Protein AF-0000000065841719 (afdb_homodimer)

Structure (mmCIF, N/CA/C/O backbone):
data_AF-0000000065841719-model_v1
#
loop_
_entity.id
_entity.type
_entity.pdbx_description
1 polymer "CRISPR system endoribonuclease Csm6'"
#
loop_
_atom_site.group_PDB
_atom_site.id
_atom_site.type_symbol
_atom_site.label_atom_id
_atom_site.label_alt_id
_atom_site.label_comp_id
_atom_site.label_asym_id
_atom_site.label_entity_id
_atom_site.label_seq_id
_atom_site.pdbx_PDB_ins_code
_atom_site.Cartn_x
_atom_site.Cartn_y
_atom_site.Cartn_z
_atom_site.occupancy
_atom_site.B_iso_or_equiv
_atom_site.auth_seq_id
_atom_site.auth_comp_id
_atom_site.auth_asym_id
_atom_site.auth_atom_id
_atom_site.pdbx_PDB_model_num
ATOM 1 N N . MET A 1 1 ? 23.984 8.641 18.672 1 92.56 1 MET A N 1
ATOM 2 C CA . MET A 1 1 ? 23.797 9.977 19.234 1 92.56 1 MET A CA 1
ATOM 3 C C . MET A 1 1 ? 22.359 10.438 19.094 1 92.56 1 MET A C 1
ATOM 5 O O . MET A 1 1 ? 21.625 9.945 18.234 1 92.56 1 MET A O 1
ATOM 9 N N . ARG A 1 2 ? 22.016 11.242 20.016 1 95.81 2 ARG A N 1
ATOM 10 C CA . ARG A 1 2 ? 20.703 11.875 19.922 1 95.81 2 ARG A CA 1
ATOM 11 C C . ARG A 1 2 ? 20.766 13.156 19.109 1 95.81 2 ARG A C 1
ATOM 13 O O . ARG A 1 2 ? 21.578 14.039 19.391 1 95.81 2 ARG A O 1
ATOM 20 N N . VAL A 1 3 ? 19.859 13.211 18.031 1 97.81 3 VAL A N 1
ATOM 21 C CA . VAL A 1 3 ? 19.891 14.336 17.109 1 97.81 3 VAL A CA 1
ATOM 22 C C . VAL A 1 3 ? 18.516 14.992 17.031 1 97.81 3 VAL A C 1
ATOM 24 O O . VAL A 1 3 ? 17.5 14.32 16.781 1 97.81 3 VAL A O 1
ATOM 27 N N . LEU A 1 4 ? 18.5 16.328 17.328 1 98.19 4 LEU A N 1
ATOM 28 C CA . LEU A 1 4 ? 17.266 17.094 17.203 1 98.19 4 LEU A CA 1
ATOM 29 C C . LEU A 1 4 ? 17.203 17.828 15.867 1 98.19 4 LEU A C 1
ATOM 31 O O . LEU A 1 4 ? 18.141 18.531 15.508 1 98.19 4 LEU A O 1
ATOM 35 N N . ILE A 1 5 ? 16.156 17.547 15.109 1 97.31 5 ILE A N 1
ATOM 36 C CA . ILE A 1 5 ? 15.867 18.312 13.906 1 97.31 5 ILE A CA 1
ATOM 37 C C . ILE A 1 5 ? 14.695 19.266 14.172 1 97.31 5 ILE A C 1
ATOM 39 O O . ILE A 1 5 ? 13.609 18.812 14.555 1 97.31 5 ILE A O 1
ATOM 43 N N . SER A 1 6 ? 14.922 20.516 13.969 1 97.81 6 SER A N 1
ATOM 44 C CA . SER A 1 6 ? 13.875 21.484 14.266 1 97.81 6 SER A CA 1
ATOM 45 C C . SER A 1 6 ? 13.93 22.672 13.312 1 97.81 6 SER A C 1
ATOM 47 O O . SER A 1 6 ? 15 23.25 13.086 1 97.81 6 SER A O 1
ATOM 49 N N . ALA A 1 7 ? 12.773 22.953 12.742 1 97.38 7 ALA A N 1
ATOM 50 C CA . ALA A 1 7 ? 12.625 24.281 12.164 1 97.38 7 ALA A CA 1
ATOM 51 C C . ALA A 1 7 ? 12.469 25.344 13.25 1 97.38 7 ALA A C 1
ATOM 53 O O . ALA A 1 7 ? 12.133 25.031 14.391 1 97.38 7 ALA A O 1
ATOM 54 N N . VAL A 1 8 ? 12.844 26.562 12.906 1 96.5 8 VAL A N 1
ATOM 55 C CA . VAL A 1 8 ? 12.75 27.656 13.867 1 96.5 8 VAL A CA 1
ATOM 56 C C . VAL A 1 8 ? 11.5 28.484 13.586 1 96.5 8 VAL A C 1
ATOM 58 O O . VAL A 1 8 ? 11.227 28.828 12.438 1 96.5 8 VAL A O 1
ATOM 61 N N . GLY A 1 9 ? 10.703 28.703 14.594 1 93.5 9 GLY A N 1
ATOM 62 C CA . GLY A 1 9 ? 9.492 29.484 14.453 1 93.5 9 GLY A CA 1
ATOM 63 C C . GLY A 1 9 ? 9.539 30.812 15.195 1 93.5 9 GLY A C 1
ATOM 64 O O . GLY A 1 9 ? 10.57 31.156 15.773 1 93.5 9 GLY A O 1
ATOM 65 N N . ASP A 1 10 ? 8.422 31.484 15.242 1 88.62 10 ASP A N 1
ATOM 66 C CA . ASP A 1 10 ? 8.32 32.844 15.812 1 88.62 10 ASP A CA 1
ATOM 67 C C . ASP A 1 10 ? 8.375 32.781 17.344 1 88.62 10 ASP A C 1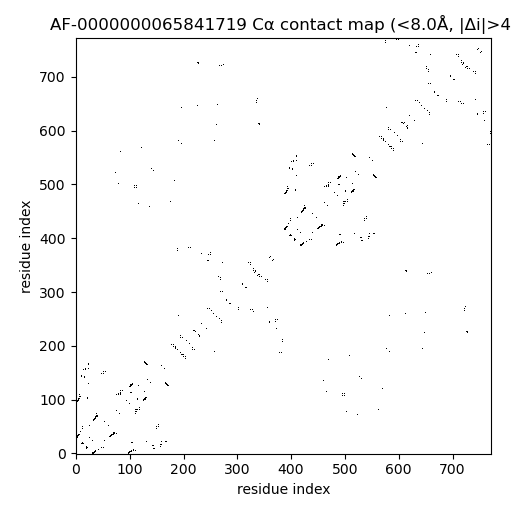
ATOM 69 O O . ASP A 1 10 ? 8.844 33.719 17.984 1 88.62 10 ASP A O 1
ATOM 73 N N . THR A 1 11 ? 7.969 31.734 17.891 1 89.56 11 THR A N 1
ATOM 74 C CA . THR A 1 11 ? 7.906 31.625 19.344 1 89.56 11 THR A CA 1
ATOM 75 C C . THR A 1 11 ? 9.25 31.172 19.906 1 89.56 11 THR A C 1
ATOM 77 O O . THR A 1 11 ? 9.43 31.125 21.125 1 89.56 11 THR A O 1
ATOM 80 N N . ASP A 1 12 ? 10.086 30.812 19.016 1 93.25 12 ASP A N 1
ATOM 81 C CA . ASP A 1 12 ? 11.43 30.438 19.438 1 93.25 12 ASP A CA 1
ATOM 82 C C . ASP A 1 12 ? 12.336 31.656 19.547 1 93.25 12 ASP A C 1
ATOM 84 O O . ASP A 1 12 ? 12.211 32.594 18.766 1 93.25 12 ASP A O 1
ATOM 88 N N . PRO A 1 13 ? 13.289 31.672 20.5 1 95.69 13 PRO A N 1
ATOM 89 C CA . PRO A 1 13 ? 13.586 30.656 21.5 1 95.69 13 PRO A CA 1
ATOM 90 C C . PRO A 1 13 ? 12.664 30.734 22.719 1 95.69 13 PRO A C 1
ATOM 92 O O . PRO A 1 13 ? 12.492 29.75 23.438 1 95.69 13 PRO A O 1
ATOM 95 N N . PHE A 1 14 ? 12.133 32.031 22.984 1 93.69 14 PHE A N 1
ATOM 96 C CA . PHE A 1 14 ? 11.297 32.25 24.172 1 93.69 14 PHE A CA 1
ATOM 97 C C . PHE A 1 14 ? 10.039 33.031 23.812 1 93.69 14 PHE A C 1
ATOM 99 O O . PHE A 1 14 ? 10.039 33.844 22.891 1 93.69 14 PHE A O 1
ATOM 106 N N . ARG A 1 15 ? 9 32.688 24.484 1 89.62 15 ARG A N 1
ATOM 107 C CA . ARG A 1 15 ? 7.762 33.469 24.422 1 89.62 15 ARG A CA 1
ATOM 108 C C . ARG A 1 15 ? 7.078 33.531 25.781 1 89.62 15 ARG A C 1
ATOM 110 O O . ARG A 1 15 ? 6.938 32.5 26.453 1 89.62 15 ARG A O 1
ATOM 117 N N . ASN A 1 16 ? 6.699 34.688 26.25 1 88.69 16 ASN A N 1
ATOM 118 C CA . ASN A 1 16 ? 5.977 34.906 27.5 1 88.69 16 ASN A CA 1
ATOM 119 C C . ASN A 1 16 ? 6.703 34.25 28.672 1 88.69 16 ASN A C 1
ATOM 121 O O . ASN A 1 16 ? 6.105 33.5 29.438 1 88.69 16 ASN A O 1
ATOM 125 N N . PHE A 1 17 ? 7.965 34.406 28.719 1 91.06 17 PHE A N 1
ATOM 126 C CA . PHE A 1 17 ? 8.844 34 29.812 1 91.06 17 PHE A CA 1
ATOM 127 C C . PHE A 1 17 ? 8.969 32.469 29.859 1 91.06 17 PHE A C 1
ATOM 129 O O . PHE A 1 17 ? 9.289 31.922 30.922 1 91.06 17 PHE A O 1
ATOM 136 N N . HIS A 1 18 ? 8.664 31.859 28.812 1 94.38 18 HIS A N 1
ATOM 137 C CA . HIS A 1 18 ? 8.789 30.406 28.75 1 94.38 18 HIS A CA 1
ATOM 138 C C . HIS A 1 18 ? 9.578 29.969 27.531 1 94.38 18 HIS A C 1
ATOM 140 O O . HIS A 1 18 ? 9.711 30.734 26.562 1 94.38 18 HIS A O 1
ATOM 146 N N . ASP A 1 19 ? 10.039 28.766 27.594 1 95.44 19 ASP A N 1
ATOM 147 C CA . ASP A 1 19 ? 10.711 28.156 26.438 1 95.44 19 ASP A CA 1
ATOM 148 C C . ASP A 1 19 ? 9.773 28.078 25.234 1 95.44 19 ASP A C 1
ATOM 150 O O . ASP A 1 19 ? 8.602 27.703 25.375 1 95.44 19 ASP A O 1
ATOM 154 N N . GLY A 1 20 ? 10.289 28.453 24.078 1 95.19 20 GLY A N 1
ATOM 155 C CA . GLY A 1 20 ? 9.656 27.922 22.875 1 95.19 20 GLY A CA 1
ATOM 156 C C . GLY A 1 20 ? 9.828 26.422 22.734 1 95.19 20 GLY A C 1
ATOM 157 O O . GLY A 1 20 ? 10.523 25.781 23.531 1 95.19 20 GLY A O 1
ATOM 158 N N . SER A 1 21 ? 9.266 25.922 21.719 1 96 21 SER A N 1
ATOM 159 C CA . SER A 1 21 ? 9.242 24.469 21.578 1 96 21 SER A CA 1
ATOM 160 C C . SER A 1 21 ? 10.648 23.922 21.344 1 96 21 SER A C 1
ATOM 162 O O . SER A 1 21 ? 11 22.875 21.891 1 96 21 SER A O 1
ATOM 164 N N . LEU A 1 22 ? 11.438 24.578 20.578 1 97.88 22 LEU A N 1
ATOM 165 C CA . LEU A 1 22 ? 12.797 24.125 20.266 1 97.88 22 LEU A CA 1
ATOM 166 C C . LEU A 1 22 ? 13.641 24.016 21.531 1 97.88 22 LEU A C 1
ATOM 168 O O . LEU A 1 22 ? 14.219 22.969 21.797 1 97.88 22 LEU A O 1
ATOM 172 N N . ILE A 1 23 ? 13.648 25.047 22.297 1 97.75 23 ILE A N 1
ATOM 173 C CA . ILE A 1 23 ? 14.461 25.094 23.516 1 97.75 23 ILE A CA 1
ATOM 174 C C . ILE A 1 23 ? 13.914 24.109 24.547 1 97.75 23 ILE A C 1
ATOM 176 O O . ILE A 1 23 ? 14.68 23.453 25.25 1 97.75 23 ILE A O 1
ATOM 180 N N . HIS A 1 24 ? 12.594 24.047 24.625 1 97.88 24 HIS A N 1
ATOM 181 C CA . HIS A 1 24 ? 11.953 23.141 25.578 1 97.88 24 HIS A CA 1
ATOM 182 C C . HIS A 1 24 ? 12.336 21.703 25.312 1 97.88 24 HIS A C 1
ATOM 184 O O . HIS A 1 24 ? 12.641 20.938 26.234 1 97.88 24 HIS A O 1
ATOM 190 N N . ILE A 1 25 ? 12.32 21.281 24.062 1 98.06 25 ILE A N 1
ATOM 191 C CA . ILE A 1 25 ? 12.68 19.922 23.672 1 98.06 25 ILE A CA 1
ATOM 192 C C . ILE A 1 25 ? 14.156 19.672 23.984 1 98.06 25 ILE A C 1
ATOM 194 O O . ILE A 1 25 ? 14.516 18.625 24.531 1 98.06 25 ILE A O 1
ATOM 198 N N . ALA A 1 26 ? 14.984 20.609 23.672 1 97.94 26 ALA A N 1
ATOM 199 C CA . ALA A 1 26 ? 16.406 20.469 23.969 1 97.94 26 ALA A CA 1
ATOM 200 C C . ALA A 1 26 ? 16.656 20.344 25.469 1 97.94 26 ALA A C 1
ATOM 202 O O . ALA A 1 26 ? 17.547 19.609 25.891 1 97.94 26 ALA A O 1
ATOM 203 N N . ARG A 1 27 ? 15.938 21.141 26.203 1 97.38 27 ARG A N 1
ATOM 204 C CA . ARG A 1 27 ? 16.062 21.078 27.656 1 97.38 27 ARG A CA 1
ATOM 205 C C . ARG A 1 27 ? 15.703 19.688 28.188 1 97.38 27 ARG A C 1
ATOM 207 O O . ARG A 1 27 ? 16.391 19.156 29.062 1 97.38 27 ARG A O 1
ATOM 214 N N . LYS A 1 28 ? 14.68 19.125 27.719 1 97 28 LYS A N 1
ATOM 215 C CA . LYS A 1 28 ? 14.156 17.844 28.203 1 97 28 LYS A CA 1
ATOM 216 C C . LYS A 1 28 ? 15.047 16.688 27.75 1 97 28 LYS A C 1
ATOM 218 O O . LYS A 1 28 ? 15.398 15.828 28.562 1 97 28 LYS A O 1
ATOM 223 N N . TYR A 1 29 ? 15.469 16.703 26.453 1 96.94 29 TYR A N 1
ATOM 224 C CA . TYR A 1 29 ? 16.062 15.508 25.859 1 96.94 29 TYR A CA 1
ATOM 225 C C . TYR A 1 29 ? 17.578 15.648 25.75 1 96.94 29 TYR A C 1
ATOM 227 O O . TYR A 1 29 ? 18.281 14.656 25.547 1 96.94 29 TYR A O 1
ATOM 235 N N . ARG A 1 30 ? 18.078 16.766 25.797 1 96.88 30 ARG A N 1
ATOM 236 C CA . ARG A 1 30 ? 19.516 17.062 25.781 1 96.88 30 ARG A CA 1
ATOM 237 C C . ARG A 1 30 ? 20.203 16.391 24.594 1 96.88 30 ARG A C 1
ATOM 239 O O . ARG A 1 30 ? 21.156 15.641 24.781 1 96.88 30 ARG A O 1
ATOM 246 N N . PRO A 1 31 ? 19.719 16.688 23.344 1 98.06 31 PRO A N 1
ATOM 247 C CA . PRO A 1 31 ? 20.391 16.109 22.172 1 98.06 31 PRO A CA 1
ATOM 248 C C . PRO A 1 31 ? 21.844 16.547 22.062 1 98.06 31 PRO A C 1
ATOM 250 O O . PRO A 1 31 ? 22.203 17.656 22.453 1 98.06 31 PRO A O 1
ATOM 253 N N . GLU A 1 32 ? 22.672 15.641 21.547 1 97.81 32 GLU A N 1
ATOM 254 C CA . GLU A 1 32 ? 24.094 15.93 21.328 1 97.81 32 GLU A CA 1
ATOM 255 C C . GLU A 1 32 ? 24.297 16.781 20.078 1 97.81 32 GLU A C 1
ATOM 257 O O . GLU A 1 32 ? 25.312 17.484 19.969 1 97.81 32 GLU A O 1
ATOM 262 N N . LYS A 1 33 ? 23.438 16.562 19.219 1 97.06 33 LYS A N 1
ATOM 263 C CA . LYS A 1 33 ? 23.469 17.297 17.953 1 97.06 33 LYS A CA 1
ATOM 264 C C . LYS A 1 33 ? 22.109 17.922 17.641 1 97.06 33 LYS A C 1
ATOM 266 O O . LYS A 1 33 ? 21.078 17.281 17.859 1 97.06 33 LYS A O 1
ATOM 271 N N . VAL A 1 34 ? 22.094 19.266 17.188 1 98.31 34 VAL A N 1
ATOM 272 C CA . VAL A 1 34 ? 20.859 19.953 16.812 1 98.31 34 VAL A CA 1
ATOM 273 C C . VAL A 1 34 ? 20.984 20.5 15.398 1 98.31 34 VAL A C 1
ATOM 275 O O . VAL A 1 34 ? 21.906 21.25 15.086 1 98.31 34 VAL A O 1
ATOM 278 N N . ILE A 1 35 ? 20.078 20.062 14.562 1 98 35 ILE A N 1
ATOM 27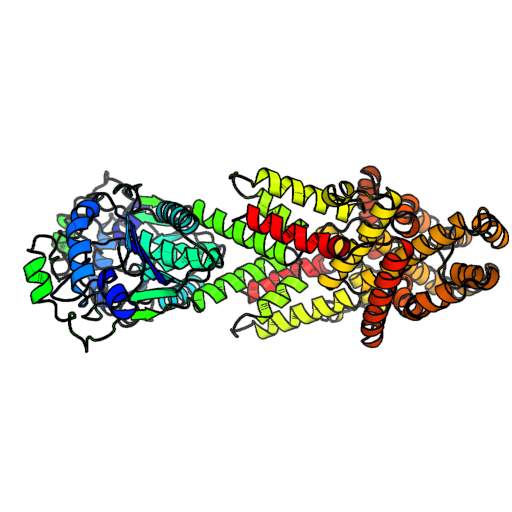9 C CA . ILE A 1 35 ? 20 20.562 13.195 1 98 35 ILE A CA 1
ATOM 280 C C . ILE A 1 35 ? 18.906 21.609 13.102 1 98 35 ILE A C 1
ATOM 282 O O . ILE A 1 35 ? 17.719 21.312 13.312 1 98 35 ILE A O 1
ATOM 286 N N . LEU A 1 36 ? 19.328 22.797 12.711 1 98.19 36 LEU A N 1
ATOM 287 C CA . LEU A 1 36 ? 18.422 23.938 12.672 1 98.19 36 LEU A CA 1
ATOM 288 C C . LEU A 1 36 ? 18.078 24.312 11.227 1 98.19 36 LEU A C 1
ATOM 290 O O . LEU A 1 36 ? 18.984 24.438 10.391 1 98.19 36 LEU A O 1
ATOM 294 N N . ILE A 1 37 ? 16.828 24.391 10.969 1 97.69 37 ILE A N 1
ATOM 295 C CA . ILE A 1 37 ? 16.344 24.812 9.656 1 97.69 37 ILE A CA 1
ATOM 296 C C . ILE A 1 37 ? 15.672 26.172 9.766 1 97.69 37 ILE A C 1
ATOM 298 O O . ILE A 1 37 ? 14.719 26.344 10.531 1 97.69 37 ILE A O 1
ATOM 302 N N . PHE A 1 38 ? 16.141 27.172 9 1 96.94 38 PHE A N 1
ATOM 303 C CA . PHE A 1 38 ? 15.641 28.531 9.078 1 96.94 38 PHE A CA 1
ATOM 304 C C . PHE A 1 38 ? 14.891 28.906 7.801 1 96.94 38 PHE A C 1
ATOM 306 O O . PHE A 1 38 ? 15.188 28.391 6.723 1 96.94 38 PHE A O 1
ATOM 313 N N . SER A 1 39 ? 13.859 29.672 7.969 1 93.88 39 SER A N 1
ATOM 314 C CA . SER A 1 39 ? 13.312 30.438 6.844 1 93.88 39 SER A CA 1
ATOM 315 C C . SER A 1 39 ? 13.945 31.812 6.738 1 93.88 39 SER A C 1
ATOM 317 O O . SER A 1 39 ? 14.703 32.219 7.621 1 93.88 39 SER A O 1
ATOM 319 N N . GLU A 1 40 ? 13.664 32.531 5.652 1 92.75 40 GLU A N 1
ATOM 320 C CA . GLU A 1 40 ? 14.172 33.875 5.496 1 92.75 40 GLU A CA 1
ATOM 321 C C . GLU A 1 40 ? 13.75 34.75 6.668 1 92.75 40 GLU A C 1
ATOM 323 O O . GLU A 1 40 ? 14.555 35.562 7.172 1 92.75 40 GLU A O 1
ATOM 328 N N . HIS A 1 41 ? 12.617 34.531 7.117 1 89.44 41 HIS A N 1
ATOM 329 C CA . HIS A 1 41 ? 12.016 35.281 8.203 1 89.44 41 HIS A CA 1
ATOM 330 C C . HIS A 1 41 ? 12.719 35 9.531 1 89.44 41 HIS A C 1
ATOM 332 O O . HIS A 1 41 ? 12.922 35.906 10.336 1 89.44 41 HIS A O 1
ATOM 338 N N . THR A 1 42 ? 13.188 33.844 9.75 1 93.5 42 THR A N 1
ATOM 339 C CA . THR A 1 42 ? 13.656 33.438 11.078 1 93.5 42 THR A CA 1
ATOM 340 C C . THR A 1 42 ? 15.18 33.344 11.102 1 93.5 42 THR A C 1
ATOM 342 O O . THR A 1 42 ? 15.781 33.156 12.164 1 93.5 42 THR A O 1
ATOM 345 N N . ALA A 1 43 ? 15.797 33.562 9.984 1 93.69 43 ALA A N 1
ATOM 346 C CA . ALA A 1 43 ? 17.25 33.438 9.883 1 93.69 43 ALA A CA 1
ATOM 347 C C . ALA A 1 43 ? 17.938 34.406 10.844 1 93.69 43 ALA A C 1
ATOM 349 O O . ALA A 1 43 ? 19 34.094 11.391 1 93.69 43 ALA A O 1
ATOM 350 N N . LYS A 1 44 ? 17.391 35.5 11.094 1 92.38 44 LYS A N 1
ATOM 351 C CA . LYS A 1 44 ? 17.969 36.531 11.953 1 92.38 44 LYS A CA 1
ATOM 352 C C . LYS A 1 44 ? 18.016 36.062 13.406 1 92.38 44 LYS A C 1
ATOM 354 O O . LYS A 1 44 ? 18.719 36.656 14.234 1 92.38 44 LYS A O 1
ATOM 359 N N . LYS A 1 45 ? 17.328 35.062 13.727 1 93.56 45 LYS A N 1
ATOM 360 C CA . LYS A 1 45 ? 17.219 34.594 15.102 1 93.56 45 LYS A CA 1
ATOM 361 C C . LYS A 1 45 ? 18.344 33.625 15.445 1 93.56 45 LYS A C 1
ATOM 363 O O . LYS A 1 45 ? 18.422 33.125 16.578 1 93.56 45 LYS A O 1
ATOM 368 N N . GLN A 1 46 ? 19.219 33.281 14.523 1 94.81 46 GLN A N 1
ATOM 369 C CA . GLN A 1 46 ? 20.219 32.25 14.695 1 94.81 46 GLN A CA 1
ATOM 370 C C . GLN A 1 46 ? 21.047 32.469 15.953 1 94.81 46 GLN A C 1
ATOM 372 O O . GLN A 1 46 ? 21.188 31.578 16.781 1 94.81 46 GLN A O 1
ATOM 377 N N . GLY A 1 47 ? 21.578 33.594 16.078 1 95 47 GLY A N 1
ATOM 378 C CA . GLY A 1 47 ? 22.406 33.906 17.234 1 95 47 GLY A CA 1
ATOM 379 C C . GLY A 1 47 ? 21.672 33.719 18.547 1 95 47 GLY A C 1
ATOM 380 O O . GLY A 1 47 ? 22.219 33.156 19.5 1 95 47 GLY A O 1
ATOM 381 N N . ASN A 1 48 ? 20.453 34.25 18.609 1 95.88 48 ASN A N 1
ATOM 382 C CA . ASN A 1 48 ? 19.641 34.156 19.828 1 95.88 48 ASN A CA 1
ATOM 383 C C . ASN A 1 48 ? 19.328 32.688 20.172 1 95.88 48 ASN A C 1
ATOM 385 O O . ASN A 1 48 ? 19.328 32.312 21.344 1 95.88 48 ASN A O 1
ATOM 389 N N . ILE A 1 49 ? 19.094 31.906 19.094 1 96.75 49 ILE A N 1
ATOM 390 C CA . ILE A 1 49 ? 18.797 30.484 19.297 1 96.75 49 ILE A CA 1
ATOM 391 C C . ILE A 1 49 ? 20.016 29.781 19.891 1 96.75 49 ILE A C 1
ATOM 393 O O . ILE A 1 49 ? 19.891 29 20.844 1 96.75 49 ILE A O 1
ATOM 397 N N . GLU A 1 50 ? 21.156 30.062 19.391 1 96.44 50 GLU A N 1
ATOM 398 C CA . GLU A 1 50 ? 22.391 29.453 19.859 1 96.44 50 GLU A CA 1
ATOM 399 C C . GLU A 1 50 ? 22.656 29.797 21.328 1 96.44 50 GLU A C 1
ATOM 401 O O . GLU A 1 50 ? 22.969 28.922 22.125 1 96.44 50 GLU A O 1
ATOM 406 N N . LYS A 1 51 ? 22.5 31.031 21.609 1 95.75 51 LYS A N 1
ATOM 407 C CA . LYS A 1 51 ? 22.703 31.484 22.984 1 95.75 51 LYS A CA 1
ATOM 408 C C . LYS A 1 51 ? 21.734 30.797 23.938 1 95.75 51 LYS A C 1
ATOM 410 O O . LYS A 1 51 ? 22.141 30.359 25.031 1 95.75 51 LYS A O 1
ATOM 415 N N . ALA A 1 52 ? 20.516 30.797 23.516 1 96.44 52 ALA A N 1
ATOM 416 C CA . ALA A 1 52 ? 19.484 30.156 24.344 1 96.44 52 ALA A CA 1
ATOM 417 C C . ALA A 1 52 ? 19.797 28.688 24.578 1 96.44 52 ALA A C 1
ATOM 419 O O . ALA A 1 52 ? 19.672 28.188 25.703 1 96.44 52 ALA A O 1
ATOM 420 N N . LEU A 1 53 ? 20.25 27.953 23.531 1 97 53 LEU A N 1
ATOM 421 C CA . LEU A 1 53 ? 20.578 26.531 23.641 1 97 53 LEU A CA 1
ATOM 422 C C . LEU A 1 53 ? 21.719 26.312 24.609 1 97 53 LEU A C 1
ATOM 424 O O . LEU A 1 53 ? 21.656 25.406 25.453 1 97 53 LEU A O 1
ATOM 428 N N . PHE A 1 54 ? 22.656 27.156 24.578 1 96.31 54 PHE A N 1
ATOM 429 C CA . PHE A 1 54 ? 23.844 26.984 25.406 1 96.31 54 PHE A CA 1
ATOM 430 C C . PHE A 1 54 ? 23.578 27.406 26.844 1 96.31 54 PHE A C 1
ATOM 432 O O . PHE A 1 54 ? 24.359 27.094 27.734 1 96.31 54 PHE A O 1
ATOM 439 N N . SER A 1 55 ? 22.453 28.047 27.031 1 95.12 55 SER A N 1
ATOM 440 C CA . SER A 1 55 ? 22.125 28.547 28.359 1 95.12 55 SER A CA 1
ATOM 441 C C . SER A 1 55 ? 21.344 27.5 29.156 1 95.12 55 SER A C 1
ATOM 443 O O . SER A 1 55 ? 21.109 27.672 30.359 1 95.12 55 SER A O 1
ATOM 445 N N . ILE A 1 56 ? 20.922 26.406 28.578 1 95.56 56 ILE A N 1
ATOM 446 C CA . ILE A 1 56 ? 20.047 25.406 29.172 1 95.56 56 ILE A CA 1
ATOM 447 C C . ILE A 1 56 ? 20.719 24.812 30.422 1 95.56 56 ILE A C 1
ATOM 449 O O . ILE A 1 56 ? 20.062 24.625 31.453 1 95.56 56 ILE A O 1
ATOM 453 N N . ALA A 1 57 ? 21.906 24.453 30.422 1 93.06 57 ALA A N 1
ATOM 454 C CA . ALA A 1 57 ? 22.656 23.891 31.531 1 93.06 57 ALA A CA 1
ATOM 455 C C . ALA A 1 57 ? 24.156 24.172 31.375 1 93.06 57 ALA A C 1
ATOM 457 O O . ALA A 1 57 ? 24.641 24.359 30.25 1 93.06 57 ALA A O 1
ATOM 458 N N . PRO A 1 58 ? 24.688 23.969 32.688 1 86.88 58 PRO A N 1
ATOM 459 C CA . PRO A 1 58 ? 26.156 24.109 32.625 1 86.88 58 PRO A CA 1
ATOM 460 C C . PRO A 1 58 ? 26.812 22.953 31.875 1 86.88 58 PRO A C 1
ATOM 462 O O . PRO A 1 58 ? 26.391 21.812 32 1 86.88 58 PRO A O 1
ATOM 465 N N . ASN A 1 59 ? 27.5 23.094 30.75 1 90.44 59 ASN A N 1
ATOM 466 C CA . ASN A 1 59 ? 28.266 22.109 30 1 90.44 59 ASN A CA 1
ATOM 467 C C . ASN A 1 59 ? 27.453 21.531 28.859 1 90.44 59 ASN A C 1
ATOM 469 O O . ASN A 1 59 ? 27.828 20.484 28.297 1 90.44 59 ASN A O 1
ATOM 473 N N . TYR A 1 60 ? 26.281 21.984 28.766 1 95.12 60 TYR A N 1
ATOM 474 C CA . TYR A 1 60 ? 25.516 21.547 27.609 1 95.12 60 TYR A CA 1
ATOM 475 C C . TYR A 1 60 ? 25.844 22.391 26.391 1 95.12 60 TYR A C 1
ATOM 477 O O . TYR A 1 60 ? 25.406 23.547 26.281 1 95.12 60 TYR A O 1
ATOM 485 N N . GLU A 1 61 ? 26.672 21.781 25.5 1 95.06 61 GLU A N 1
ATOM 486 C CA . GLU A 1 61 ? 27.062 22.422 24.25 1 95.06 61 GLU A CA 1
ATOM 487 C C . GLU A 1 61 ? 26.891 21.5 23.062 1 95.06 61 GLU A C 1
ATOM 489 O O . GLU A 1 61 ? 27.859 20.984 22.516 1 95.06 61 GLU A O 1
ATOM 494 N N . PRO A 1 62 ? 25.656 21.344 22.656 1 97.12 62 PRO A N 1
ATOM 495 C CA . PRO A 1 62 ? 25.406 20.453 21.516 1 97.12 62 PRO A CA 1
ATOM 496 C C . PRO A 1 62 ? 26.062 20.953 20.234 1 97.12 62 PRO A C 1
ATOM 498 O O . PRO A 1 62 ? 26.281 22.156 20.078 1 97.12 62 PRO A O 1
ATOM 501 N N . GLU A 1 63 ? 26.422 20.016 19.406 1 97.62 63 GLU A N 1
ATOM 502 C CA . GLU A 1 63 ? 26.844 20.375 18.062 1 97.62 63 GLU A CA 1
ATOM 503 C C . GLU A 1 63 ? 25.703 20.984 17.25 1 97.62 63 GLU A C 1
ATOM 505 O O . GLU A 1 63 ? 24.625 20.406 17.172 1 97.62 63 GLU A O 1
ATOM 510 N N . LEU A 1 64 ? 25.969 22.156 16.719 1 97.5 64 LEU A N 1
ATOM 511 C CA . LEU A 1 64 ? 24.922 22.828 15.953 1 97.5 64 LEU A CA 1
ATOM 512 C C . LEU A 1 64 ? 25.203 22.75 14.461 1 97.5 64 LEU A C 1
ATOM 514 O O . LEU A 1 64 ? 26.312 23.062 14.023 1 97.5 64 LEU A O 1
ATOM 518 N N . ILE A 1 65 ? 24.203 22.25 13.75 1 97.31 65 ILE A N 1
ATOM 519 C CA . ILE A 1 65 ? 24.266 22.234 12.289 1 97.31 65 ILE A CA 1
ATOM 520 C C . ILE A 1 65 ? 23.156 23.125 11.727 1 97.31 65 ILE A C 1
ATOM 522 O O . ILE A 1 65 ? 21.984 22.922 12.023 1 97.31 65 ILE A O 1
ATOM 526 N N . ILE A 1 66 ? 23.594 24.062 10.977 1 96.81 66 ILE A N 1
ATOM 527 C CA . ILE A 1 66 ? 22.625 24.938 10.32 1 96.81 66 ILE A CA 1
ATOM 528 C C . ILE A 1 66 ? 22.406 24.469 8.883 1 96.81 66 ILE A C 1
ATOM 530 O O . ILE A 1 66 ? 23.344 24.438 8.086 1 96.81 66 ILE A O 1
ATOM 534 N N . HIS A 1 67 ? 21.203 24.125 8.625 1 95.94 67 HIS A N 1
ATOM 535 C CA . HIS A 1 67 ? 20.906 23.734 7.258 1 95.94 67 HIS A CA 1
ATOM 536 C C . HIS A 1 67 ? 21.047 24.906 6.301 1 95.94 67 HIS A C 1
ATOM 538 O O . HIS A 1 67 ? 20.531 25.984 6.559 1 95.94 67 HIS A O 1
ATOM 544 N N . ASP A 1 68 ? 21.797 24.719 5.246 1 86.5 68 ASP A N 1
ATOM 545 C CA . ASP A 1 68 ? 22.281 25.797 4.391 1 86.5 68 ASP A CA 1
ATOM 546 C C . ASP A 1 68 ? 21.156 26.344 3.51 1 86.5 68 ASP A C 1
ATOM 548 O O . ASP A 1 68 ? 20.984 27.562 3.41 1 86.5 68 ASP A O 1
ATOM 552 N N . PRO A 1 69 ? 20.453 25.5 2.779 1 87.81 69 PRO A N 1
ATOM 553 C CA . PRO A 1 69 ? 19.391 26.219 2.062 1 87.81 69 PRO A CA 1
ATOM 554 C C . PRO A 1 69 ? 18.312 26.766 2.996 1 87.81 69 PRO A C 1
ATOM 556 O O . PRO A 1 69 ? 17.734 26.016 3.783 1 87.81 69 PRO A O 1
ATOM 559 N N . ILE A 1 70 ? 18.297 28.156 3.039 1 92.94 70 ILE A N 1
ATOM 560 C CA . ILE A 1 70 ? 17.234 28.828 3.789 1 92.94 70 ILE A CA 1
ATOM 561 C C . ILE A 1 70 ? 15.914 28.703 3.033 1 92.94 70 ILE A C 1
ATOM 563 O O . ILE A 1 70 ? 15.875 28.844 1.809 1 92.94 70 ILE A O 1
ATOM 567 N N . ILE A 1 71 ? 14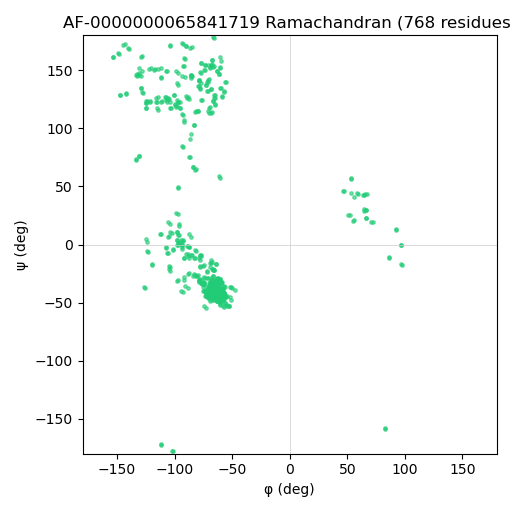.922 28.438 3.756 1 93.44 71 ILE A N 1
ATOM 568 C CA . ILE A 1 71 ? 13.625 28.266 3.109 1 93.44 71 ILE A CA 1
ATOM 569 C C . ILE A 1 71 ? 13.039 29.641 2.773 1 93.44 71 ILE A C 1
ATOM 571 O O . ILE A 1 71 ? 13.023 30.531 3.617 1 93.44 71 ILE A O 1
ATOM 575 N N . SER A 1 72 ? 12.555 29.734 1.568 1 91.81 72 SER A N 1
ATOM 576 C CA . SER A 1 72 ? 11.977 31 1.113 1 91.81 72 SER A CA 1
ATOM 577 C C . SER A 1 72 ? 10.648 31.281 1.812 1 91.81 72 SER A C 1
ATOM 579 O O . SER A 1 72 ? 9.82 30.391 1.972 1 91.81 72 SER A O 1
ATOM 581 N N . ASP A 1 73 ? 10.406 32.531 2.178 1 88.94 73 ASP A N 1
ATOM 582 C CA . ASP A 1 73 ? 9.164 32.969 2.828 1 88.94 73 ASP A CA 1
ATOM 583 C C . ASP A 1 73 ? 7.977 32.812 1.879 1 88.94 73 ASP A C 1
ATOM 585 O O . ASP A 1 73 ? 6.832 32.719 2.32 1 88.94 73 ASP A O 1
ATOM 589 N N . ASN A 1 74 ? 8.297 32.781 0.623 1 87.19 74 ASN A N 1
ATOM 590 C CA . ASN A 1 74 ? 7.242 32.688 -0.381 1 87.19 74 ASN A CA 1
ATOM 591 C C . ASN A 1 74 ? 6.699 31.25 -0.493 1 87.19 74 ASN A C 1
ATOM 593 O O . ASN A 1 74 ? 5.633 31.031 -1.066 1 87.19 7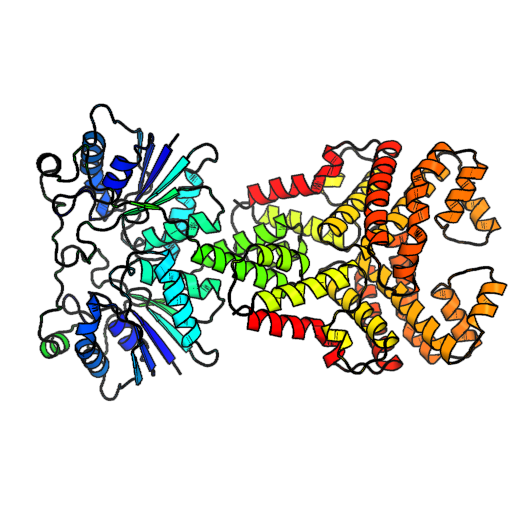4 ASN A O 1
ATOM 597 N N . GLU A 1 75 ? 7.387 30.359 0.157 1 89 75 GLU A N 1
ATOM 598 C CA . GLU A 1 75 ? 6.992 28.969 -0.036 1 89 75 GLU A CA 1
ATOM 599 C C . GLU A 1 75 ? 6.574 28.328 1.282 1 89 75 GLU A C 1
ATOM 601 O O . GLU A 1 75 ? 5.883 27.312 1.289 1 89 75 GLU A O 1
ATOM 606 N N . VAL A 1 76 ? 6.926 28.906 2.381 1 90.5 76 VAL A N 1
ATOM 607 C CA . VAL A 1 76 ? 6.809 28.281 3.693 1 90.5 76 VAL A CA 1
ATOM 608 C C . VAL A 1 76 ? 5.34 28.031 4.016 1 90.5 76 VAL A C 1
ATOM 610 O O . VAL A 1 76 ? 5.02 27.203 4.883 1 90.5 76 VAL A O 1
ATOM 613 N N . HIS A 1 77 ? 4.418 28.703 3.279 1 88.31 77 HIS A N 1
ATOM 614 C CA . HIS A 1 77 ? 2.992 28.594 3.576 1 88.31 77 HIS A CA 1
ATOM 615 C C . HIS A 1 77 ? 2.312 27.578 2.672 1 88.31 77 HIS A C 1
ATOM 617 O O . HIS A 1 77 ? 1.096 27.391 2.74 1 88.31 77 HIS A O 1
ATOM 623 N N . ILE A 1 78 ? 3.062 26.906 1.833 1 90 78 ILE A N 1
ATOM 624 C CA . ILE A 1 78 ? 2.5 25.938 0.894 1 90 78 ILE A CA 1
ATOM 625 C C . ILE A 1 78 ? 2.764 24.516 1.39 1 90 78 ILE A C 1
ATOM 627 O O . ILE A 1 78 ? 3.914 24.078 1.448 1 90 78 ILE A O 1
ATOM 631 N N . PHE A 1 79 ? 1.725 23.812 1.659 1 91.88 79 PHE A N 1
ATOM 632 C CA . PHE A 1 79 ? 1.813 22.5 2.297 1 91.88 79 PHE A CA 1
ATOM 633 C C . PHE A 1 79 ? 2.678 21.562 1.474 1 91.88 79 PHE A C 1
ATOM 635 O O . PHE A 1 79 ? 3.668 21.016 1.974 1 91.88 79 PHE A O 1
ATOM 642 N N . ASP A 1 80 ? 2.367 21.406 0.231 1 91.25 80 ASP A N 1
ATOM 643 C CA . ASP A 1 80 ? 2.994 20.391 -0.607 1 91.25 80 ASP A CA 1
ATOM 644 C C . ASP A 1 80 ? 4.473 20.703 -0.841 1 91.25 80 ASP A C 1
ATOM 646 O O . ASP A 1 80 ? 5.301 19.797 -0.919 1 91.25 80 ASP A O 1
ATOM 650 N N . VAL A 1 81 ? 4.809 21.969 -0.88 1 92.25 81 VAL A N 1
ATOM 651 C CA . VAL A 1 81 ? 6.195 22.375 -1.059 1 92.25 81 VAL A CA 1
ATOM 652 C C . VAL A 1 81 ? 6.996 22.062 0.202 1 92.25 81 VAL A C 1
ATOM 654 O O . VAL A 1 81 ? 8.109 21.547 0.121 1 92.25 81 VAL A O 1
ATOM 657 N N . MET A 1 82 ? 6.426 22.312 1.313 1 93.94 82 MET A N 1
ATOM 658 C CA . MET A 1 82 ? 7.117 22.031 2.568 1 93.94 82 MET A CA 1
ATOM 659 C C . MET A 1 82 ? 7.277 20.531 2.773 1 93.94 82 MET A C 1
ATOM 661 O O . MET A 1 82 ? 8.289 20.078 3.318 1 93.94 82 MET A O 1
ATOM 665 N N . PHE A 1 83 ? 6.301 19.828 2.35 1 92.25 83 PHE A N 1
ATOM 666 C CA . PHE A 1 83 ? 6.422 18.375 2.426 1 92.25 83 PHE A CA 1
ATOM 667 C C . PHE A 1 83 ? 7.672 17.906 1.692 1 92.25 83 PHE A C 1
ATOM 669 O O . PHE A 1 83 ? 8.484 17.172 2.258 1 92.25 83 PHE A O 1
ATOM 676 N N . GLN A 1 84 ? 7.832 18.344 0.497 1 92.44 84 GLN A N 1
ATOM 677 C CA . GLN A 1 84 ? 8.977 17.938 -0.313 1 92.44 84 GLN A CA 1
ATOM 678 C C . GLN A 1 84 ? 10.289 18.422 0.29 1 92.44 84 GLN A C 1
ATOM 680 O O . GLN A 1 84 ? 11.258 17.672 0.392 1 92.44 84 GLN A O 1
ATOM 685 N N . ARG A 1 85 ? 10.258 19.625 0.631 1 94.12 85 ARG A N 1
ATOM 686 C CA . ARG A 1 85 ? 11.477 20.234 1.164 1 94.12 85 ARG A CA 1
ATOM 687 C C . ARG A 1 85 ? 11.953 19.5 2.41 1 94.12 85 ARG A C 1
ATOM 689 O O . ARG A 1 85 ? 13.141 19.172 2.529 1 94.12 85 ARG A O 1
ATOM 696 N N . PHE A 1 86 ? 11.086 19.188 3.275 1 94.56 86 PHE A N 1
ATOM 697 C CA . PHE A 1 86 ? 11.484 18.562 4.531 1 94.56 86 PHE A CA 1
ATOM 698 C C . PHE A 1 86 ? 11.727 17.078 4.344 1 94.56 86 PHE A C 1
ATOM 700 O O . PHE A 1 86 ? 12.492 16.469 5.094 1 94.56 86 PHE A O 1
ATOM 707 N N . SER A 1 87 ? 11.062 16.484 3.363 1 91.94 87 SER A N 1
ATOM 708 C CA . SER A 1 87 ? 11.438 15.117 2.992 1 91.94 87 SER A CA 1
ATOM 709 C C . SER A 1 87 ? 12.898 15.039 2.576 1 91.94 87 SER A C 1
ATOM 711 O O . SER A 1 87 ? 13.633 14.156 3.025 1 91.94 87 SER A O 1
ATOM 713 N N . ASP A 1 88 ? 13.297 15.984 1.776 1 91.19 88 ASP A N 1
ATOM 714 C CA . ASP A 1 88 ? 14.68 16.031 1.309 1 91.19 88 ASP A CA 1
ATOM 715 C C . ASP A 1 88 ? 15.641 16.281 2.469 1 91.19 88 ASP A C 1
ATOM 717 O O . ASP A 1 88 ? 16.719 15.664 2.529 1 91.19 88 ASP A O 1
ATOM 721 N N . ILE A 1 89 ? 15.273 17.109 3.326 1 93.38 89 ILE A N 1
ATOM 722 C CA . ILE A 1 89 ? 16.109 17.453 4.473 1 93.38 89 ILE A CA 1
ATOM 723 C C . ILE A 1 89 ? 16.297 16.219 5.355 1 93.38 89 ILE A C 1
ATOM 725 O O . ILE A 1 89 ? 17.422 15.914 5.762 1 93.38 89 ILE A O 1
ATOM 729 N N . LEU A 1 90 ? 15.258 15.531 5.652 1 91.44 90 LEU A N 1
ATOM 730 C CA . LEU A 1 90 ? 15.328 14.344 6.496 1 91.44 90 LEU A CA 1
ATOM 731 C C . LEU A 1 90 ? 16.172 13.258 5.832 1 91.44 90 LEU A C 1
ATOM 733 O O . LEU A 1 90 ? 16.922 12.547 6.508 1 91.44 90 LEU A O 1
ATOM 737 N N . GLN A 1 91 ? 16.016 13.188 4.57 1 86.56 91 GLN A N 1
ATOM 738 C CA . GLN A 1 91 ? 16.828 12.211 3.838 1 86.56 91 GLN A CA 1
ATOM 739 C C . GLN A 1 91 ? 18.312 12.555 3.918 1 86.56 91 GLN A C 1
ATOM 741 O O . GLN A 1 91 ? 19.156 11.656 3.977 1 86.56 91 GLN A O 1
ATOM 746 N N . GLU A 1 92 ? 18.547 13.75 3.898 1 90.25 92 GLU A N 1
ATOM 747 C CA . GLU A 1 92 ? 19.922 14.227 3.918 1 90.25 92 GLU A CA 1
ATOM 748 C C . GLU A 1 92 ? 20.578 13.93 5.258 1 90.25 92 GLU A C 1
ATOM 750 O O . GLU A 1 92 ? 21.75 13.516 5.301 1 90.25 92 GLU A O 1
ATOM 755 N N . TYR A 1 93 ? 19.875 14.07 6.352 1 92.25 93 TYR A N 1
ATOM 756 C CA . TYR A 1 93 ? 20.516 14.055 7.664 1 92.25 93 TYR A CA 1
ATOM 757 C C . TYR A 1 93 ? 20.266 12.727 8.367 1 92.25 93 TYR A C 1
ATOM 759 O O . TYR A 1 93 ? 21.016 12.344 9.273 1 92.25 93 TYR A O 1
ATOM 767 N N . TYR A 1 94 ? 19.297 12.039 8.031 1 88.81 94 TYR A N 1
ATOM 768 C CA . TYR A 1 94 ? 18.875 10.844 8.766 1 88.81 94 TYR A CA 1
ATOM 769 C C . TYR A 1 94 ? 19.906 9.727 8.617 1 88.81 94 TYR A C 1
ATOM 771 O O . TYR A 1 94 ? 20.391 9.469 7.52 1 88.81 94 TYR A O 1
ATOM 779 N N . THR A 1 95 ? 20.203 9.156 9.695 1 89 95 THR A N 1
ATOM 780 C CA . THR A 1 95 ? 21.016 7.945 9.758 1 89 95 THR A CA 1
ATOM 781 C C . THR A 1 95 ? 20.344 6.895 10.641 1 89 95 THR A C 1
ATOM 783 O O . THR A 1 95 ? 19.703 7.227 11.641 1 89 95 THR A O 1
ATOM 786 N N . LYS A 1 96 ? 20.516 5.656 10.352 1 84.25 96 LYS A N 1
ATOM 787 C CA . LYS A 1 96 ? 19.875 4.57 11.086 1 84.25 96 LYS A CA 1
ATOM 788 C C . LYS A 1 96 ? 20.484 4.406 12.469 1 84.25 96 LYS A C 1
ATOM 790 O O . LYS A 1 96 ? 19.828 3.938 13.398 1 84.25 96 LYS A O 1
ATOM 795 N N . GLU A 1 97 ? 21.609 4.812 12.617 1 90.12 97 GLU A N 1
ATOM 796 C CA . GLU A 1 97 ? 22.344 4.586 13.852 1 90.12 97 GLU A CA 1
ATOM 797 C C . GLU A 1 97 ? 21.984 5.617 14.914 1 90.12 97 GLU A C 1
ATOM 799 O O . GLU A 1 97 ? 22.016 5.324 16.109 1 90.12 97 GLU A O 1
ATOM 804 N N . ASP A 1 98 ? 21.531 6.781 14.516 1 92.69 98 ASP A N 1
ATOM 805 C CA . ASP A 1 98 ? 21.25 7.867 15.445 1 92.69 98 ASP A CA 1
ATOM 806 C C . ASP A 1 98 ? 19.781 7.84 15.898 1 92.69 98 ASP A C 1
ATOM 808 O O . ASP A 1 98 ? 18.938 7.266 15.227 1 92.69 98 ASP A O 1
ATOM 812 N N . GLU A 1 99 ? 19.625 8.391 17.078 1 94.25 99 GLU A N 1
ATOM 813 C CA . GLU A 1 99 ? 18.266 8.602 17.578 1 94.25 99 GLU A CA 1
ATOM 814 C C . GLU A 1 99 ? 17.766 9.992 17.234 1 94.25 99 GLU A C 1
ATOM 816 O O . GLU A 1 99 ? 18.188 10.984 17.828 1 94.25 99 GLU A O 1
ATOM 821 N N . PHE A 1 100 ? 16.828 10.023 16.406 1 95.56 100 PHE A N 1
ATOM 822 C CA . PHE A 1 100 ? 16.375 11.312 15.914 1 95.56 100 PHE A CA 1
ATOM 823 C C . PHE A 1 100 ? 15.141 11.773 16.688 1 95.56 100 PHE A C 1
ATOM 825 O O . PHE A 1 100 ? 14.25 10.969 16.984 1 95.56 100 PHE A O 1
ATOM 832 N N . ILE A 1 101 ? 15.117 13.086 17.016 1 97 101 ILE A N 1
ATOM 833 C CA . ILE A 1 101 ? 13.961 13.773 17.578 1 97 101 ILE A CA 1
ATOM 834 C C . ILE A 1 101 ? 13.469 14.836 16.609 1 97 101 ILE A C 1
ATOM 836 O O . ILE A 1 101 ? 14.25 15.672 16.141 1 97 101 ILE A O 1
ATOM 840 N N . LEU A 1 102 ? 12.227 14.773 16.281 1 96.19 102 LEU A N 1
ATOM 841 C CA . LEU A 1 102 ? 11.625 15.758 15.391 1 96.19 102 LEU A CA 1
ATOM 842 C C . LEU A 1 102 ? 10.719 16.703 16.172 1 96.19 102 LEU A C 1
ATOM 844 O O . LEU A 1 102 ? 9.828 16.266 16.906 1 96.19 102 LEU A O 1
ATOM 848 N N . ASN A 1 103 ? 10.953 17.969 16.062 1 97.25 103 ASN A N 1
ATOM 849 C CA . ASN A 1 103 ? 10.109 18.969 16.688 1 97.25 103 ASN A CA 1
ATOM 850 C C . ASN A 1 103 ? 8.867 19.266 15.852 1 97.25 103 ASN A C 1
ATOM 852 O O . ASN A 1 103 ? 8.961 19.844 14.773 1 97.25 103 ASN A O 1
ATOM 856 N N . LEU A 1 104 ? 7.742 18.938 16.359 1 95.19 104 LEU A N 1
ATOM 857 C CA . LEU A 1 104 ? 6.492 19.078 15.617 1 95.19 104 LEU A CA 1
ATOM 858 C C . LEU A 1 104 ? 5.785 20.375 16 1 95.19 104 LEU A C 1
ATOM 860 O O . LEU A 1 104 ? 4.629 20.594 15.625 1 95.19 104 LEU A O 1
ATOM 864 N N . SER A 1 105 ? 6.445 21.234 16.703 1 94.38 105 SER A N 1
ATOM 865 C CA . SER A 1 105 ? 5.703 22.344 17.281 1 94.38 105 SER A CA 1
ATOM 866 C C . SER A 1 105 ? 6.289 23.688 16.859 1 94.38 105 SER A C 1
ATOM 868 O O . SER A 1 105 ? 5.777 24.734 17.25 1 94.38 105 SER A O 1
ATOM 870 N N . SER A 1 106 ? 7.285 23.672 16.047 1 93.69 106 SER A N 1
ATOM 871 C CA . SER A 1 106 ? 7.898 24.938 15.656 1 93.69 106 SER A CA 1
ATOM 872 C C . SER A 1 106 ? 7.648 25.25 14.188 1 93.69 106 SER A C 1
ATOM 874 O O . SER A 1 106 ? 7.438 24.344 13.383 1 93.69 106 SER A O 1
ATOM 876 N N . ALA A 1 107 ? 7.625 26.531 13.883 1 93.5 107 ALA A N 1
ATOM 877 C CA . ALA A 1 107 ? 7.543 27.047 12.523 1 93.5 107 ALA A CA 1
ATOM 878 C C . ALA A 1 107 ? 6.102 27.062 12.023 1 93.5 107 ALA A C 1
ATOM 880 O O . ALA A 1 107 ? 5.172 27.25 12.805 1 93.5 107 ALA A O 1
ATOM 881 N N . THR A 1 108 ? 5.898 27.062 10.695 1 92.44 108 THR A N 1
ATOM 882 C CA . THR A 1 108 ? 4.578 27.219 10.094 1 92.44 108 THR A CA 1
ATOM 883 C C . THR A 1 108 ? 3.787 25.922 10.18 1 92.44 108 THR A C 1
ATOM 885 O O . THR A 1 108 ? 4.367 24.844 10.336 1 92.44 108 THR A O 1
ATOM 888 N N . PRO A 1 109 ? 2.492 26.031 10.141 1 91.88 109 PRO A N 1
ATOM 889 C CA . PRO A 1 109 ? 1.653 24.844 10.125 1 91.88 109 PRO A CA 1
ATOM 890 C C . PRO A 1 109 ? 2.064 23.844 9.039 1 91.88 109 PRO A C 1
ATOM 892 O O . PRO A 1 109 ? 2.008 22.625 9.25 1 91.88 109 PRO A O 1
ATOM 895 N N . GLN A 1 110 ? 2.479 24.359 7.898 1 93.06 110 GLN A N 1
ATOM 896 C CA . GLN A 1 110 ? 2.895 23.531 6.773 1 93.06 110 GLN A CA 1
ATOM 897 C C . GLN A 1 110 ? 4.133 22.703 7.125 1 93.06 110 GLN A C 1
ATOM 899 O O . GLN A 1 110 ? 4.195 21.516 6.84 1 93.06 110 GLN A O 1
ATOM 904 N N . ILE A 1 111 ? 5.023 23.328 7.824 1 94.81 111 ILE A N 1
ATOM 905 C CA . ILE A 1 111 ? 6.258 22.656 8.227 1 94.81 111 ILE A CA 1
ATOM 906 C C . ILE A 1 111 ? 5.953 21.609 9.297 1 94.81 111 ILE A C 1
ATOM 908 O O . ILE A 1 111 ? 6.426 20.484 9.219 1 94.81 111 ILE A O 1
ATOM 912 N N . LYS A 1 112 ? 5.145 21.969 10.273 1 94.62 112 LYS A N 1
ATOM 913 C CA . LYS A 1 112 ? 4.738 21.031 11.328 1 94.62 112 LYS A CA 1
ATOM 914 C C . LYS A 1 112 ? 4.051 19.812 10.742 1 94.62 112 LYS A C 1
ATOM 916 O O . LYS A 1 112 ? 4.336 18.672 11.141 1 94.62 112 LYS A O 1
ATOM 921 N N . SER A 1 113 ? 3.223 20.078 9.82 1 92.44 113 SER A N 1
ATOM 922 C CA . SER A 1 113 ? 2.486 19.016 9.156 1 92.44 113 SER A CA 1
ATOM 923 C C . SER A 1 113 ? 3.43 18.078 8.422 1 92.44 113 SER A C 1
ATOM 925 O O . SER A 1 113 ? 3.299 16.844 8.523 1 92.44 113 SER A O 1
ATOM 927 N N . ALA A 1 114 ? 4.336 18.656 7.66 1 93.56 114 ALA A N 1
ATOM 928 C CA . ALA A 1 114 ? 5.309 17.859 6.918 1 93.56 114 ALA A CA 1
ATOM 929 C C . ALA A 1 114 ? 6.074 16.922 7.848 1 93.56 114 ALA A C 1
ATOM 931 O O . ALA A 1 114 ? 6.176 15.719 7.586 1 93.56 114 ALA A O 1
ATOM 932 N N . LEU A 1 115 ? 6.496 17.438 8.969 1 93.69 115 LEU A N 1
ATOM 933 C CA . LEU A 1 115 ? 7.289 16.656 9.914 1 93.69 115 LEU A CA 1
ATOM 934 C C . LEU A 1 115 ? 6.445 15.57 10.555 1 93.69 115 LEU A C 1
ATOM 936 O O . LEU A 1 115 ? 6.949 14.477 10.844 1 93.69 115 LEU A O 1
ATOM 940 N N . PHE A 1 116 ? 5.215 15.867 10.719 1 91.31 116 PHE A N 1
ATOM 941 C CA . PHE A 1 116 ? 4.297 14.898 11.289 1 91.31 116 PHE A CA 1
ATOM 942 C C . PHE A 1 116 ? 4.105 13.711 10.352 1 91.31 116 PHE A C 1
ATOM 944 O O . PHE A 1 116 ? 4.102 12.555 10.797 1 91.31 116 PHE A O 1
ATOM 951 N N . VAL A 1 117 ? 4.074 13.953 9.078 1 90.06 117 VAL A N 1
ATOM 952 C CA . VAL A 1 117 ? 3.629 12.945 8.125 1 90.06 117 VAL A CA 1
ATOM 953 C C . VAL A 1 117 ? 4.832 12.18 7.582 1 90.06 117 VAL A C 1
ATOM 955 O O . VAL A 1 117 ? 4.777 10.953 7.422 1 90.06 117 VAL A O 1
ATOM 958 N N . ILE A 1 118 ? 5.922 12.828 7.312 1 88.75 118 ILE A N 1
ATOM 959 C CA . ILE A 1 118 ? 7.039 12.273 6.559 1 88.75 118 ILE A CA 1
ATOM 960 C C . ILE A 1 118 ? 7.617 11.07 7.301 1 88.75 118 ILE A C 1
ATOM 962 O O . ILE A 1 118 ? 7.938 10.047 6.688 1 88.75 118 ILE A O 1
ATOM 966 N N . ASN A 1 119 ? 7.75 11.18 8.57 1 81.69 119 ASN A N 1
ATOM 967 C CA . ASN A 1 119 ? 8.406 10.117 9.312 1 81.69 119 ASN A CA 1
ATOM 968 C C . ASN A 1 119 ? 7.594 8.828 9.297 1 81.69 119 ASN A C 1
ATOM 970 O O . ASN A 1 119 ? 8.156 7.734 9.367 1 81.69 119 ASN A O 1
ATOM 974 N N . ARG A 1 120 ? 6.344 8.945 9.055 1 82.56 120 ARG A N 1
ATOM 975 C CA . ARG A 1 120 ? 5.473 7.777 9.016 1 82.56 120 ARG A CA 1
ATOM 976 C C . ARG A 1 120 ? 5.438 7.172 7.617 1 82.56 120 ARG A C 1
ATOM 978 O O . ARG A 1 120 ? 5.395 5.949 7.465 1 82.56 120 ARG A O 1
ATOM 985 N N . LEU A 1 121 ? 5.465 7.996 6.711 1 84.44 121 LEU A N 1
ATOM 986 C CA . LEU A 1 121 ? 5.422 7.527 5.328 1 84.44 121 LEU A CA 1
ATOM 987 C C . LEU A 1 121 ? 6.715 6.809 4.961 1 84.44 121 LEU A C 1
ATOM 989 O O . LEU A 1 121 ? 6.688 5.793 4.258 1 84.44 121 LEU A O 1
ATOM 993 N N . ASN A 1 122 ? 7.793 7.289 5.48 1 78 122 ASN A N 1
ATOM 994 C CA . ASN A 1 122 ? 9.094 6.77 5.078 1 78 122 ASN A CA 1
ATOM 995 C C . ASN A 1 122 ? 9.57 5.66 6.008 1 78 122 ASN A C 1
ATOM 997 O O . ASN A 1 122 ? 10.625 5.066 5.789 1 78 122 ASN A O 1
ATOM 1001 N N . GLY A 1 123 ? 8.852 5.363 7.035 1 74 123 GLY A N 1
ATOM 1002 C CA . GLY A 1 123 ? 9.188 4.289 7.953 1 74 123 GLY A CA 1
ATOM 1003 C C . GLY A 1 123 ? 10.469 4.551 8.727 1 74 123 GLY A C 1
ATOM 1004 O O . GLY A 1 123 ? 11.266 3.637 8.945 1 74 123 GLY A O 1
ATOM 1005 N N . ILE A 1 124 ? 10.695 5.746 8.922 1 78 124 ILE A N 1
ATOM 1006 C CA . ILE A 1 124 ? 11.898 6.078 9.688 1 78 124 ILE A CA 1
ATOM 1007 C C . ILE A 1 124 ? 11.586 6.035 11.18 1 78 124 ILE A C 1
ATOM 1009 O O . ILE A 1 124 ? 10.461 6.312 11.594 1 78 124 ILE A O 1
ATOM 1013 N N . ASN A 1 125 ? 12.602 5.562 11.898 1 78.62 125 ASN A N 1
ATOM 1014 C CA . ASN A 1 125 ? 12.469 5.508 13.352 1 78.62 125 ASN A CA 1
ATOM 1015 C C . ASN A 1 125 ? 12.867 6.824 14.008 1 78.62 125 ASN A C 1
ATOM 1017 O O . ASN A 1 125 ? 14.055 7.094 14.188 1 78.62 125 ASN A O 1
ATOM 1021 N N . VAL A 1 126 ? 11.898 7.641 14.25 1 87.38 126 VAL A N 1
ATOM 1022 C CA . VAL A 1 126 ? 12.172 8.938 14.859 1 87.38 126 VAL A CA 1
ATOM 1023 C C . VAL A 1 126 ? 11.219 9.156 16.031 1 87.38 126 VAL A C 1
ATOM 1025 O O . VAL A 1 126 ? 10.148 8.539 16.109 1 87.38 126 VAL A O 1
ATOM 1028 N N . LYS A 1 127 ? 11.727 9.953 17 1 92 127 LYS A N 1
ATOM 1029 C CA . LYS A 1 127 ? 10.875 10.438 18.094 1 92 127 LYS A CA 1
ATOM 1030 C C . LYS A 1 127 ? 10.258 11.789 17.734 1 92 127 LYS A C 1
ATOM 1032 O O . LYS A 1 127 ? 10.953 12.812 17.734 1 92 127 LYS A O 1
ATOM 1037 N N . ALA A 1 128 ? 8.992 11.75 17.422 1 94.06 128 ALA A N 1
ATOM 1038 C CA . ALA A 1 128 ? 8.289 12.992 17.125 1 94.06 128 ALA A CA 1
ATOM 1039 C C . ALA A 1 128 ? 7.707 13.617 18.375 1 94.06 128 ALA A C 1
ATOM 1041 O O . ALA A 1 128 ? 6.984 12.961 19.141 1 94.06 128 ALA A O 1
ATOM 1042 N N . VAL A 1 129 ? 8.031 14.875 18.578 1 95.94 129 VAL A N 1
ATOM 1043 C CA . VAL A 1 129 ? 7.699 15.477 19.875 1 95.94 129 VAL A CA 1
ATOM 1044 C C . VAL A 1 129 ? 6.93 16.781 19.641 1 95.94 129 VAL A C 1
ATOM 1046 O O . VAL A 1 129 ? 7.309 17.594 18.797 1 95.94 129 VAL A O 1
ATOM 1049 N N . GLN A 1 130 ? 5.844 16.891 20.344 1 94.12 130 GLN A N 1
ATOM 1050 C CA . GLN A 1 130 ? 5.086 18.141 20.422 1 94.12 130 GLN A CA 1
ATOM 1051 C C . GLN A 1 130 ? 5.262 18.797 21.781 1 94.12 130 GLN A C 1
ATOM 1053 O O . GLN A 1 130 ? 5.551 18.125 22.766 1 94.12 130 GLN A O 1
ATOM 1058 N N . VAL A 1 131 ? 5.191 20.109 21.734 1 93.94 131 VAL A N 1
ATOM 1059 C CA . VAL A 1 131 ? 5.273 20.844 23 1 93.94 131 VAL A CA 1
ATOM 1060 C C . VAL A 1 131 ? 4.012 21.688 23.172 1 93.94 131 VAL A C 1
ATOM 1062 O O . VAL A 1 131 ? 3.676 22.516 22.328 1 93.94 131 VAL A O 1
ATOM 1065 N N . SER A 1 132 ? 3.328 21.5 24.219 1 89.12 132 SER A N 1
ATOM 1066 C CA . SER A 1 132 ? 2.137 22.281 24.516 1 89.12 132 SER A CA 1
ATOM 1067 C C . SER A 1 132 ? 2.5 23.703 24.953 1 89.12 132 SER A C 1
ATOM 1069 O O . SER A 1 132 ? 3.572 23.922 25.516 1 89.12 132 SER A O 1
ATOM 1071 N N . SER A 1 133 ? 1.59 24.609 24.641 1 85.38 133 SER A N 1
ATOM 1072 C CA . SER A 1 133 ? 1.81 25.969 25.125 1 85.38 133 SER A CA 1
ATOM 1073 C C . SER A 1 133 ? 1.736 26.016 26.656 1 85.38 133 SER A C 1
ATOM 1075 O O . SER A 1 133 ? 1.07 25.188 27.281 1 85.38 133 SER A O 1
ATOM 1077 N N . PRO A 1 134 ? 2.422 26.984 27.188 1 82.62 134 PRO A N 1
ATOM 1078 C CA . PRO A 1 134 ? 2.363 27.094 28.641 1 82.62 134 PRO A CA 1
ATOM 1079 C C . PRO A 1 134 ? 0.945 27.328 29.172 1 82.62 134 PRO A C 1
ATOM 1081 O O . PRO A 1 134 ? 0.587 26.828 30.234 1 82.62 134 PRO A O 1
ATOM 1084 N N . GLU A 1 135 ? 0.156 28.047 28.391 1 74.81 135 GLU A N 1
ATOM 1085 C CA . GLU A 1 135 ? -1.216 28.344 28.781 1 74.81 135 GLU A CA 1
ATOM 1086 C C . GLU A 1 135 ? -2.174 27.25 28.328 1 74.81 135 GLU A C 1
ATOM 1088 O O . GLU A 1 135 ? -3.357 27.266 28.688 1 74.81 135 GLU A O 1
ATOM 1093 N N . HIS A 1 136 ? -1.675 26.297 27.688 1 68.38 136 HIS A N 1
ATOM 1094 C CA . HIS A 1 136 ? -2.5 25.234 27.125 1 68.38 136 HIS A CA 1
ATOM 1095 C C . HIS A 1 136 ? -3.65 25.797 26.312 1 68.38 136 HIS A C 1
ATOM 1097 O O . HIS A 1 136 ? -4.781 25.328 26.406 1 68.38 136 HIS A O 1
ATOM 1103 N N . ALA A 1 137 ? -3.424 26.969 25.828 1 67.38 137 ALA A N 1
ATOM 1104 C CA . ALA A 1 137 ? -4.418 27.688 25.031 1 67.38 137 ALA A CA 1
ATOM 1105 C C . ALA A 1 137 ? -3.758 28.469 23.906 1 67.38 137 ALA A C 1
ATOM 1107 O O . ALA A 1 137 ? -2.539 28.406 23.719 1 67.38 137 ALA A O 1
ATOM 1108 N N . SER A 1 138 ? -4.605 29.062 23 1 69 138 SER A N 1
ATOM 1109 C CA . SER A 1 138 ? -4.117 29.875 21.891 1 69 138 SER A CA 1
ATOM 1110 C C . SER A 1 138 ? -3.246 31.031 22.375 1 69 138 SER A C 1
ATOM 1112 O O . SER A 1 138 ? -3.545 31.641 23.406 1 69 138 SER A O 1
ATOM 1114 N N . ASN A 1 139 ? -2.082 31.312 21.578 1 63.75 139 ASN A N 1
ATOM 1115 C CA . ASN A 1 139 ? -1.183 32.406 21.906 1 63.75 139 ASN A CA 1
ATOM 1116 C C . ASN A 1 139 ? -1.655 33.719 21.297 1 63.75 139 ASN A C 1
ATOM 1118 O O . ASN A 1 139 ? -0.915 34.719 21.281 1 63.75 139 ASN A O 1
ATOM 1122 N N . GLU A 1 140 ? -2.785 33.75 20.719 1 63.44 140 GLU A N 1
ATOM 1123 C CA . GLU A 1 140 ? -3.287 34.844 19.922 1 63.44 140 GLU A CA 1
ATOM 1124 C C . GLU A 1 140 ? -3.09 36.188 20.641 1 63.44 140 GLU A C 1
ATOM 1126 O O . GLU A 1 140 ? -2.742 37.188 20.031 1 63.44 140 GLU A O 1
ATOM 1131 N N . ASN A 1 141 ? -3.256 36.281 21.859 1 59.53 141 ASN A N 1
ATOM 1132 C CA . ASN A 1 141 ? -3.219 37.562 22.531 1 59.53 141 ASN A CA 1
ATOM 1133 C C . ASN A 1 141 ? -1.921 37.75 23.328 1 59.53 141 ASN A C 1
ATOM 1135 O O . ASN A 1 141 ? -1.826 38.625 24.188 1 59.53 141 ASN A O 1
ATOM 1139 N N . ILE A 1 142 ? -0.939 37 23 1 68.12 142 ILE A N 1
ATOM 1140 C CA . ILE A 1 142 ? 0.332 37.094 23.703 1 68.12 142 ILE A CA 1
ATOM 1141 C C . ILE A 1 142 ? 1.412 37.594 22.75 1 68.12 142 ILE A C 1
ATOM 1143 O O . ILE A 1 142 ? 1.634 37 21.688 1 68.12 142 ILE A O 1
ATOM 1147 N N . GLY A 1 143 ? 1.933 38.688 22.984 1 67.81 143 GLY A N 1
ATOM 1148 C CA . GLY A 1 143 ? 2.938 39.312 22.125 1 67.81 143 GLY A CA 1
ATOM 1149 C C . GLY A 1 143 ? 4.184 38.469 21.953 1 67.81 143 GLY A C 1
ATOM 1150 O O . GLY A 1 143 ? 4.422 37.531 22.734 1 67.81 143 GLY A O 1
ATOM 1151 N N . HIS A 1 144 ? 4.957 38.688 20.891 1 72.5 144 HIS A N 1
ATOM 1152 C CA . HIS A 1 144 ? 6.223 38 20.656 1 72.5 144 HIS A CA 1
ATOM 1153 C C . HIS A 1 144 ? 7.395 38.781 21.25 1 72.5 144 HIS A C 1
ATOM 1155 O O . HIS A 1 144 ? 7.359 40.031 21.312 1 72.5 144 HIS A O 1
ATOM 1161 N N . ASP A 1 145 ? 8.414 38.094 21.781 1 72.25 145 ASP A N 1
ATOM 1162 C CA . ASP A 1 145 ? 9.578 38.688 22.422 1 72.25 145 ASP A CA 1
ATOM 1163 C C . ASP A 1 145 ? 10.75 38.781 21.453 1 72.25 145 ASP A C 1
ATOM 1165 O O . ASP A 1 145 ? 11.914 38.781 21.875 1 72.25 145 ASP A O 1
ATOM 1169 N N . ASN A 1 146 ? 10.516 38.844 20.25 1 69.56 146 ASN A N 1
ATOM 1170 C CA . ASN A 1 146 ? 11.555 38.719 19.25 1 69.56 146 ASN A CA 1
ATOM 1171 C C . ASN A 1 146 ? 12.516 39.875 19.266 1 69.56 146 ASN A C 1
ATOM 1173 O O . ASN A 1 146 ? 13.68 39.75 18.875 1 69.56 146 ASN A O 1
ATOM 1177 N N . ASP A 1 147 ? 12.117 41 19.812 1 72.06 147 ASP A N 1
ATOM 1178 C CA . ASP A 1 147 ? 12.938 42.188 19.781 1 72.06 147 ASP A CA 1
ATOM 1179 C C . ASP A 1 147 ? 13.586 42.469 21.141 1 72.06 147 ASP A C 1
ATOM 1181 O O . ASP A 1 147 ? 14.344 43.406 21.297 1 72.06 147 ASP A O 1
ATOM 1185 N N . GLU A 1 148 ? 13.445 41.625 21.984 1 81.38 148 GLU A N 1
ATOM 1186 C CA . GLU A 1 148 ? 13.984 41.812 23.328 1 81.38 148 GLU A CA 1
ATOM 1187 C C . GLU A 1 148 ? 15.398 41.25 23.438 1 81.38 148 GLU A C 1
ATOM 1189 O O . GLU A 1 148 ? 15.812 40.438 22.594 1 81.38 148 GLU A O 1
ATOM 1194 N N . ASN A 1 149 ? 16.062 41.75 24.453 1 89.38 149 ASN A N 1
ATOM 1195 C CA . ASN A 1 149 ? 17.422 41.281 24.719 1 89.38 149 ASN A CA 1
ATOM 1196 C C . ASN A 1 149 ? 17.453 39.812 25.156 1 89.38 149 ASN A C 1
ATOM 1198 O O . ASN A 1 149 ? 16.859 39.469 26.172 1 89.38 149 ASN A O 1
ATOM 1202 N N . ILE A 1 150 ? 18.203 39.062 24.422 1 93.56 150 ILE A N 1
ATOM 1203 C CA . ILE A 1 150 ? 18.203 37.625 24.625 1 93.56 150 ILE A CA 1
ATOM 1204 C C . ILE A 1 150 ? 18.734 37.281 26.016 1 93.56 150 ILE A C 1
ATOM 1206 O O . ILE A 1 150 ? 18.25 36.344 26.672 1 93.56 150 ILE A O 1
ATOM 1210 N N . ASP A 1 151 ? 19.766 37.969 26.547 1 93.69 151 ASP A N 1
ATOM 1211 C CA . ASP A 1 151 ? 20.359 37.688 27.859 1 93.69 151 ASP A CA 1
ATOM 1212 C C . ASP A 1 151 ? 19.344 37.938 28.969 1 93.69 151 ASP A C 1
ATOM 1214 O O . ASP A 1 151 ? 19.281 37.156 29.938 1 93.69 151 ASP A O 1
ATOM 1218 N N . GLU A 1 152 ? 18.578 38.938 28.781 1 93.56 152 GLU A N 1
ATOM 1219 C CA . GLU A 1 152 ? 17.516 39.219 29.75 1 93.56 152 GLU A CA 1
ATOM 1220 C C . GLU A 1 152 ? 16.438 38.156 29.719 1 93.56 152 GLU A C 1
ATOM 1222 O O . GLU A 1 152 ? 15.938 37.719 30.766 1 93.56 152 GLU A O 1
ATOM 1227 N N . LEU A 1 153 ? 16.125 37.812 28.5 1 92.81 153 LEU A N 1
ATOM 1228 C CA . LEU A 1 153 ? 15.102 36.812 28.328 1 92.81 153 LEU A CA 1
ATOM 1229 C C . LEU A 1 153 ? 15.539 35.469 28.969 1 92.81 153 LEU A C 1
ATOM 1231 O O . LEU A 1 153 ? 14.719 34.781 29.547 1 92.81 153 LEU A O 1
ATOM 1235 N N . ILE A 1 154 ? 16.766 35.125 28.891 1 93.94 154 ILE A N 1
ATOM 1236 C CA . ILE A 1 154 ? 17.328 33.875 29.469 1 93.94 154 ILE A CA 1
ATOM 1237 C C . ILE A 1 154 ? 17.219 33.938 30.984 1 93.94 154 ILE A C 1
ATOM 1239 O O . ILE A 1 154 ? 16.828 32.938 31.609 1 93.94 154 ILE A O 1
ATOM 1243 N N . GLU A 1 155 ? 17.453 35.062 31.516 1 92.38 155 GLU A N 1
ATOM 1244 C CA . GLU A 1 155 ? 17.469 35.219 32.969 1 92.38 155 GLU A CA 1
ATOM 1245 C C . GLU A 1 155 ? 16.062 35.094 33.562 1 92.38 155 GLU A C 1
ATOM 1247 O O . GLU A 1 155 ? 15.891 34.531 34.656 1 92.38 155 GLU A O 1
ATOM 1252 N N . VAL A 1 156 ? 15.078 35.594 32.812 1 93.38 156 VAL A N 1
ATOM 1253 C CA . VAL A 1 156 ? 13.734 35.656 33.375 1 93.38 156 VAL A CA 1
ATOM 1254 C C . VAL A 1 156 ? 12.922 34.438 32.906 1 93.38 156 VAL A C 1
ATOM 1256 O O . VAL A 1 156 ? 11.734 34.344 33.219 1 93.38 156 VAL A O 1
ATOM 1259 N N . ASN A 1 157 ? 13.531 33.594 32.156 1 94.44 157 ASN A N 1
ATOM 1260 C CA . ASN A 1 157 ? 12.844 32.406 31.641 1 94.44 157 ASN A CA 1
ATOM 1261 C C . ASN A 1 157 ? 12.453 31.453 32.781 1 94.44 157 ASN A C 1
ATOM 1263 O O . ASN A 1 157 ? 13.32 30.906 33.438 1 94.44 157 ASN A O 1
ATOM 1267 N N . LYS A 1 158 ? 11.195 31.188 32.906 1 94.44 158 LYS A N 1
ATOM 1268 C CA . LYS A 1 158 ? 10.648 30.422 34.031 1 94.44 158 LYS A CA 1
ATOM 1269 C C . LYS A 1 158 ? 10.961 28.938 33.875 1 94.44 158 LYS A C 1
ATOM 1271 O O . LYS A 1 158 ? 10.891 28.172 34.844 1 94.44 158 LYS A O 1
ATOM 1276 N N . ASP A 1 159 ? 11.297 28.578 32.656 1 94.56 159 ASP A N 1
ATOM 1277 C CA . ASP A 1 159 ? 11.586 27.172 32.406 1 94.56 159 ASP A CA 1
ATOM 1278 C C . ASP A 1 159 ? 13.055 26.859 32.688 1 94.56 159 ASP A C 1
ATOM 1280 O O . ASP A 1 159 ? 13.438 25.688 32.781 1 94.56 159 ASP A O 1
ATOM 1284 N N . ASN A 1 160 ? 13.773 27.828 32.844 1 91.06 160 ASN A N 1
ATOM 1285 C CA . ASN A 1 160 ? 15.203 27.625 33.031 1 91.06 160 ASN A CA 1
ATOM 1286 C C . ASN A 1 160 ? 15.539 27.25 34.469 1 91.06 160 ASN A C 1
ATOM 1288 O O . ASN A 1 160 ? 16.219 28 35.156 1 91.06 160 ASN A O 1
ATOM 1292 N N . LYS A 1 161 ? 15.102 26.219 34.812 1 88.81 161 LYS A N 1
ATOM 1293 C CA . LYS A 1 161 ? 15.328 25.656 36.156 1 88.81 161 LYS A CA 1
ATOM 1294 C C . LYS A 1 161 ? 15.344 24.125 36.094 1 88.81 161 LYS A C 1
ATOM 1296 O O . LYS A 1 161 ? 14.906 23.531 35.125 1 88.81 161 LYS A O 1
ATOM 1301 N N . VAL A 1 162 ? 15.836 23.516 37.156 1 85.81 162 VAL A N 1
ATOM 1302 C CA . VAL A 1 162 ? 16 22.062 37.219 1 85.81 162 VAL A CA 1
ATOM 1303 C C . VAL A 1 162 ? 14.633 21.391 37.25 1 85.81 162 VAL A C 1
ATOM 1305 O O . VAL A 1 162 ? 14.406 20.406 36.531 1 85.81 162 VAL A O 1
ATOM 1308 N N . ASN A 1 163 ? 13.727 21.938 38.031 1 91.25 163 ASN A N 1
ATOM 1309 C CA . ASN A 1 163 ? 12.398 21.344 38.156 1 91.25 163 ASN A CA 1
ATOM 1310 C C . ASN A 1 163 ? 11.383 22.016 37.25 1 91.25 163 ASN A C 1
ATOM 1312 O O . ASN A 1 163 ? 10.281 22.375 37.719 1 91.25 163 ASN A O 1
ATOM 1316 N N . PHE A 1 164 ? 11.766 22.172 35.938 1 93.62 164 PHE A N 1
ATOM 1317 C CA . PHE A 1 164 ? 10.82 22.781 35 1 93.62 164 PHE A CA 1
ATOM 1318 C C . PHE A 1 164 ? 9.672 21.828 34.719 1 93.62 164 PHE A C 1
ATOM 1320 O O . PHE A 1 164 ? 9.797 20.609 34.906 1 93.62 164 PHE A O 1
ATOM 1327 N N . ILE A 1 165 ? 8.508 22.344 34.344 1 94.38 165 ILE A N 1
ATOM 1328 C CA . ILE A 1 165 ? 7.363 21.531 33.969 1 94.38 165 ILE A CA 1
ATOM 1329 C C . ILE A 1 165 ? 7.535 21.047 32.531 1 94.38 165 ILE A C 1
ATOM 1331 O O . ILE A 1 165 ? 7.594 21.859 31.594 1 94.38 165 ILE A O 1
ATOM 1335 N N . ASP A 1 166 ? 7.672 19.797 32.375 1 95.62 166 ASP A N 1
ATOM 1336 C CA . ASP A 1 166 ? 7.812 19.188 31.062 1 95.62 166 ASP A CA 1
ATOM 1337 C C . ASP A 1 166 ? 6.5 19.25 30.281 1 95.62 166 ASP A C 1
ATOM 1339 O O . ASP A 1 166 ? 5.535 18.562 30.641 1 95.62 166 ASP A O 1
ATOM 1343 N N . ARG A 1 167 ? 6.488 19.984 29.25 1 94.44 167 ARG A N 1
ATOM 1344 C CA . ARG A 1 167 ? 5.293 20.141 28.422 1 94.44 167 ARG A CA 1
ATOM 1345 C C . ARG A 1 167 ? 5.379 19.312 27.156 1 94.44 167 ARG A C 1
ATOM 1347 O O . ARG A 1 167 ? 4.59 19.516 26.219 1 94.44 167 ARG A O 1
ATOM 1354 N N . THR A 1 168 ? 6.348 18.422 27.016 1 95.12 168 THR A N 1
ATOM 1355 C CA . THR A 1 168 ? 6.547 17.625 25.812 1 95.12 168 THR A CA 1
ATOM 1356 C C . THR A 1 168 ? 5.535 16.484 25.734 1 95.12 168 THR A C 1
ATOM 1358 O O . THR A 1 168 ? 5.176 15.906 26.75 1 95.12 168 THR A O 1
ATOM 1361 N N . ILE A 1 169 ? 5.051 16.281 24.562 1 91.56 169 ILE A N 1
ATOM 1362 C CA . ILE A 1 169 ? 4.199 15.133 24.25 1 91.56 169 ILE A CA 1
ATOM 1363 C C . ILE A 1 169 ? 4.801 14.352 23.078 1 91.56 169 ILE A C 1
ATOM 1365 O O . ILE A 1 169 ? 4.969 14.891 21.984 1 91.56 169 ILE A O 1
ATOM 1369 N N . GLU A 1 170 ? 5.145 13.117 23.406 1 91.94 170 GLU A N 1
ATOM 1370 C CA . GLU A 1 170 ? 5.613 12.266 22.312 1 91.94 170 GLU A CA 1
ATOM 1371 C C . GLU A 1 170 ? 4.453 11.766 21.453 1 91.94 170 GLU A C 1
ATOM 1373 O O . GLU A 1 170 ? 3.486 11.203 21.984 1 91.94 170 GLU A O 1
ATOM 1378 N N . ASP A 1 171 ? 4.539 12.031 20.172 1 88.38 171 ASP A N 1
ATOM 1379 C CA . ASP A 1 171 ? 3.479 11.648 19.234 1 88.38 171 ASP A CA 1
ATOM 1380 C C . ASP A 1 171 ? 3.791 10.312 18.562 1 88.38 171 ASP A C 1
ATOM 1382 O O . ASP A 1 171 ? 4.789 10.188 17.859 1 88.38 171 ASP A O 1
ATOM 1386 N N . ASN A 1 172 ? 2.99 9.328 18.766 1 84.5 172 ASN A N 1
ATOM 1387 C CA . ASN A 1 172 ? 3.197 8.023 18.156 1 84.5 172 ASN A CA 1
ATOM 1388 C C . ASN A 1 172 ? 2.344 7.852 16.906 1 84.5 172 ASN A C 1
ATOM 1390 O O . ASN A 1 172 ? 2.441 6.832 16.219 1 84.5 172 ASN A O 1
ATOM 1394 N N . ALA A 1 173 ? 1.593 8.867 16.609 1 87.75 173 ALA A N 1
ATOM 1395 C CA . ALA A 1 173 ? 0.775 8.93 15.406 1 87.75 173 ALA A CA 1
ATOM 1396 C C . ALA A 1 173 ? -0.02 7.641 15.211 1 87.75 173 ALA A C 1
ATOM 1398 O O . ALA A 1 173 ? -0.053 7.078 14.117 1 87.75 173 ALA A O 1
ATOM 1399 N N . GLU A 1 174 ? -0.645 7.152 16.266 1 88.19 174 GLU A N 1
ATOM 1400 C CA . GLU A 1 174 ? -1.339 5.871 16.234 1 88.19 174 GLU A CA 1
ATOM 1401 C C . GLU A 1 174 ? -2.496 5.887 15.242 1 88.19 174 GLU A C 1
ATOM 1403 O O . GLU A 1 174 ? -2.623 4.98 14.414 1 88.19 174 GLU A O 1
ATOM 1408 N N . LYS A 1 175 ? -3.283 6.93 15.312 1 89.19 175 LYS A N 1
ATOM 1409 C CA . LYS A 1 175 ? -4.453 7.012 14.445 1 89.19 175 LYS A CA 1
ATOM 1410 C C . LYS A 1 175 ? -4.047 7.164 12.977 1 89.19 175 LYS A C 1
ATOM 1412 O O . LYS A 1 175 ? -4.629 6.527 12.102 1 89.19 175 LYS A O 1
ATOM 1417 N N . PHE A 1 176 ? -3.08 7.922 12.75 1 88.94 176 PHE A N 1
ATOM 1418 C CA . PHE A 1 176 ? -2.572 8.109 11.398 1 88.94 176 PHE A CA 1
ATOM 1419 C C . PHE A 1 176 ? -2.008 6.805 10.844 1 88.94 176 PHE A C 1
ATOM 1421 O O . PHE A 1 176 ? -2.297 6.43 9.711 1 88.94 176 PHE A O 1
ATOM 1428 N N . SER A 1 177 ? -1.258 6.156 11.68 1 89.25 177 SER A N 1
ATOM 1429 C CA . SER A 1 177 ? -0.658 4.891 11.281 1 89.25 177 SER A CA 1
ATOM 1430 C C . SER A 1 177 ? -1.728 3.859 10.938 1 89.25 177 SER A C 1
ATOM 1432 O O . SER A 1 177 ? -1.592 3.119 9.961 1 89.25 177 SER A O 1
ATOM 1434 N N . GLN A 1 178 ? -2.748 3.857 11.672 1 90.31 178 GLN A N 1
ATOM 1435 C CA . GLN A 1 178 ? -3.85 2.939 11.406 1 90.31 178 GLN A CA 1
ATOM 1436 C C . GLN A 1 178 ? -4.531 3.264 10.078 1 90.31 178 GLN A C 1
ATOM 1438 O O . GLN A 1 178 ? -4.918 2.359 9.336 1 90.31 178 GLN A O 1
ATOM 1443 N N . ALA A 1 179 ? -4.629 4.523 9.812 1 89.75 179 ALA A N 1
ATOM 1444 C CA . ALA A 1 179 ? -5.234 4.941 8.547 1 89.75 179 ALA A CA 1
ATOM 1445 C C . ALA A 1 179 ? -4.359 4.555 7.363 1 89.75 179 ALA A C 1
ATOM 1447 O O . ALA A 1 179 ? -4.863 4.156 6.312 1 89.75 179 ALA A O 1
ATOM 1448 N N . LEU A 1 180 ? -3.113 4.738 7.594 1 89.69 180 LEU A N 1
ATOM 1449 C CA . LEU A 1 180 ? -2.168 4.355 6.555 1 89.69 180 LEU A CA 1
ATOM 1450 C C . LEU A 1 180 ? -2.248 2.857 6.273 1 89.69 180 LEU A C 1
ATOM 1452 O O . LEU A 1 180 ? -2.256 2.436 5.113 1 89.69 180 LEU A O 1
ATOM 1456 N N . LEU A 1 181 ? -2.312 2.053 7.297 1 91.25 181 LEU A N 1
ATOM 1457 C CA . LEU A 1 181 ? -2.447 0.606 7.152 1 91.25 181 LEU A CA 1
ATOM 1458 C C . LEU A 1 181 ? -3.75 0.25 6.445 1 91.25 181 LEU A C 1
ATOM 1460 O O . LEU A 1 181 ? -3.773 -0.63 5.582 1 91.25 181 LEU A O 1
ATOM 1464 N N . LYS A 1 182 ? -4.738 0.926 6.852 1 91.94 182 LYS A N 1
ATOM 1465 C CA . LYS A 1 182 ? -6.027 0.693 6.207 1 91.94 182 LYS A CA 1
ATOM 1466 C C . LYS A 1 182 ? -5.953 0.985 4.711 1 91.94 182 LYS A C 1
ATOM 1468 O O . LYS A 1 182 ? -6.441 0.201 3.895 1 91.94 182 LYS A O 1
ATOM 1473 N N . LYS A 1 183 ? -5.375 2.068 4.387 1 92.19 183 LYS A N 1
ATOM 1474 C CA . LYS A 1 183 ? -5.188 2.428 2.982 1 92.19 183 LYS A CA 1
ATOM 1475 C C . LYS A 1 183 ? -4.383 1.363 2.246 1 92.19 183 LYS A C 1
ATOM 1477 O O . LYS A 1 183 ? -4.723 0.98 1.126 1 92.19 183 LYS A O 1
ATOM 1482 N N . THR A 1 184 ? -3.369 0.887 2.859 1 92.19 184 THR A N 1
ATOM 1483 C CA . THR A 1 184 ? -2.516 -0.14 2.273 1 92.19 184 THR A CA 1
ATOM 1484 C C . THR A 1 184 ? -3.303 -1.425 2.031 1 92.19 184 THR A C 1
ATOM 1486 O O . THR A 1 184 ? -3.191 -2.037 0.967 1 92.19 184 THR A O 1
ATOM 1489 N N . ALA A 1 185 ? -4.066 -1.801 3.018 1 95.06 185 ALA A N 1
ATOM 1490 C CA . ALA A 1 185 ? -4.906 -2.988 2.867 1 95.06 185 ALA A CA 1
ATOM 1491 C C . ALA A 1 185 ? -5.855 -2.842 1.682 1 95.06 185 ALA A C 1
ATOM 1493 O O . ALA A 1 185 ? -6.027 -3.777 0.896 1 95.06 185 ALA A O 1
ATOM 1494 N N . ARG A 1 186 ? -6.434 -1.641 1.58 1 94.56 186 ARG A N 1
ATOM 1495 C CA . ARG A 1 186 ? -7.34 -1.368 0.469 1 94.56 186 ARG A CA 1
ATOM 1496 C C . ARG A 1 186 ? -6.625 -1.516 -0.87 1 94.56 186 ARG A C 1
ATOM 1498 O O . ARG A 1 186 ? -7.176 -2.082 -1.815 1 94.56 186 ARG A O 1
ATOM 1505 N N . ASP A 1 187 ? -5.41 -1.033 -0.911 1 93.94 187 ASP A N 1
ATOM 1506 C CA . ASP A 1 187 ? -4.629 -1.132 -2.141 1 93.94 187 ASP A CA 1
ATOM 1507 C C . ASP A 1 187 ? -4.391 -2.59 -2.523 1 93.94 187 ASP A C 1
ATOM 1509 O O . ASP A 1 187 ? -4.488 -2.953 -3.697 1 93.94 187 ASP A O 1
ATOM 1513 N N . PHE A 1 188 ? -4.098 -3.404 -1.567 1 95.38 188 PHE A N 1
ATOM 1514 C CA . PHE A 1 188 ? -3.857 -4.816 -1.83 1 95.38 188 PHE A CA 1
ATOM 1515 C C . PHE A 1 188 ? -5.137 -5.512 -2.275 1 95.38 188 PHE A C 1
ATOM 1517 O O . PHE A 1 188 ? -5.113 -6.363 -3.166 1 95.38 188 PHE A O 1
ATOM 1524 N N . ILE A 1 189 ? -6.238 -5.156 -1.659 1 96.31 189 ILE A N 1
ATOM 1525 C CA . ILE A 1 189 ? -7.523 -5.73 -2.041 1 96.31 189 ILE A CA 1
ATOM 1526 C C . ILE A 1 189 ? -7.852 -5.348 -3.482 1 96.31 189 ILE A C 1
ATOM 1528 O O . ILE A 1 189 ? -8.273 -6.195 -4.277 1 96.31 189 ILE A O 1
ATOM 1532 N N . GLU A 1 190 ? -7.609 -4.141 -3.84 1 94.56 190 GLU A N 1
ATOM 1533 C CA . GLU A 1 190 ? -7.902 -3.654 -5.184 1 94.56 190 GLU A CA 1
ATOM 1534 C C . GLU A 1 190 ? -7.082 -4.398 -6.23 1 94.56 190 GLU A C 1
ATOM 1536 O O . GLU A 1 190 ? -7.523 -4.574 -7.371 1 94.56 190 GLU A O 1
ATOM 1541 N N . LYS A 1 191 ? -5.93 -4.836 -5.805 1 93.88 191 LYS A N 1
ATOM 1542 C CA . LYS A 1 191 ? -5.055 -5.555 -6.723 1 93.88 191 LYS A CA 1
ATOM 1543 C C . LYS A 1 191 ? -5.211 -7.062 -6.566 1 93.88 191 LYS A C 1
ATOM 1545 O O . LYS A 1 191 ? -4.402 -7.836 -7.086 1 93.88 191 LYS A O 1
ATOM 1550 N N . PHE A 1 192 ? -6.191 -7.48 -5.797 1 94.25 192 PHE A N 1
ATOM 1551 C CA . PHE A 1 192 ? -6.59 -8.875 -5.621 1 94.25 192 PHE A CA 1
ATOM 1552 C C . PHE A 1 192 ? -5.492 -9.664 -4.914 1 94.25 192 PHE A C 1
ATOM 1554 O O . PHE A 1 192 ? -5.32 -10.859 -5.164 1 94.25 192 PHE A O 1
ATOM 1561 N N . ASP A 1 193 ? -4.641 -9.023 -4.184 1 92.5 193 ASP A N 1
ATOM 1562 C CA . ASP A 1 193 ? -3.684 -9.703 -3.316 1 92.5 193 ASP A CA 1
ATOM 1563 C C . ASP A 1 193 ? -4.238 -9.859 -1.902 1 92.5 193 ASP A C 1
ATOM 1565 O O . ASP A 1 193 ? -3.842 -9.125 -0.992 1 92.5 193 ASP A O 1
ATOM 1569 N N . TYR A 1 194 ? -4.98 -10.859 -1.715 1 95 194 TYR A N 1
ATOM 1570 C CA . TYR A 1 194 ? -5.734 -11.031 -0.478 1 95 194 TYR A CA 1
ATOM 1571 C C . TYR A 1 194 ? -4.82 -11.477 0.658 1 95 194 TYR A C 1
ATOM 1573 O O . TYR A 1 194 ? -5.051 -11.133 1.819 1 95 194 TYR A O 1
ATOM 1581 N N . LYS A 1 195 ? -3.842 -12.219 0.313 1 94.25 195 LYS A N 1
ATOM 1582 C CA . LYS A 1 195 ? -2.912 -12.641 1.354 1 94.25 195 LYS A CA 1
ATOM 1583 C C . LYS A 1 195 ? -2.193 -11.445 1.974 1 94.25 195 LYS A C 1
ATOM 1585 O O . LYS A 1 195 ? -2.137 -11.32 3.197 1 94.25 195 LYS A O 1
ATOM 1590 N N . ALA A 1 196 ? -1.671 -10.602 1.134 1 93.69 196 ALA A N 1
ATOM 1591 C CA . ALA A 1 196 ? -1.011 -9.391 1.624 1 93.69 196 ALA A CA 1
ATOM 1592 C C . ALA A 1 196 ? -1.99 -8.508 2.385 1 93.69 196 ALA A C 1
ATOM 1594 O O . ALA A 1 196 ? -1.647 -7.941 3.428 1 93.69 196 ALA A O 1
ATOM 1595 N N . ALA A 1 197 ? -3.184 -8.367 1.834 1 96 197 ALA A N 1
ATOM 1596 C CA . ALA A 1 197 ? -4.211 -7.582 2.516 1 96 197 ALA A CA 1
ATOM 1597 C C . ALA A 1 197 ? -4.457 -8.117 3.926 1 96 197 ALA A C 1
ATOM 1599 O O . ALA A 1 197 ? -4.535 -7.34 4.883 1 96 197 ALA A O 1
ATOM 1600 N N . LEU A 1 198 ? -4.543 -9.414 4.031 1 96.25 198 LEU A N 1
ATOM 1601 C CA . LEU A 1 198 ? -4.801 -10.039 5.328 1 96.25 198 LEU A CA 1
ATOM 1602 C C . LEU A 1 198 ? -3.668 -9.742 6.305 1 96.25 198 LEU A C 1
ATOM 1604 O O . LEU A 1 198 ? -3.916 -9.438 7.473 1 96.25 198 LEU A O 1
ATOM 1608 N N . ASP A 1 199 ? -2.461 -9.836 5.852 1 94.56 199 ASP A N 1
ATOM 1609 C CA . ASP A 1 199 ? -1.297 -9.555 6.684 1 94.56 199 ASP A CA 1
ATOM 1610 C C . ASP A 1 199 ? -1.364 -8.141 7.262 1 94.56 199 ASP A C 1
ATOM 1612 O O . ASP A 1 199 ? -1.004 -7.922 8.422 1 94.56 199 ASP A O 1
ATOM 1616 N N . ILE A 1 200 ? -1.784 -7.199 6.434 1 95.25 200 ILE A N 1
ATOM 1617 C CA . ILE A 1 200 ? -1.886 -5.805 6.852 1 95.25 200 ILE A CA 1
ATOM 1618 C C . ILE A 1 200 ? -3.07 -5.637 7.801 1 95.25 200 ILE A C 1
ATOM 1620 O O . ILE A 1 200 ? -2.955 -4.984 8.836 1 95.25 200 ILE A O 1
ATOM 1624 N N . LEU A 1 201 ? -4.176 -6.262 7.496 1 95.81 201 LEU A N 1
ATOM 1625 C CA . LEU A 1 201 ? -5.395 -6.145 8.297 1 95.81 201 LEU A CA 1
ATOM 1626 C C . LEU A 1 201 ? -5.172 -6.68 9.703 1 95.81 201 LEU A C 1
ATOM 1628 O O . LEU A 1 201 ? -5.754 -6.168 10.664 1 95.81 201 LEU A O 1
ATOM 1632 N N . ASP A 1 202 ? -4.359 -7.645 9.812 1 95.06 202 ASP A N 1
ATOM 1633 C CA . ASP A 1 202 ? -4.094 -8.258 11.109 1 95.06 202 ASP A CA 1
ATOM 1634 C C . ASP A 1 202 ? -3.326 -7.309 12.023 1 95.06 202 ASP A C 1
ATOM 1636 O O . ASP A 1 202 ? -3.279 -7.508 13.242 1 95.06 202 ASP A O 1
ATOM 1640 N N . GLN A 1 203 ? -2.734 -6.258 11.453 1 92.25 203 GLN A N 1
ATOM 1641 C CA . GLN A 1 203 ? -1.991 -5.27 12.234 1 92.25 203 GLN A CA 1
ATOM 1642 C C . GLN A 1 203 ? -2.893 -4.117 12.664 1 92.25 203 GLN A C 1
ATOM 1644 O O . GLN A 1 203 ? -2.496 -3.281 13.477 1 92.25 203 GLN A O 1
ATOM 1649 N N . LEU A 1 204 ? -4.066 -4.051 12.117 1 92.19 204 LEU A N 1
ATOM 1650 C CA . LEU A 1 204 ? -4.984 -2.955 12.398 1 92.19 204 LEU A CA 1
ATOM 1651 C C . LEU A 1 204 ? -5.68 -3.16 13.734 1 92.19 204 LEU A C 1
ATOM 1653 O O . LEU A 1 204 ? -6.012 -4.289 14.102 1 92.19 204 LEU A O 1
ATOM 1657 N N . SER A 1 205 ? -5.836 -2.121 14.398 1 89.75 205 SER A N 1
ATOM 1658 C CA . SER A 1 205 ? -6.676 -2.158 15.586 1 89.75 205 SER A CA 1
ATOM 1659 C C . SER A 1 205 ? -8.141 -2.4 15.227 1 89.75 205 SER A C 1
ATOM 1661 O O . SER A 1 205 ? -8.578 -2.053 14.125 1 89.75 205 SER A O 1
ATOM 1663 N N . ASP A 1 206 ? -8.867 -2.863 16.203 1 87.06 206 ASP A N 1
ATOM 1664 C CA . ASP A 1 206 ? -10.25 -3.234 15.938 1 87.06 206 ASP A CA 1
ATOM 1665 C C . ASP A 1 206 ? -11.117 -1.997 15.727 1 87.06 206 ASP A C 1
ATOM 1667 O O . ASP A 1 206 ? -10.953 -0.988 16.422 1 87.06 206 ASP A O 1
ATOM 1671 N N . PHE A 1 207 ? -11.875 -1.986 14.742 1 84.69 207 PHE A N 1
ATOM 1672 C CA . PHE A 1 207 ? -12.922 -1.015 14.461 1 84.69 207 PHE A CA 1
ATOM 1673 C C . PHE A 1 207 ? -14.164 -1.704 13.898 1 84.69 207 PHE A C 1
ATOM 1675 O O . PHE A 1 207 ? -14.125 -2.893 13.57 1 84.69 207 PHE A O 1
ATOM 1682 N N . PRO A 1 208 ? -15.172 -1.009 13.836 1 85.19 208 PRO A N 1
ATOM 1683 C CA . PRO A 1 208 ? -16.391 -1.665 13.367 1 85.19 208 PRO A CA 1
ATOM 1684 C C . PRO A 1 208 ? -16.234 -2.295 11.984 1 85.19 208 PRO A C 1
ATOM 1686 O O . PRO A 1 208 ? -15.625 -1.691 11.094 1 85.19 208 PRO A O 1
ATOM 1689 N N . ASN A 1 209 ? -16.594 -3.463 11.75 1 89.88 209 ASN A N 1
ATOM 1690 C CA . ASN A 1 209 ? -16.641 -4.215 10.5 1 89.88 209 ASN A CA 1
ATOM 1691 C C . ASN A 1 209 ? -15.312 -4.887 10.188 1 89.88 209 ASN A C 1
ATOM 1693 O O . ASN A 1 209 ? -15.219 -5.676 9.242 1 89.88 209 ASN A O 1
ATOM 1697 N N . LEU A 1 210 ? -14.32 -4.512 10.938 1 93.06 210 LEU A N 1
ATOM 1698 C CA . LEU A 1 210 ? -13 -5.059 10.625 1 93.06 210 LEU A CA 1
ATOM 1699 C C . LEU A 1 210 ? -12.984 -6.57 10.805 1 93.06 210 LEU A C 1
ATOM 1701 O O . LEU A 1 210 ? -12.398 -7.289 9.992 1 93.06 210 LEU A O 1
ATOM 1705 N N . LYS A 1 211 ? -13.602 -6.984 11.875 1 94.19 211 LYS A N 1
ATOM 1706 C CA . LYS A 1 211 ? -13.641 -8.422 12.133 1 94.19 211 LYS A CA 1
ATOM 1707 C C . LYS A 1 211 ? -14.258 -9.18 10.961 1 94.19 211 LYS A C 1
ATOM 1709 O O . LYS A 1 211 ? -13.719 -10.195 10.523 1 94.19 211 LYS A O 1
ATOM 1714 N N . SER A 1 212 ? -15.312 -8.664 10.508 1 95.31 212 SER A N 1
ATOM 1715 C CA . SER A 1 212 ? -16 -9.289 9.383 1 95.31 212 SER A CA 1
ATOM 1716 C C . SER A 1 212 ? -15.133 -9.289 8.133 1 95.31 212 SER A C 1
ATOM 1718 O O . SER A 1 212 ? -15.062 -10.289 7.41 1 95.31 212 SER A O 1
ATOM 1720 N N . VAL A 1 213 ? -14.508 -8.195 7.852 1 96.69 213 VAL A N 1
ATOM 1721 C CA . VAL A 1 213 ? -13.633 -8.07 6.691 1 96.69 213 VAL A CA 1
ATOM 1722 C C . VAL A 1 213 ? -12.484 -9.078 6.805 1 96.69 213 VAL A C 1
ATOM 1724 O O . VAL A 1 213 ? -12.172 -9.781 5.844 1 96.69 213 VAL A O 1
ATOM 1727 N N . ARG A 1 214 ? -11.891 -9.188 7.969 1 96.31 214 ARG A N 1
ATOM 1728 C CA . ARG A 1 214 ? -10.797 -10.117 8.211 1 96.31 214 ARG A CA 1
ATOM 1729 C C . ARG A 1 214 ? -11.227 -11.555 7.977 1 96.31 214 ARG A C 1
ATOM 1731 O O . ARG A 1 214 ? -10.508 -12.328 7.34 1 96.31 214 ARG A O 1
ATOM 1738 N N . GLU A 1 215 ? -12.359 -11.844 8.469 1 96.19 215 GLU A N 1
ATOM 1739 C CA . GLU A 1 215 ? -12.859 -13.203 8.328 1 96.19 215 GLU A CA 1
ATOM 1740 C C . GLU A 1 215 ? -13.125 -13.555 6.871 1 96.19 215 GLU A C 1
ATOM 1742 O O . GLU A 1 215 ? -12.797 -14.656 6.422 1 96.19 215 GLU A O 1
ATOM 1747 N N . GLU A 1 216 ? -13.695 -12.664 6.207 1 96.75 216 GLU A N 1
ATOM 1748 C CA . GLU A 1 216 ? -14 -12.898 4.801 1 96.75 216 GLU A CA 1
ATOM 1749 C C . GLU A 1 216 ? -12.719 -13.062 3.98 1 96.75 216 GLU A C 1
ATOM 1751 O O . GLU A 1 216 ? -12.617 -13.969 3.152 1 96.75 216 GLU A O 1
ATOM 1756 N N . ILE A 1 217 ? -11.797 -12.203 4.199 1 97.25 217 ILE A N 1
ATOM 1757 C CA . ILE A 1 217 ? -10.547 -12.273 3.459 1 97.25 217 ILE A CA 1
ATOM 1758 C C . ILE A 1 217 ? -9.773 -13.523 3.859 1 97.25 217 ILE A C 1
ATOM 1760 O O . ILE A 1 217 ? -9.156 -14.18 3.014 1 97.25 217 ILE A O 1
ATOM 1764 N N . ARG A 1 218 ? -9.805 -13.867 5.102 1 96.75 218 ARG A N 1
ATOM 1765 C CA . ARG A 1 218 ? -9.156 -15.086 5.578 1 96.75 218 ARG A CA 1
ATOM 1766 C C . ARG A 1 218 ? -9.742 -16.312 4.895 1 96.75 218 ARG A C 1
ATOM 1768 O O . ARG A 1 218 ? -9 -17.234 4.516 1 96.75 218 ARG A O 1
ATOM 1775 N N . ASP A 1 219 ? -10.992 -16.328 4.781 1 97.25 219 ASP A N 1
ATOM 1776 C CA . ASP A 1 219 ? -11.641 -17.422 4.078 1 97.25 219 ASP A CA 1
ATOM 1777 C C . ASP A 1 219 ? -11.148 -17.531 2.637 1 97.25 219 ASP A C 1
ATOM 1779 O O . ASP A 1 219 ? -10.812 -18.609 2.168 1 97.25 219 ASP A O 1
ATOM 1783 N N . VAL A 1 220 ? -11.102 -16.422 1.962 1 96.44 220 VAL A N 1
ATOM 1784 C CA . VAL A 1 220 ? -10.664 -16.391 0.572 1 96.44 220 VAL A CA 1
ATOM 1785 C C . VAL A 1 220 ? -9.219 -16.875 0.478 1 96.44 220 VAL A C 1
ATOM 1787 O O . VAL A 1 220 ? -8.891 -17.703 -0.368 1 96.44 220 VAL A O 1
ATOM 1790 N N . VAL A 1 221 ? -8.383 -16.312 1.362 1 95.25 221 VAL A N 1
ATOM 1791 C CA . VAL A 1 221 ? -6.961 -16.656 1.361 1 95.25 221 VAL A CA 1
ATOM 1792 C C . VAL A 1 221 ? -6.793 -18.156 1.581 1 95.25 221 VAL A C 1
ATOM 1794 O O . VAL A 1 221 ? -6.047 -18.828 0.854 1 95.25 221 VAL A O 1
ATOM 1797 N N . ASN A 1 222 ? -7.504 -18.688 2.52 1 94.12 222 ASN A N 1
ATOM 1798 C CA . ASN A 1 222 ? -7.418 -20.109 2.822 1 94.12 222 ASN A CA 1
ATOM 1799 C C . ASN A 1 222 ? -7.91 -20.969 1.653 1 94.12 222 ASN A C 1
ATOM 1801 O O . ASN A 1 222 ? -7.301 -21.984 1.322 1 94.12 222 ASN A O 1
ATOM 1805 N N . CYS A 1 223 ? -8.906 -20.531 1.058 1 94.44 223 CYS A N 1
ATOM 1806 C CA . CYS A 1 223 ? -9.492 -21.297 -0.042 1 94.44 223 CYS A CA 1
ATOM 1807 C C . CYS A 1 223 ? -8.602 -21.234 -1.279 1 94.44 223 CYS A C 1
ATOM 1809 O O . CYS A 1 223 ? -8.414 -22.25 -1.957 1 94.44 223 CYS A O 1
ATOM 1811 N N . LEU A 1 224 ? -8.125 -20.094 -1.598 1 92.44 224 LEU A N 1
ATOM 1812 C CA . LEU A 1 224 ? -7.219 -19.984 -2.734 1 92.44 224 LEU A CA 1
ATOM 1813 C C . LEU A 1 224 ? -5.969 -20.828 -2.518 1 92.44 224 LEU A C 1
ATOM 1815 O O . LEU A 1 224 ? -5.5 -21.5 -3.443 1 92.44 224 LEU A O 1
ATOM 1819 N N . SER A 1 225 ? -5.52 -20.797 -1.305 1 90.81 225 SER A N 1
ATOM 1820 C CA . SER A 1 225 ? -4.309 -21.531 -0.962 1 90.81 225 SER A CA 1
ATOM 1821 C C . SER A 1 225 ? -4.512 -23.031 -1.097 1 90.81 225 SER A C 1
ATOM 1823 O O . SER A 1 225 ? -3.637 -23.75 -1.595 1 90.81 225 SER A O 1
ATOM 1825 N N . LYS A 1 226 ? -5.66 -23.516 -0.788 1 90.06 226 LYS A N 1
ATOM 1826 C CA . LYS A 1 226 ? -5.898 -24.953 -0.68 1 90.06 226 LYS A CA 1
ATOM 1827 C C . LYS A 1 226 ? -6.832 -25.438 -1.781 1 90.06 226 LYS A C 1
ATOM 1829 O O . LYS A 1 226 ? -7.309 -26.578 -1.741 1 90.06 226 LYS A O 1
ATOM 1834 N N . GLN A 1 227 ? -7.117 -24.594 -2.707 1 91.94 227 GLN A N 1
ATOM 1835 C CA . GLN A 1 227 ? -8.031 -24.938 -3.791 1 91.94 227 GLN A CA 1
ATOM 1836 C C . GLN A 1 227 ? -9.406 -25.328 -3.25 1 91.94 227 GLN A C 1
ATOM 1838 O O . GLN A 1 227 ? -9.953 -26.359 -3.621 1 91.94 227 GLN A O 1
ATOM 1843 N N . ASP A 1 228 ? -9.844 -24.594 -2.342 1 93.31 228 ASP A N 1
ATOM 1844 C CA . ASP A 1 228 ? -11.172 -24.781 -1.77 1 93.31 228 ASP A CA 1
ATOM 1845 C C . ASP A 1 228 ? -12.141 -23.719 -2.285 1 93.31 228 ASP A C 1
ATOM 1847 O O . ASP A 1 228 ? -11.758 -22.828 -3.053 1 93.31 228 ASP A O 1
ATOM 1851 N N . VAL A 1 229 ? -13.383 -23.953 -1.964 1 94.94 229 VAL A N 1
ATOM 1852 C CA . VAL A 1 229 ? -14.43 -23.047 -2.422 1 94.94 229 VAL A CA 1
ATOM 1853 C C . VAL A 1 229 ? -14.734 -22.016 -1.334 1 94.94 229 VAL A C 1
ATOM 1855 O O . VAL A 1 229 ? -15.07 -22.375 -0.204 1 94.94 229 VAL A O 1
ATOM 1858 N N . PRO A 1 230 ? -14.609 -20.719 -1.623 1 95.5 230 PRO A N 1
ATOM 1859 C CA . PRO A 1 230 ? -14.938 -19.688 -0.625 1 95.5 230 PRO A CA 1
ATOM 1860 C C . PRO A 1 230 ? -16.391 -19.75 -0.18 1 95.5 230 PRO A C 1
ATOM 1862 O O . PRO A 1 230 ? -17.266 -20.094 -0.972 1 95.5 230 PRO A O 1
ATOM 1865 N N . LYS A 1 231 ? -16.625 -19.312 1 1 93.12 231 LYS A N 1
ATOM 1866 C CA . LYS A 1 231 ? -17.953 -19.344 1.588 1 93.12 231 LYS A CA 1
ATOM 1867 C C . LYS A 1 231 ? -18.953 -18.547 0.741 1 93.12 231 LYS A C 1
ATOM 1869 O O . LYS A 1 231 ? -20.109 -18.953 0.585 1 93.12 231 LYS A O 1
ATOM 1874 N N . GLY A 1 232 ? -18.531 -17.422 0.2 1 89.5 232 GLY A N 1
ATOM 1875 C CA . GLY A 1 232 ? -19.406 -16.594 -0.608 1 89.5 232 GLY A CA 1
ATOM 1876 C C . GLY A 1 232 ? -19.922 -17.297 -1.852 1 89.5 232 GLY A C 1
ATOM 1877 O O . GLY A 1 232 ? -21.031 -17 -2.316 1 89.5 232 GLY A O 1
ATOM 1878 N N . LEU A 1 233 ? -19.141 -18.172 -2.418 1 90.88 233 LEU A N 1
ATOM 1879 C CA . LEU A 1 233 ? -19.547 -18.938 -3.596 1 90.88 233 LEU A CA 1
ATOM 1880 C C . LEU A 1 233 ? -20.453 -20.094 -3.207 1 90.88 233 LEU A C 1
ATOM 1882 O O . LEU A 1 233 ? -21.312 -20.5 -3.984 1 90.88 233 LEU A O 1
ATOM 1886 N N . ARG A 1 234 ? -20.297 -20.641 -2.035 1 87.62 234 ARG A N 1
ATOM 1887 C CA . ARG A 1 234 ? -21.094 -21.781 -1.554 1 87.62 234 ARG A CA 1
ATOM 1888 C C . ARG A 1 234 ? -22.547 -21.375 -1.354 1 87.62 234 ARG A C 1
ATOM 1890 O O . ARG A 1 234 ? -23.453 -22.203 -1.488 1 87.62 234 ARG A O 1
ATOM 1897 N N . HIS A 1 235 ? -22.703 -20.219 -1.106 1 79.62 235 HIS A N 1
ATOM 1898 C CA . HIS A 1 235 ? -24.031 -19.719 -0.816 1 79.62 235 HIS A CA 1
ATOM 1899 C C . HIS A 1 235 ? -24.859 -19.547 -2.094 1 79.62 235 HIS A C 1
ATOM 1901 O O . HIS A 1 235 ? -26.078 -19.438 -2.039 1 79.62 235 HIS A O 1
ATOM 1907 N N . LYS A 1 236 ? -24.094 -19.719 -3.057 1 79.06 236 LYS A N 1
ATOM 1908 C CA . LYS A 1 236 ? -24.844 -19.625 -4.309 1 79.06 236 LYS A CA 1
ATOM 1909 C C . LYS A 1 236 ? -25.594 -20.922 -4.594 1 79.06 236 LYS A C 1
ATOM 1911 O O . LYS A 1 236 ? -25.203 -22 -4.117 1 79.06 236 LYS A O 1
ATOM 1916 N N . LYS A 1 237 ? -26.844 -20.875 -5.027 1 82.31 237 LYS A N 1
ATOM 1917 C CA . LYS A 1 237 ? -27.688 -22.031 -5.34 1 82.31 237 LYS A CA 1
ATOM 1918 C C . LYS A 1 237 ? -27.078 -22.875 -6.465 1 82.31 237 LYS A C 1
ATOM 1920 O O . LYS A 1 237 ? -27.672 -23.016 -7.531 1 82.31 237 LYS A O 1
ATOM 1925 N N . LEU A 1 238 ? -25.734 -23.391 -6.254 1 87.31 238 LEU A N 1
ATOM 1926 C CA . LEU A 1 238 ? -25.031 -24.25 -7.207 1 87.31 238 LEU A CA 1
ATOM 1927 C C . LEU A 1 238 ? -24.734 -25.625 -6.598 1 87.31 238 LEU A C 1
ATOM 1929 O O . LEU A 1 238 ? -24.609 -25.734 -5.375 1 87.31 238 LEU A O 1
ATOM 1933 N N . LYS A 1 239 ? -24.688 -26.531 -7.445 1 89.25 239 LYS A N 1
ATOM 1934 C CA . LYS A 1 239 ? -24.266 -27.859 -7 1 89.25 239 LYS A CA 1
ATOM 1935 C C . LYS A 1 239 ? -22.797 -27.875 -6.605 1 89.25 239 LYS A C 1
ATOM 1937 O O . LYS A 1 239 ? -22.031 -27 -7.031 1 89.25 239 LYS A O 1
ATOM 1942 N N . GLU A 1 240 ? -22.453 -28.75 -5.789 1 88.44 240 GLU A N 1
ATOM 1943 C CA . GLU A 1 240 ? -21.094 -28.859 -5.262 1 88.44 240 GLU A CA 1
ATOM 1944 C C . GLU A 1 240 ? -20.062 -28.875 -6.391 1 88.44 240 GLU A C 1
ATOM 1946 O O . GLU A 1 240 ? -19.047 -28.172 -6.332 1 88.44 240 GLU A O 1
ATOM 1951 N N . GLU A 1 241 ? -20.359 -29.703 -7.371 1 88.38 241 GLU A N 1
ATOM 1952 C CA . GLU A 1 241 ? -19.438 -29.812 -8.5 1 88.38 241 GLU A CA 1
ATOM 1953 C C . GLU A 1 241 ? -19.328 -28.5 -9.258 1 88.38 241 GLU A C 1
ATOM 1955 O O . GLU A 1 241 ? -18.25 -28.125 -9.719 1 88.38 241 GLU A O 1
ATOM 1960 N N . GLU A 1 242 ? -20.406 -27.828 -9.367 1 92.88 242 GLU A N 1
ATOM 1961 C CA . GLU A 1 242 ? -20.422 -26.547 -10.055 1 92.88 242 GLU A CA 1
ATOM 1962 C C . GLU A 1 242 ? -19.641 -25.484 -9.266 1 92.88 242 GLU A C 1
ATOM 1964 O O . GLU A 1 242 ? -18.969 -24.641 -9.859 1 92.88 242 GLU A O 1
ATOM 1969 N N . GLN A 1 243 ? -19.75 -25.562 -7.98 1 93.88 243 GLN A N 1
ATOM 1970 C CA . GLN A 1 243 ? -19 -24.641 -7.125 1 93.88 243 GLN A CA 1
ATOM 1971 C C . GLN A 1 243 ? -17.5 -24.828 -7.309 1 93.88 243 GLN A C 1
ATOM 1973 O O . GLN A 1 243 ? -16.766 -23.844 -7.41 1 93.88 243 GLN A O 1
ATOM 1978 N N . LYS A 1 244 ? -17.125 -26.031 -7.41 1 93.06 244 LYS A N 1
ATOM 1979 C CA . LYS A 1 244 ? -15.711 -26.359 -7.582 1 93.06 244 LYS A CA 1
ATOM 1980 C C . LYS A 1 244 ? -15.188 -25.844 -8.922 1 93.06 244 LYS A C 1
ATOM 1982 O O . LYS A 1 244 ? -14.102 -25.281 -9 1 93.06 244 LYS A O 1
ATOM 1987 N N . ILE A 1 245 ? -15.984 -26.031 -9.891 1 95.31 245 ILE A N 1
ATOM 1988 C CA . ILE A 1 245 ? -15.594 -25.641 -11.242 1 95.31 245 ILE A CA 1
ATOM 1989 C C . ILE A 1 245 ? -15.516 -24.125 -11.328 1 95.31 245 ILE A C 1
ATOM 1991 O O . ILE A 1 245 ? -14.539 -23.578 -11.867 1 95.31 245 ILE A O 1
ATOM 1995 N N . LEU A 1 246 ? -16.516 -23.469 -10.805 1 95.88 246 LEU A N 1
ATOM 1996 C CA . LEU A 1 246 ? -16.516 -22.016 -10.82 1 95.88 246 LEU A CA 1
ATOM 1997 C C . LEU A 1 246 ? -15.336 -21.453 -10.039 1 95.88 246 LEU A C 1
ATOM 1999 O O . LEU A 1 246 ? -14.656 -20.547 -10.5 1 95.88 246 LEU A O 1
ATOM 2003 N N . SER A 1 247 ? -15.117 -22 -8.867 1 96.06 247 SER A N 1
ATOM 2004 C CA . SER A 1 247 ? -13.992 -21.562 -8.047 1 96.06 247 SER A CA 1
ATOM 2005 C C . SER A 1 247 ? -12.664 -21.75 -8.781 1 96.06 247 SER A C 1
ATOM 2007 O O . SER A 1 247 ? -11.789 -20.891 -8.727 1 96.06 247 SER A O 1
ATOM 2009 N N . ALA A 1 248 ? -12.531 -22.844 -9.461 1 95.62 248 ALA A N 1
ATOM 2010 C CA . ALA A 1 248 ? -11.312 -23.125 -10.227 1 95.62 248 ALA A CA 1
ATOM 2011 C C . ALA A 1 248 ? -11.133 -22.109 -11.352 1 95.62 248 ALA A C 1
ATOM 2013 O O . ALA A 1 248 ? -10.039 -21.594 -11.555 1 95.62 248 ALA A O 1
ATOM 2014 N N . TYR A 1 249 ? -12.195 -21.891 -12.047 1 96.75 249 TYR A N 1
ATOM 2015 C CA . TYR A 1 249 ? -12.148 -20.906 -13.133 1 96.75 249 TYR A CA 1
ATOM 2016 C C . TYR A 1 249 ? -11.742 -19.531 -12.617 1 96.75 249 TYR A C 1
ATOM 2018 O O . TYR A 1 249 ? -10.883 -18.875 -13.203 1 96.75 249 TYR A O 1
ATOM 2026 N N . LEU A 1 250 ? -12.391 -19.125 -11.547 1 96.56 250 LEU A N 1
ATOM 2027 C CA . LEU A 1 250 ? -12.133 -17.812 -10.977 1 96.56 250 LEU A CA 1
ATOM 2028 C C . LEU A 1 250 ? -10.695 -17.719 -10.469 1 96.56 250 LEU A C 1
ATOM 2030 O O . LEU A 1 250 ? -10.086 -16.656 -10.523 1 96.56 250 LEU A O 1
ATOM 2034 N N . THR A 1 251 ? -10.172 -18.766 -9.953 1 94.25 251 THR A N 1
ATOM 2035 C CA . THR A 1 251 ? -8.789 -18.797 -9.508 1 94.25 251 THR A CA 1
ATOM 2036 C C . THR A 1 251 ? -7.84 -18.547 -10.68 1 94.25 251 THR A C 1
ATOM 2038 O O . THR A 1 251 ? -6.852 -17.828 -10.547 1 94.25 251 THR A O 1
ATOM 2041 N N . ILE A 1 252 ? -8.109 -19.125 -11.82 1 94.81 252 ILE A N 1
ATOM 2042 C CA . ILE A 1 252 ? -7.301 -18.922 -13.016 1 94.81 252 ILE A CA 1
ATOM 2043 C C . ILE A 1 252 ? -7.367 -17.453 -13.438 1 94.81 252 ILE A C 1
ATOM 2045 O O . ILE A 1 252 ? -6.348 -16.859 -13.773 1 94.81 252 ILE A O 1
ATOM 2049 N N . GLU A 1 253 ? -8.539 -16.938 -13.367 1 93.81 253 GLU A N 1
ATOM 2050 C CA . GLU A 1 253 ? -8.711 -15.531 -13.727 1 93.81 253 GLU A CA 1
ATOM 2051 C C . GLU A 1 253 ? -7.902 -14.625 -12.812 1 93.81 253 GLU A C 1
ATOM 2053 O O . GLU A 1 253 ? -7.305 -13.648 -13.266 1 93.81 253 GLU A O 1
ATOM 2058 N N . LEU A 1 254 ? -7.93 -14.922 -11.531 1 92.44 254 LEU A N 1
ATOM 2059 C CA . LEU A 1 254 ? -7.156 -14.148 -10.562 1 92.44 254 LEU A CA 1
ATOM 2060 C C . LEU A 1 254 ? -5.664 -14.234 -10.875 1 92.44 254 LEU A C 1
ATOM 2062 O O . LEU A 1 254 ? -4.949 -13.234 -10.773 1 92.44 254 LEU A O 1
ATOM 2066 N N . GLN A 1 255 ? -5.223 -15.414 -11.227 1 89.56 255 GLN A N 1
ATOM 2067 C CA . GLN A 1 255 ? -3.818 -15.602 -11.57 1 89.56 255 GLN A CA 1
ATOM 2068 C C . GLN A 1 255 ? -3.441 -14.781 -12.805 1 89.56 255 GLN A C 1
ATOM 2070 O O . GLN A 1 255 ? -2.373 -14.172 -12.844 1 89.56 255 GLN A O 1
ATOM 2075 N N . ARG A 1 256 ? -4.285 -14.797 -13.703 1 88.19 256 ARG A N 1
ATOM 2076 C CA . ARG A 1 256 ? -4.047 -14.023 -14.914 1 88.19 256 ARG A CA 1
ATOM 2077 C C . ARG A 1 256 ? -3.996 -12.531 -14.609 1 88.19 256 ARG A C 1
ATOM 2079 O O . ARG A 1 256 ? -3.119 -11.82 -15.102 1 88.19 256 ARG A O 1
ATOM 2086 N N . GLU A 1 257 ? -4.914 -12.109 -13.773 1 85.44 257 GLU A N 1
ATOM 2087 C CA . GLU A 1 257 ? -4.98 -10.703 -13.391 1 85.44 257 GLU A CA 1
ATOM 2088 C C . GLU A 1 257 ? -3.715 -10.273 -12.656 1 85.44 257 GLU A C 1
ATOM 2090 O O . GLU A 1 257 ? -3.291 -9.117 -12.773 1 85.44 257 GLU A O 1
ATOM 2095 N N . ARG A 1 258 ? -3.141 -11.156 -12.016 1 86.06 258 ARG A N 1
ATOM 2096 C CA . ARG A 1 258 ? -1.952 -10.852 -11.227 1 86.06 258 ARG A CA 1
ATOM 2097 C C . ARG A 1 258 ? -0.681 -11.109 -12.031 1 86.06 258 ARG A C 1
ATOM 2099 O O . ARG A 1 258 ? 0.427 -11.008 -11.5 1 86.06 258 ARG A O 1
ATOM 2106 N N . GLY A 1 259 ? -0.838 -11.562 -13.273 1 80.75 259 GLY A N 1
ATOM 2107 C CA . GLY A 1 259 ? 0.289 -11.68 -14.18 1 80.75 259 GLY A CA 1
ATOM 2108 C C . GLY A 1 259 ? 0.945 -13.047 -14.148 1 80.75 259 GLY A C 1
ATOM 2109 O O . GLY A 1 259 ? 2.055 -13.227 -14.656 1 80.75 259 GLY A O 1
ATOM 2110 N N . ASN A 1 260 ? 0.34 -13.992 -13.555 1 86.06 260 ASN A N 1
ATOM 2111 C CA . ASN A 1 260 ? 0.894 -15.344 -13.484 1 86.06 260 ASN A CA 1
ATOM 2112 C C . ASN A 1 260 ? 0.513 -16.172 -14.711 1 86.06 260 ASN A C 1
ATOM 2114 O O . ASN A 1 260 ? -0.202 -17.172 -14.602 1 86.06 260 ASN A O 1
ATOM 2118 N N . VAL A 1 261 ? 1.148 -15.891 -15.805 1 87.12 261 VAL A N 1
ATOM 2119 C CA . VAL A 1 261 ? 0.814 -16.469 -17.109 1 87.12 261 VAL A CA 1
ATOM 2120 C C . VAL A 1 261 ? 1.173 -17.953 -17.125 1 87.12 261 VAL A C 1
ATOM 2122 O O . VAL A 1 261 ? 0.359 -18.781 -17.531 1 87.12 261 VAL A O 1
ATOM 2125 N N . SER A 1 262 ? 2.264 -18.281 -16.734 1 89.38 262 SER A N 1
ATOM 2126 C CA . SER A 1 262 ? 2.721 -19.656 -16.766 1 89.38 262 SER A CA 1
ATOM 2127 C C . SER A 1 262 ? 1.79 -20.578 -15.977 1 89.38 262 SER A C 1
ATOM 2129 O O . SER A 1 262 ? 1.407 -21.641 -16.453 1 89.38 262 SER A O 1
ATOM 2131 N N . GLU A 1 263 ? 1.369 -20.094 -14.836 1 88.56 263 GLU A N 1
ATOM 2132 C CA . GLU A 1 263 ? 0.473 -20.875 -13.992 1 88.56 263 GLU A CA 1
ATOM 2133 C C . GLU A 1 263 ? -0.892 -21.047 -14.648 1 88.56 263 GLU A C 1
ATOM 2135 O O . GLU A 1 263 ? -1.534 -22.094 -14.484 1 88.56 263 GLU A O 1
ATOM 2140 N N . SER A 1 264 ? -1.266 -20.125 -15.391 1 92.38 264 SER A N 1
ATOM 2141 C CA . SER A 1 264 ? -2.568 -20.172 -16.047 1 92.38 264 SER A CA 1
ATOM 2142 C C . SER A 1 264 ? -2.629 -21.281 -17.078 1 92.38 264 SER A C 1
ATOM 2144 O O . SER A 1 264 ? -3.656 -21.953 -17.234 1 92.38 264 SER A O 1
ATOM 2146 N N . PHE A 1 265 ? -1.543 -21.531 -17.734 1 91.81 265 PHE A N 1
ATOM 2147 C CA . PHE A 1 265 ? -1.497 -22.594 -18.734 1 91.81 265 PHE A CA 1
ATOM 2148 C C . PHE A 1 265 ? -1.76 -23.953 -18.094 1 91.81 265 PHE A C 1
ATOM 2150 O O . PHE A 1 265 ? -2.545 -24.75 -18.609 1 91.81 265 PHE A O 1
ATOM 2157 N N . ILE A 1 266 ? -1.144 -24.109 -16.969 1 90.75 266 ILE A N 1
ATOM 2158 C CA . ILE A 1 266 ? -1.256 -25.391 -16.281 1 90.75 266 ILE A CA 1
ATOM 2159 C C . ILE A 1 266 ? -2.688 -25.578 -15.789 1 90.75 266 ILE A C 1
ATOM 2161 O O . ILE A 1 266 ? -3.291 -26.625 -16.016 1 90.75 266 ILE A O 1
ATOM 2165 N N . ARG A 1 267 ? -3.254 -24.609 -15.289 1 92.81 267 ARG A N 1
ATOM 2166 C CA . ARG A 1 267 ? -4.562 -24.719 -14.656 1 92.81 267 ARG A CA 1
ATOM 2167 C C . ARG A 1 267 ? -5.672 -24.797 -15.703 1 92.81 267 ARG A C 1
ATOM 2169 O O . ARG A 1 267 ? -6.688 -25.469 -15.484 1 92.81 267 ARG A O 1
ATOM 2176 N N . ILE A 1 268 ? -5.48 -24.125 -16.812 1 95.19 268 ILE A N 1
ATOM 2177 C CA . ILE A 1 268 ? -6.469 -24.203 -17.875 1 95.19 268 ILE A CA 1
ATOM 2178 C C . ILE A 1 268 ? -6.59 -25.641 -18.375 1 95.19 268 ILE A C 1
ATOM 2180 O O . ILE A 1 268 ? -7.699 -26.156 -18.547 1 95.19 268 ILE A O 1
ATOM 2184 N N . LYS A 1 269 ? -5.484 -26.25 -18.516 1 93.94 269 LYS A N 1
ATOM 2185 C CA . LYS A 1 269 ? -5.496 -27.641 -18.953 1 93.94 269 LYS A CA 1
ATOM 2186 C C . LYS A 1 269 ? -6.191 -28.531 -17.938 1 93.94 269 LYS A C 1
ATOM 2188 O O . LYS A 1 269 ? -7.047 -29.344 -18.281 1 93.94 269 LYS A O 1
ATOM 2193 N N . ASN A 1 270 ? -5.82 -28.344 -16.688 1 93.12 270 ASN A N 1
ATOM 2194 C CA . ASN A 1 270 ? -6.383 -29.156 -15.625 1 93.12 270 ASN A CA 1
ATOM 2195 C C . ASN A 1 270 ? -7.898 -29.016 -15.539 1 93.12 270 ASN A C 1
ATOM 2197 O O . ASN A 1 270 ? -8.625 -30 -15.43 1 93.12 270 ASN A O 1
ATOM 2201 N N . LEU A 1 271 ? -8.32 -27.797 -15.602 1 95.88 271 LEU A N 1
ATOM 2202 C CA . LEU A 1 271 ? -9.75 -27.547 -15.484 1 95.88 271 LEU A CA 1
ATOM 2203 C C . LEU A 1 271 ? -10.492 -28.094 -16.703 1 95.88 271 LEU A C 1
ATOM 2205 O O . LEU A 1 271 ? -11.578 -28.656 -16.562 1 95.88 271 LEU A O 1
ATOM 2209 N N . THR A 1 272 ? -9.922 -27.953 -17.891 1 96.38 272 THR A N 1
ATOM 2210 C CA . THR A 1 272 ? -10.539 -28.469 -19.094 1 96.38 272 THR A CA 1
ATOM 2211 C C . THR A 1 272 ? -10.688 -29.984 -19.031 1 96.38 272 THR A C 1
ATOM 2213 O O . THR A 1 272 ? -11.742 -30.531 -19.359 1 96.38 272 THR A O 1
ATOM 2216 N N . GLU A 1 273 ? -9.672 -30.594 -18.594 1 95.06 273 GLU A N 1
ATOM 2217 C CA . GLU A 1 273 ? -9.719 -32.062 -18.453 1 95.06 273 GLU A CA 1
ATOM 2218 C C . GLU A 1 273 ? -10.805 -32.469 -17.469 1 95.06 273 GLU A C 1
ATOM 2220 O O . GLU A 1 273 ? -11.523 -33.438 -17.719 1 95.06 273 GLU A O 1
ATOM 2225 N N . PHE A 1 274 ? -10.883 -31.766 -16.422 1 94.75 274 PHE A N 1
ATOM 2226 C CA . PHE A 1 274 ? -11.906 -32.062 -15.43 1 94.75 274 PHE A CA 1
ATOM 2227 C C . PHE A 1 274 ? -13.297 -31.922 -16.031 1 94.75 274 PHE A C 1
ATOM 2229 O O . PHE A 1 274 ? -14.164 -32.781 -15.797 1 94.75 274 PHE A O 1
ATOM 2236 N N . ILE A 1 275 ? -13.523 -30.875 -16.734 1 95.94 275 ILE A N 1
ATOM 2237 C CA . ILE A 1 275 ? -14.82 -30.609 -17.344 1 95.94 275 ILE A CA 1
ATOM 2238 C C . ILE A 1 275 ? -15.164 -31.703 -18.344 1 95.94 275 ILE A C 1
ATOM 2240 O O . ILE A 1 275 ? -16.297 -32.156 -18.391 1 95.94 275 ILE A O 1
ATOM 2244 N N . LEU A 1 276 ? -14.188 -32.125 -19.109 1 95.75 276 LEU A N 1
ATOM 2245 C CA . LEU A 1 276 ? -14.406 -33.156 -20.109 1 95.75 276 LEU A CA 1
ATOM 2246 C C . LEU A 1 276 ? -14.711 -34.5 -19.438 1 95.75 276 LEU A C 1
ATOM 2248 O O . LEU A 1 276 ? -15.562 -35.25 -19.906 1 95.75 276 LEU A O 1
ATOM 2252 N N . GLU A 1 277 ? -14 -34.719 -18.422 1 94.56 277 GLU A N 1
ATOM 2253 C CA . GLU A 1 277 ? -14.289 -35.938 -17.656 1 94.56 277 GLU A CA 1
ATOM 2254 C C . GLU A 1 277 ? -15.719 -35.938 -17.141 1 94.56 277 GLU A C 1
ATOM 2256 O O . GLU A 1 277 ? -16.438 -36.938 -17.281 1 94.56 277 GLU A O 1
ATOM 2261 N N . ASP A 1 278 ? -16.062 -34.844 -16.547 1 93.19 278 ASP A N 1
ATOM 2262 C CA . ASP A 1 278 ? -17.406 -34.688 -16.016 1 93.19 278 ASP A CA 1
ATOM 2263 C C . ASP A 1 278 ? -18.453 -34.875 -17.109 1 93.19 278 ASP A C 1
ATOM 2265 O O . ASP A 1 278 ? -19.469 -35.531 -16.922 1 93.19 278 ASP A O 1
ATOM 2269 N N . TYR A 1 279 ? -18.234 -34.281 -18.234 1 94.62 279 TYR A N 1
ATOM 2270 C CA . TYR A 1 279 ? -19.141 -34.312 -19.375 1 94.62 279 TYR A CA 1
ATOM 2271 C C . TYR A 1 279 ? -19.312 -35.719 -19.891 1 94.62 279 TYR A C 1
ATOM 2273 O O . TYR A 1 279 ? -20.438 -36.188 -20.062 1 94.62 279 TYR A O 1
ATOM 2281 N N . ILE A 1 280 ? -18.25 -36.438 -20.094 1 95.69 280 ILE A N 1
ATOM 2282 C CA . ILE A 1 280 ? -18.281 -37.75 -20.688 1 95.69 280 ILE A CA 1
ATOM 2283 C C . ILE A 1 280 ? -18.844 -38.75 -19.688 1 95.69 280 ILE A C 1
ATOM 2285 O O . ILE A 1 280 ? -19.625 -39.656 -20.062 1 95.69 280 ILE A O 1
ATOM 2289 N N . GLU A 1 281 ? -18.469 -38.594 -18.453 1 94 281 GLU A N 1
ATOM 2290 C CA . GLU A 1 281 ? -18.969 -39.531 -17.438 1 94 281 GLU A CA 1
ATOM 2291 C C . GLU A 1 281 ? -20.5 -39.438 -17.312 1 94 281 GLU A C 1
ATOM 2293 O O . GLU A 1 281 ? -21.156 -40.469 -17.109 1 94 281 GLU A O 1
ATOM 2298 N N . LYS A 1 282 ? -21.016 -38.312 -17.375 1 93 282 LYS A N 1
ATOM 2299 C CA . LYS A 1 282 ? -22.453 -38.094 -17.234 1 93 282 LYS A CA 1
ATOM 2300 C C . LYS A 1 282 ? -23.203 -38.625 -18.453 1 93 282 LYS A C 1
ATOM 2302 O O . LYS A 1 282 ? -24.312 -39.156 -18.328 1 93 282 LYS A O 1
ATOM 2307 N N . ARG A 1 283 ? -22.641 -38.562 -19.594 1 94.75 283 ARG A N 1
ATOM 2308 C CA . ARG A 1 283 ? -23.328 -38.875 -20.844 1 94.75 283 ARG A CA 1
ATOM 2309 C C . ARG A 1 283 ? -23.016 -40.312 -21.281 1 94.75 283 ARG A C 1
ATOM 2311 O O . ARG A 1 283 ? -23.844 -40.969 -21.906 1 94.75 283 ARG A O 1
ATOM 2318 N N . TYR A 1 284 ? -21.797 -40.719 -20.906 1 96.19 284 TYR A N 1
ATOM 2319 C CA . TYR A 1 284 ? -21.359 -42.031 -21.312 1 96.19 284 TYR A CA 1
ATOM 2320 C C . TYR A 1 284 ? -20.734 -42.781 -20.141 1 96.19 284 TYR A C 1
ATOM 2322 O O . TYR A 1 284 ? -19.547 -43.062 -20.141 1 96.19 284 TYR A O 1
ATOM 2330 N N . PRO A 1 285 ? -21.609 -43.219 -19.203 1 95.12 285 PRO A N 1
ATOM 2331 C CA . PRO A 1 285 ? -21.094 -43.875 -17.984 1 95.12 285 PRO A CA 1
ATOM 2332 C C . PRO A 1 285 ? -20.266 -45.125 -18.297 1 95.12 285 PRO A C 1
ATOM 2334 O O . PRO A 1 285 ? -20.656 -45.938 -19.109 1 95.12 285 PRO A O 1
ATOM 2337 N N . GLY A 1 286 ? -19.031 -45.156 -17.719 1 94 286 GLY A N 1
ATOM 2338 C CA . GLY A 1 286 ? -18.203 -46.344 -17.828 1 94 286 GLY A CA 1
ATOM 2339 C C . GLY A 1 286 ? -17.188 -46.25 -18.953 1 94 286 GLY A C 1
ATOM 2340 O O . GLY A 1 286 ? -16.219 -47 -19 1 94 286 GLY A O 1
ATOM 2341 N N . LEU A 1 287 ? -17.406 -45.312 -19.859 1 94.62 287 LEU A N 1
ATOM 2342 C CA . LEU A 1 287 ? -16.562 -45.188 -21.031 1 94.62 287 LEU A CA 1
ATOM 2343 C C . LEU A 1 287 ? -15.133 -44.844 -20.641 1 94.62 287 LEU A C 1
ATOM 2345 O O . LEU A 1 287 ? -14.172 -45.344 -21.203 1 94.62 287 LEU A O 1
ATOM 2349 N N . ILE A 1 288 ? -14.961 -43.969 -19.688 1 94.25 288 ILE A N 1
ATOM 2350 C CA . ILE A 1 288 ? -13.648 -43.5 -19.25 1 94.25 288 ILE A CA 1
ATOM 2351 C C . ILE A 1 288 ? -12.883 -44.656 -18.594 1 94.25 288 ILE A C 1
ATOM 2353 O O . ILE A 1 288 ? -11.703 -44.844 -18.875 1 94.25 288 ILE A O 1
ATOM 2357 N N . ASP A 1 289 ? -13.555 -45.375 -17.781 1 92.75 289 ASP A N 1
ATOM 2358 C CA . ASP A 1 289 ? -12.93 -46.531 -17.109 1 92.75 289 ASP A CA 1
ATOM 2359 C C . ASP A 1 289 ? -12.445 -47.562 -18.109 1 92.75 289 ASP A C 1
ATOM 2361 O O . ASP A 1 289 ? -11.344 -48.094 -17.984 1 92.75 289 ASP A O 1
ATOM 2365 N N . GLU A 1 290 ? -13.234 -47.844 -19.031 1 93.56 290 GLU A N 1
ATOM 2366 C CA . GLU A 1 290 ? -12.875 -48.781 -20.078 1 93.56 290 GLU A CA 1
ATOM 2367 C C . GLU A 1 290 ? -11.648 -48.312 -20.859 1 93.56 290 GLU A C 1
ATOM 2369 O O . GLU A 1 290 ? -10.742 -49.094 -21.141 1 93.56 290 GLU A O 1
ATOM 2374 N N . TYR A 1 291 ? -11.758 -47.062 -21.172 1 92.5 291 TYR A N 1
ATOM 2375 C CA . TYR A 1 291 ? -10.648 -46.5 -21.922 1 92.5 291 TYR A CA 1
ATOM 2376 C C . TYR A 1 291 ? -9.367 -46.5 -21.109 1 92.5 291 TYR A C 1
ATOM 2378 O O . TYR A 1 291 ? -8.289 -46.844 -21.625 1 92.5 291 TYR A O 1
ATOM 2386 N N . CYS A 1 292 ? -9.406 -46.156 -19.844 1 89.62 292 CYS A N 1
ATOM 2387 C CA . CYS A 1 292 ? -8.258 -46.156 -18.938 1 89.62 292 CYS A CA 1
ATOM 2388 C C . CYS A 1 292 ? -7.672 -47.562 -18.812 1 89.62 292 CYS A C 1
ATOM 2390 O O . CYS A 1 292 ? -6.449 -47.719 -18.781 1 89.62 292 CYS A O 1
ATOM 2392 N N . GLU A 1 293 ? -8.523 -48.531 -18.734 1 87.56 293 GLU A N 1
ATOM 2393 C CA . GLU A 1 293 ? -8.078 -49.906 -18.656 1 87.56 293 GLU A CA 1
ATOM 2394 C C . GLU A 1 293 ? -7.355 -50.344 -19.938 1 87.56 293 GLU A C 1
ATOM 2396 O O . GLU A 1 293 ? -6.336 -51.031 -19.891 1 87.56 293 GLU A O 1
ATOM 2401 N N . ASP A 1 294 ? -7.875 -49.875 -21 1 86.31 294 ASP A N 1
ATOM 2402 C CA . ASP A 1 294 ? -7.32 -50.219 -22.297 1 86.31 294 ASP A CA 1
ATOM 2403 C C . ASP A 1 294 ? -5.91 -49.656 -22.469 1 86.31 294 ASP A C 1
ATOM 2405 O O . ASP A 1 294 ? -5.031 -50.312 -23.016 1 86.31 294 ASP A O 1
ATOM 2409 N N . ILE A 1 295 ? -5.773 -48.406 -21.953 1 81.75 295 ILE A N 1
ATOM 2410 C CA . ILE A 1 295 ? -4.492 -47.781 -22.203 1 81.75 295 ILE A CA 1
ATOM 2411 C C . ILE A 1 295 ? -3.605 -47.875 -20.969 1 81.75 295 ILE A C 1
ATOM 2413 O O . ILE A 1 295 ? -2.486 -47.375 -20.953 1 81.75 295 ILE A O 1
ATOM 2417 N N . GLN A 1 296 ? -4.121 -48.438 -19.797 1 77.62 296 GLN A N 1
ATOM 2418 C CA . GLN A 1 296 ? -3.398 -48.688 -18.547 1 77.62 296 GLN A CA 1
ATOM 2419 C C . GLN A 1 296 ? -2.932 -47.375 -17.922 1 77.62 296 GLN A C 1
ATOM 2421 O O . GLN A 1 296 ? -1.754 -47.219 -17.594 1 77.62 296 GLN A O 1
ATOM 2426 N N . LYS A 1 297 ? -3.854 -46.406 -17.969 1 79.44 297 LYS A N 1
ATOM 2427 C CA . LYS A 1 297 ? -3.6 -45.125 -17.312 1 79.44 297 LYS A CA 1
ATOM 2428 C C . LYS A 1 297 ? -4.664 -44.844 -16.25 1 79.44 297 LYS A C 1
ATOM 2430 O O . LYS A 1 297 ? -5.812 -45.25 -16.391 1 79.44 297 LYS A O 1
ATOM 2435 N N . TYR A 1 298 ? -4.145 -44.062 -15.266 1 73.94 298 TYR A N 1
ATOM 2436 C CA . TYR A 1 298 ? -5.078 -43.688 -14.203 1 73.94 298 TYR A CA 1
ATOM 2437 C C . TYR A 1 298 ? -5.754 -42.375 -14.508 1 73.94 298 TYR A C 1
ATOM 2439 O O . TYR A 1 298 ? -6.887 -42.125 -14.078 1 73.94 298 TYR A O 1
ATOM 2447 N N . TYR A 1 299 ? -5.027 -41.531 -15.227 1 79.88 299 TYR A N 1
ATOM 2448 C CA . TYR A 1 299 ? -5.586 -40.25 -15.602 1 79.88 299 TYR A CA 1
ATOM 2449 C C . TYR A 1 299 ? -5.426 -40 -17.094 1 79.88 299 TYR A C 1
ATOM 2451 O O . TYR A 1 299 ? -4.441 -40.406 -17.703 1 79.88 299 TYR A O 1
ATOM 2459 N N . LEU A 1 300 ? -6.453 -39.344 -17.594 1 87.19 300 LEU A N 1
ATOM 2460 C CA . LEU A 1 300 ? -6.449 -39.062 -19.031 1 87.19 300 LEU A CA 1
ATOM 2461 C C . LEU A 1 300 ? -5.938 -37.656 -19.328 1 87.19 300 LEU A C 1
ATOM 2463 O O . LEU A 1 300 ? -6.113 -36.75 -18.516 1 87.19 300 LEU A O 1
ATOM 2467 N N . SER A 1 301 ? -5.293 -37.531 -20.469 1 87.31 301 SER A N 1
ATOM 2468 C CA . SER A 1 301 ? -4.824 -36.219 -20.953 1 87.31 301 SER A CA 1
ATOM 2469 C C . SER A 1 301 ? -5.855 -35.562 -21.859 1 87.31 301 SER A C 1
ATOM 2471 O O . SER A 1 301 ? -6.844 -36.188 -22.25 1 87.31 301 SER A O 1
ATOM 2473 N N . LEU A 1 302 ? -5.516 -34.375 -22.156 1 90.69 302 LEU A N 1
ATOM 2474 C CA . LEU A 1 302 ? -6.383 -33.625 -23.062 1 90.69 302 LEU A CA 1
ATOM 2475 C C . LEU A 1 302 ? -6.5 -34.344 -24.406 1 90.69 302 LEU A C 1
ATOM 2477 O O . LEU A 1 302 ? -7.562 -34.312 -25.031 1 90.69 302 LEU A O 1
ATOM 2481 N N . PHE A 1 303 ? -5.504 -34.969 -24.781 1 87.94 303 PHE A N 1
ATOM 2482 C CA . PHE A 1 303 ? -5.492 -35.719 -26.031 1 87.94 303 PHE A CA 1
ATOM 2483 C C . PHE A 1 303 ? -6.391 -36.938 -25.953 1 87.94 303 PHE A C 1
ATOM 2485 O O . PHE A 1 303 ? -7.102 -37.25 -26.906 1 87.94 303 PHE A O 1
ATOM 2492 N N . ASP A 1 304 ? -6.297 -37.594 -24.891 1 91.62 304 ASP A N 1
ATOM 2493 C CA . ASP A 1 304 ? -7.164 -38.75 -24.672 1 91.62 304 ASP A CA 1
ATOM 2494 C C . ASP A 1 304 ? -8.641 -38.344 -24.734 1 91.62 304 ASP A C 1
ATOM 2496 O O . ASP A 1 304 ? -9.453 -39.031 -25.359 1 91.62 304 ASP A O 1
ATOM 2500 N N . TYR A 1 305 ? -8.914 -37.25 -24.125 1 94.31 305 TYR A N 1
ATOM 2501 C CA . TYR A 1 305 ? -10.297 -36.781 -24.125 1 94.31 305 TYR A CA 1
ATOM 2502 C C . TYR A 1 305 ? -10.734 -36.406 -25.531 1 94.31 305 TYR A C 1
ATOM 2504 O O . TYR A 1 305 ? -11.883 -36.594 -25.922 1 94.31 305 TYR A O 1
ATOM 2512 N N . SER A 1 306 ? -9.82 -35.781 -26.25 1 94.38 306 SER A N 1
ATOM 2513 C CA . SER A 1 306 ? -10.117 -35.438 -27.641 1 94.38 306 SER A CA 1
ATOM 2514 C C . SER A 1 306 ? -10.461 -36.688 -28.453 1 94.38 306 SER A C 1
ATOM 2516 O O . SER A 1 306 ? -11.391 -36.688 -29.266 1 94.38 306 SER A O 1
ATOM 2518 N N . LYS A 1 307 ? -9.797 -37.75 -28.188 1 94.06 307 LYS A N 1
ATOM 2519 C CA . LYS A 1 307 ? -10.078 -39 -28.859 1 94.06 307 LYS A CA 1
ATOM 2520 C C . LYS A 1 307 ? -11.453 -39.562 -28.453 1 94.06 307 LYS A C 1
ATOM 2522 O O . LYS A 1 307 ? -12.195 -40.062 -29.297 1 94.06 307 LYS A O 1
ATOM 2527 N N . LEU A 1 308 ? -11.695 -39.438 -27.234 1 95.81 308 LEU A N 1
ATOM 2528 C CA . LEU A 1 308 ? -12.984 -39.938 -26.75 1 95.81 308 LEU A CA 1
ATOM 2529 C C . LEU A 1 308 ? -14.133 -39.125 -27.344 1 95.81 308 LEU A C 1
ATOM 2531 O O . LEU A 1 308 ? -15.18 -39.688 -27.672 1 95.81 308 LEU A O 1
ATOM 2535 N N . LEU A 1 309 ? -13.914 -37.812 -27.484 1 96.56 309 LEU A N 1
ATOM 2536 C CA . LEU A 1 309 ? -14.938 -36.969 -28.078 1 96.56 309 LEU A CA 1
ATOM 2537 C C . LEU A 1 309 ? -15.164 -37.312 -29.547 1 96.56 309 LEU A C 1
ATOM 2539 O O . LEU A 1 309 ? -16.297 -37.281 -30.031 1 96.56 309 LEU A O 1
ATOM 2543 N N . LYS A 1 310 ? -14.125 -37.625 -30.188 1 95.94 310 LYS A N 1
ATOM 2544 C CA . LYS A 1 310 ? -14.242 -38.062 -31.578 1 95.94 310 LYS A CA 1
ATOM 2545 C C . LYS A 1 310 ? -15 -39.406 -31.672 1 95.94 310 LYS A C 1
ATOM 2547 O O . LYS A 1 310 ? -15.883 -39.562 -32.531 1 95.94 310 LYS A O 1
ATOM 2552 N N . ALA A 1 311 ? -14.68 -40.312 -30.812 1 95.5 311 ALA A N 1
ATOM 2553 C CA . ALA A 1 311 ? -15.289 -41.625 -30.812 1 95.5 311 ALA A CA 1
ATOM 2554 C C . ALA A 1 311 ? -16.781 -41.562 -30.5 1 95.5 311 ALA A C 1
ATOM 2556 O O . ALA A 1 311 ? -17.562 -42.344 -31 1 95.5 311 ALA A O 1
ATOM 2557 N N . THR A 1 312 ? -17.188 -40.656 -29.703 1 96.5 312 THR A N 1
ATOM 2558 C CA . THR A 1 312 ? -18.578 -40.531 -29.312 1 96.5 312 THR A CA 1
ATOM 2559 C C . THR A 1 312 ? -19.297 -39.531 -30.219 1 96.5 312 THR A C 1
ATOM 2561 O O . THR A 1 312 ? -20.453 -39.156 -29.969 1 96.5 312 THR A O 1
ATOM 2564 N N . LYS A 1 313 ? -18.656 -38.969 -31.203 1 96.19 313 LYS A N 1
ATOM 2565 C CA . LYS A 1 313 ? -19.188 -38.062 -32.219 1 96.19 313 LYS A CA 1
ATOM 2566 C C . LYS A 1 313 ? -19.625 -36.75 -31.594 1 96.19 313 LYS A C 1
ATOM 2568 O O . LYS A 1 313 ? -20.625 -36.156 -32.031 1 96.19 313 LYS A O 1
ATOM 2573 N N . GLU A 1 314 ? -18.969 -36.375 -30.516 1 95.94 314 GLU A N 1
ATOM 2574 C CA . GLU A 1 314 ? -19.172 -35.062 -29.906 1 95.94 314 GLU A CA 1
ATOM 2575 C C . GLU A 1 314 ? -18.312 -34 -30.594 1 95.94 314 GLU A C 1
ATOM 2577 O O . GLU A 1 314 ? -17.516 -33.344 -29.938 1 95.94 314 GLU A O 1
ATOM 2582 N N . PHE A 1 315 ? -18.594 -33.719 -31.812 1 95.56 315 PHE A N 1
ATOM 2583 C CA . PHE A 1 315 ? -17.734 -32.906 -32.656 1 95.56 315 PHE A CA 1
ATOM 2584 C C . PHE A 1 315 ? -17.812 -31.438 -32.281 1 95.56 315 PHE A C 1
ATOM 2586 O O . PHE A 1 315 ? -16.828 -30.719 -32.375 1 95.56 315 PHE A O 1
ATOM 2593 N N . LYS A 1 316 ? -18.969 -31.031 -31.859 1 94.81 316 LYS A N 1
ATOM 2594 C CA . LYS A 1 316 ? -19.109 -29.641 -31.453 1 94.81 316 LYS A CA 1
ATOM 2595 C C . LYS A 1 316 ? -18.219 -29.312 -30.266 1 94.81 316 LYS A C 1
ATOM 2597 O O . LYS A 1 316 ? -17.516 -28.297 -30.281 1 94.81 316 LYS A O 1
ATOM 2602 N N . LEU A 1 317 ? -18.219 -30.125 -29.297 1 95.75 317 LEU A N 1
ATOM 2603 C CA . LEU A 1 317 ? -17.406 -29.938 -28.109 1 95.75 317 LEU A CA 1
ATOM 2604 C C . LEU A 1 317 ? -15.922 -30.047 -28.438 1 95.75 317 LEU A C 1
ATOM 2606 O O . LEU A 1 317 ? -15.102 -29.281 -27.922 1 95.75 317 LEU A O 1
ATOM 2610 N N . LYS A 1 318 ? -15.555 -30.969 -29.281 1 96.19 318 LYS A N 1
ATOM 2611 C CA . LYS A 1 318 ? -14.172 -31.141 -29.719 1 96.19 318 LYS A CA 1
ATOM 2612 C C . LYS A 1 318 ? -13.648 -29.875 -30.391 1 96.19 318 LYS A C 1
ATOM 2614 O O . LYS A 1 318 ? -12.516 -29.453 -30.141 1 96.19 318 LYS A O 1
ATOM 2619 N N . ARG A 1 319 ? -14.5 -29.25 -31.141 1 94.81 319 ARG A N 1
ATOM 2620 C CA . ARG A 1 319 ? -14.125 -28.016 -31.812 1 94.81 319 ARG A CA 1
ATOM 2621 C C . ARG A 1 319 ? -13.977 -26.875 -30.812 1 94.81 319 ARG A C 1
ATOM 2623 O O . ARG A 1 319 ? -13.117 -26 -30.984 1 94.81 319 ARG A O 1
ATOM 2630 N N . THR A 1 320 ? -14.789 -26.922 -29.922 1 94.88 320 THR A N 1
ATOM 2631 C CA . THR A 1 320 ? -14.773 -25.859 -28.906 1 94.88 320 THR A CA 1
ATOM 2632 C C . THR A 1 320 ? -13.453 -25.859 -28.141 1 94.88 320 THR A C 1
ATOM 2634 O O . THR A 1 320 ? -12.906 -24.797 -27.844 1 94.88 320 THR A O 1
ATOM 2637 N N . ILE A 1 321 ? -12.914 -27.016 -27.844 1 96.19 321 ILE A N 1
ATOM 2638 C CA . ILE A 1 321 ? -11.75 -27.078 -26.953 1 96.19 321 ILE A CA 1
ATOM 2639 C C . ILE A 1 321 ? -10.469 -27.047 -27.797 1 96.19 321 ILE A C 1
ATOM 2641 O O . ILE A 1 321 ? -9.367 -27.094 -27.25 1 96.19 321 ILE A O 1
ATOM 2645 N N . ALA A 1 322 ? -10.57 -26.906 -29.094 1 95.31 322 ALA A N 1
ATOM 2646 C CA . ALA A 1 322 ? -9.438 -26.969 -30 1 95.31 322 ALA A CA 1
ATOM 2647 C C . ALA A 1 322 ? -8.375 -25.938 -29.625 1 95.31 322 ALA A C 1
ATOM 2649 O O . ALA A 1 322 ? -7.18 -26.25 -29.625 1 95.31 322 ALA A O 1
ATOM 2650 N N . PRO A 1 323 ? -8.766 -24.719 -29.328 1 95.31 323 PRO A N 1
ATOM 2651 C CA . PRO A 1 323 ? -7.746 -23.734 -28.953 1 95.31 323 PRO A CA 1
ATOM 2652 C C . PRO A 1 323 ? -6.973 -24.141 -27.703 1 95.31 323 PRO A C 1
ATOM 2654 O O . PRO A 1 323 ? -5.797 -23.797 -27.547 1 95.31 323 PRO A O 1
ATOM 2657 N N . ILE A 1 324 ? -7.598 -24.891 -26.797 1 95.81 324 ILE A N 1
ATOM 2658 C CA . ILE A 1 324 ? -6.934 -25.328 -25.578 1 95.81 324 ILE A CA 1
ATOM 2659 C C . ILE A 1 324 ? -5.965 -26.453 -25.906 1 95.81 324 ILE A C 1
ATOM 2661 O O . ILE A 1 324 ? -4.883 -26.547 -25.312 1 95.81 324 ILE A O 1
ATOM 2665 N N . ILE A 1 325 ? -6.34 -27.266 -26.812 1 93.81 325 ILE A N 1
ATOM 2666 C CA . ILE A 1 325 ? -5.441 -28.312 -27.281 1 93.81 325 ILE A CA 1
ATOM 2667 C C . ILE A 1 325 ? -4.211 -27.703 -27.938 1 93.81 325 ILE A C 1
ATOM 2669 O O . ILE A 1 325 ? -3.086 -28.156 -27.719 1 93.81 325 ILE A O 1
ATOM 2673 N N . ASP A 1 326 ? -4.43 -26.641 -28.625 1 91.44 326 ASP A N 1
ATOM 2674 C CA . ASP A 1 326 ? -3.359 -25.969 -29.359 1 91.44 326 ASP A CA 1
ATOM 2675 C C . ASP A 1 326 ? -2.338 -25.359 -28.406 1 91.44 326 ASP A C 1
ATOM 2677 O O . ASP A 1 326 ? -1.156 -25.25 -28.734 1 91.44 326 ASP A O 1
ATOM 2681 N N . MET A 1 327 ? -2.771 -24.969 -27.266 1 91.75 327 MET A N 1
ATOM 2682 C CA . MET A 1 327 ? -1.867 -24.312 -26.328 1 91.75 327 MET A CA 1
ATOM 2683 C C . MET A 1 327 ? -1.027 -25.328 -25.562 1 91.75 327 MET A C 1
ATOM 2685 O O . MET A 1 327 ? -0.134 -24.953 -24.812 1 91.75 327 MET A O 1
ATOM 2689 N N . ASN A 1 328 ? -1.292 -26.547 -25.75 1 88.25 328 ASN A N 1
ATOM 2690 C CA . ASN A 1 328 ? -0.658 -27.609 -24.969 1 88.25 328 ASN A CA 1
ATOM 2691 C C . ASN A 1 328 ? 0.859 -27.594 -25.125 1 88.25 328 ASN A C 1
ATOM 2693 O O . ASN A 1 328 ? 1.594 -27.953 -24.219 1 88.25 328 ASN A O 1
ATOM 2697 N N . SER A 1 329 ? 1.29 -27.188 -26.328 1 85.88 329 SER A N 1
ATOM 2698 C CA . SER A 1 329 ? 2.73 -27.109 -26.547 1 85.88 329 SER A CA 1
ATOM 2699 C C . SER A 1 329 ? 3.371 -26.094 -25.594 1 85.88 329 SER A C 1
ATOM 2701 O O . SER A 1 329 ? 4.441 -26.344 -25.047 1 85.88 329 SER A O 1
ATOM 2703 N N . SER A 1 330 ? 2.732 -24.953 -25.469 1 89.31 330 SER A N 1
ATOM 2704 C CA . SER A 1 330 ? 3.211 -23.922 -24.547 1 89.31 330 SER A CA 1
ATOM 2705 C C . SER A 1 330 ? 3.141 -24.406 -23.109 1 89.31 330 SER A C 1
ATOM 2707 O O . SER A 1 330 ? 4.059 -24.156 -22.328 1 89.31 330 SER A O 1
ATOM 2709 N N . ARG A 1 331 ? 2.117 -25.062 -22.781 1 88.94 331 ARG A N 1
ATOM 2710 C CA . ARG A 1 331 ? 1.973 -25.625 -21.453 1 88.94 331 ARG A CA 1
ATOM 2711 C C . ARG A 1 331 ? 3.096 -26.609 -21.141 1 88.94 331 ARG A C 1
ATOM 2713 O O . ARG A 1 331 ? 3.613 -26.656 -20.031 1 88.94 331 ARG A O 1
ATOM 2720 N N . ASN A 1 332 ? 3.508 -27.391 -22.109 1 85.31 332 ASN A N 1
ATOM 2721 C CA . ASN A 1 332 ? 4.574 -28.375 -21.938 1 85.31 332 ASN A CA 1
ATOM 2722 C C . ASN A 1 332 ? 5.922 -27.703 -21.703 1 85.31 332 ASN A C 1
ATOM 2724 O O . ASN A 1 332 ? 6.766 -28.234 -20.969 1 85.31 332 ASN A O 1
ATOM 2728 N N . LYS A 1 333 ? 6.055 -26.594 -22.312 1 85.75 333 LYS A N 1
ATOM 2729 C CA . LYS A 1 333 ? 7.266 -25.828 -22.062 1 85.75 333 LYS A CA 1
ATOM 2730 C C . LYS A 1 333 ? 7.383 -25.469 -20.578 1 85.75 333 LYS A C 1
ATOM 2732 O O . LYS A 1 333 ? 8.469 -25.562 -20 1 85.75 333 LYS A O 1
ATOM 2737 N N . VAL A 1 334 ? 6.266 -25.125 -20.031 1 86.81 334 VAL A N 1
ATOM 2738 C CA . VAL A 1 334 ? 6.234 -24.703 -18.641 1 86.81 334 VAL A CA 1
ATOM 2739 C C . VAL A 1 334 ? 6.383 -25.922 -17.719 1 86.81 334 VAL A C 1
ATOM 2741 O O . VAL A 1 334 ? 7.164 -25.906 -16.766 1 86.81 334 VAL A O 1
ATOM 2744 N N . ALA A 1 335 ? 5.781 -26.969 -18.047 1 85.69 335 ALA A N 1
ATOM 2745 C CA . ALA A 1 335 ? 5.621 -28.094 -17.141 1 85.69 335 ALA A CA 1
ATOM 2746 C C . ALA A 1 335 ? 6.809 -29.047 -17.234 1 85.69 335 ALA A C 1
ATOM 2748 O O . ALA A 1 335 ? 7.137 -29.75 -16.266 1 85.69 335 ALA A O 1
ATOM 2749 N N . HIS A 1 336 ? 7.488 -29.031 -18.391 1 83.62 336 HIS A N 1
ATOM 2750 C CA . HIS A 1 336 ? 8.445 -30.125 -18.578 1 83.62 336 HIS A CA 1
ATOM 2751 C C . HIS A 1 336 ? 9.828 -29.578 -18.922 1 83.62 336 HIS A C 1
ATOM 2753 O O . HIS A 1 336 ? 10.844 -30.172 -18.531 1 83.62 336 HIS A O 1
ATOM 2759 N N . SER A 1 337 ? 9.953 -28.531 -19.672 1 84.94 337 SER A N 1
ATOM 2760 C CA . SER A 1 337 ? 11.266 -28.109 -20.141 1 84.94 337 SER A CA 1
ATOM 2761 C C . SER A 1 337 ? 11.742 -26.859 -19.391 1 84.94 337 SER A C 1
ATOM 2763 O O . SER A 1 337 ? 12.898 -26.453 -19.516 1 84.94 337 SER A O 1
ATOM 2765 N N . LEU A 1 338 ? 10.961 -26.281 -18.609 1 89.31 338 LEU A N 1
ATOM 2766 C CA . LEU A 1 338 ? 11.258 -25.031 -17.906 1 89.31 338 LEU A CA 1
ATOM 2767 C C . LEU A 1 338 ? 11.664 -23.938 -18.891 1 89.31 338 LEU A C 1
ATOM 2769 O O . LEU A 1 338 ? 12.43 -23.047 -18.531 1 89.31 338 LEU A O 1
ATOM 2773 N N . SER A 1 339 ? 11.289 -24.125 -20.141 1 89.81 339 SER A N 1
ATOM 2774 C CA . SER A 1 339 ? 11.609 -23.125 -21.156 1 89.81 339 SER A CA 1
ATOM 2775 C C . SER A 1 339 ? 10.68 -21.922 -21.062 1 89.81 339 SER A C 1
ATOM 2777 O O . SER A 1 339 ? 9.508 -22.047 -20.688 1 89.81 339 SER A O 1
ATOM 2779 N N . PRO A 1 340 ? 11.219 -20.781 -21.391 1 91.69 340 PRO A N 1
ATOM 2780 C CA . PRO A 1 340 ? 10.398 -19.578 -21.312 1 91.69 340 PRO A CA 1
ATOM 2781 C C . PRO A 1 340 ? 9.297 -19.547 -22.375 1 91.69 340 PRO A C 1
ATOM 2783 O O . PRO A 1 340 ? 9.445 -20.141 -23.453 1 91.69 340 PRO A O 1
ATOM 2786 N N . LEU A 1 341 ? 8.297 -18.859 -22 1 92.25 341 LEU A N 1
ATOM 2787 C CA . LEU A 1 341 ? 7.199 -18.625 -22.938 1 92.25 341 LEU A CA 1
ATOM 2788 C C . LEU A 1 341 ? 7.488 -17.422 -23.812 1 92.25 341 LEU A C 1
ATOM 2790 O O . LEU A 1 341 ? 8.102 -16.453 -23.359 1 92.25 341 LEU A O 1
ATOM 2794 N N . ASP A 1 342 ? 7.066 -17.484 -25.031 1 89.25 342 ASP A N 1
ATOM 2795 C CA . ASP A 1 342 ? 7.238 -16.359 -25.938 1 89.25 342 ASP A CA 1
ATOM 2796 C C . ASP A 1 342 ? 5.938 -15.578 -26.109 1 89.25 342 ASP A C 1
ATOM 2798 O O . ASP A 1 342 ? 4.945 -15.875 -25.438 1 89.25 342 ASP A O 1
ATOM 2802 N N . SER A 1 343 ? 5.973 -14.578 -26.938 1 87.25 343 SER A N 1
ATOM 2803 C CA . SER A 1 343 ? 4.824 -13.695 -27.125 1 87.25 343 SER A CA 1
ATOM 2804 C C . SER A 1 343 ? 3.643 -14.445 -27.719 1 87.25 343 SER A C 1
ATOM 2806 O O . SER A 1 343 ? 2.486 -14.133 -27.422 1 87.25 343 SER A O 1
ATOM 2808 N N . ASP A 1 344 ? 3.916 -15.391 -28.5 1 88.81 344 ASP A N 1
ATOM 2809 C CA . ASP A 1 344 ? 2.857 -16.188 -29.109 1 88.81 344 ASP A CA 1
ATOM 2810 C C . ASP A 1 344 ? 2.111 -17 -28.047 1 88.81 344 ASP A C 1
ATOM 2812 O O . ASP A 1 344 ? 0.895 -17.188 -28.141 1 88.81 344 ASP A O 1
ATOM 2816 N N . ALA A 1 345 ? 2.803 -17.438 -27.141 1 89.44 345 ALA A N 1
ATOM 2817 C CA . ALA A 1 345 ? 2.193 -18.188 -26.047 1 89.44 345 ALA A CA 1
ATOM 2818 C C . ALA A 1 345 ? 1.205 -17.328 -25.266 1 89.44 345 ALA A C 1
ATOM 2820 O O . ALA A 1 345 ? 0.135 -17.797 -24.875 1 89.44 345 ALA A O 1
ATOM 2821 N N . VAL A 1 346 ? 1.578 -16.094 -25.094 1 87.19 346 VAL A N 1
ATOM 2822 C CA . VAL A 1 346 ? 0.716 -15.172 -24.359 1 87.19 346 VAL A CA 1
ATOM 2823 C C . VAL A 1 346 ? -0.586 -14.953 -25.125 1 87.19 346 VAL A C 1
ATOM 2825 O O . VAL A 1 346 ? -1.666 -14.93 -24.531 1 87.19 346 VAL A O 1
ATOM 2828 N N . LYS A 1 347 ? -0.479 -14.758 -26.375 1 87.94 347 LYS A N 1
ATOM 2829 C CA . LYS A 1 347 ? -1.666 -14.609 -27.219 1 87.94 347 LYS A CA 1
ATOM 2830 C C . LYS A 1 347 ? -2.545 -15.859 -27.141 1 87.94 347 LYS A C 1
ATOM 2832 O O . LYS A 1 347 ? -3.771 -15.758 -27.094 1 87.94 347 LYS A O 1
ATOM 2837 N N . GLN A 1 348 ? -1.927 -17 -27.172 1 91 348 GLN A N 1
ATOM 2838 C CA . GLN A 1 348 ? -2.643 -18.266 -27.078 1 91 348 GLN A CA 1
ATOM 2839 C C . GLN A 1 348 ? -3.398 -18.375 -25.75 1 91 348 GLN A C 1
ATOM 2841 O O . GLN A 1 348 ? -4.496 -18.938 -25.703 1 91 348 GLN A O 1
ATOM 2846 N N . LEU A 1 349 ? -2.762 -17.875 -24.75 1 91.69 349 LEU A N 1
ATOM 2847 C CA . LEU A 1 349 ? -3.396 -17.922 -23.438 1 91.69 349 LEU A CA 1
ATOM 2848 C C . LEU A 1 349 ? -4.707 -17.141 -23.438 1 91.69 349 LEU A C 1
ATOM 2850 O O . LEU A 1 349 ? -5.699 -17.594 -22.859 1 91.69 349 LEU A O 1
ATOM 2854 N N . GLY A 1 350 ? -4.676 -15.914 -24.062 1 92.31 350 GLY A N 1
ATOM 2855 C CA . GLY A 1 350 ? -5.891 -15.125 -24.156 1 92.31 350 GLY A CA 1
ATOM 2856 C C . GLY A 1 350 ? -7.027 -15.852 -24.844 1 92.31 350 GLY A C 1
ATOM 2857 O O . GLY A 1 350 ? -8.164 -15.828 -24.375 1 92.31 350 GLY A O 1
ATOM 2858 N N . ILE A 1 351 ? -6.691 -16.516 -25.875 1 94.62 351 ILE A N 1
ATOM 2859 C CA . ILE A 1 351 ? -7.672 -17.266 -26.641 1 94.62 351 ILE A CA 1
ATOM 2860 C C . ILE A 1 351 ? -8.172 -18.453 -25.828 1 94.62 351 ILE A C 1
ATOM 2862 O O . ILE A 1 351 ? -9.367 -18.734 -25.797 1 94.62 351 ILE A O 1
ATOM 2866 N N . ALA A 1 352 ? -7.277 -19.141 -25.203 1 94.88 352 ALA A N 1
ATOM 2867 C CA . ALA A 1 352 ? -7.621 -20.297 -24.375 1 94.88 352 ALA A CA 1
ATOM 2868 C C . ALA A 1 352 ? -8.547 -19.906 -23.234 1 94.88 352 ALA A C 1
ATOM 2870 O O . ALA A 1 352 ? -9.477 -20.641 -22.891 1 94.88 352 ALA A O 1
ATOM 2871 N N . MET A 1 353 ? -8.273 -18.75 -22.672 1 94.56 353 MET A N 1
ATOM 2872 C CA . MET A 1 353 ? -9.102 -18.266 -21.562 1 94.56 353 MET A CA 1
ATOM 2873 C C . MET A 1 353 ? -10.523 -17.969 -22.031 1 94.56 353 MET A C 1
ATOM 2875 O O . MET A 1 353 ? -11.484 -18.281 -21.344 1 94.56 353 MET A O 1
ATOM 2879 N N . LYS A 1 354 ? -10.625 -17.312 -23.156 1 95.25 354 LYS A N 1
ATOM 2880 C CA . LYS A 1 354 ? -11.945 -17.047 -23.719 1 95.25 354 LYS A CA 1
ATOM 2881 C C . LYS A 1 354 ? -12.688 -18.344 -24.016 1 95.25 354 LYS A C 1
ATOM 2883 O O . LYS A 1 354 ? -13.891 -18.453 -23.766 1 95.25 354 LYS A O 1
ATOM 2888 N N . THR A 1 355 ? -11.977 -19.281 -24.562 1 96.69 355 THR A N 1
ATOM 2889 C CA . THR A 1 355 ? -12.539 -20.578 -24.859 1 96.69 355 THR A CA 1
ATOM 2890 C C . THR A 1 355 ? -13.016 -21.266 -23.578 1 96.69 355 THR A C 1
ATOM 2892 O O . THR A 1 355 ? -14.109 -21.844 -23.547 1 96.69 355 THR A O 1
ATOM 2895 N N . LEU A 1 356 ? -12.188 -21.266 -22.578 1 96.88 356 LEU A N 1
ATOM 2896 C CA . LEU A 1 356 ? -12.523 -21.875 -21.297 1 96.88 356 LEU A CA 1
ATOM 2897 C C . LEU A 1 356 ? -13.781 -21.234 -20.703 1 96.88 356 LEU A C 1
ATOM 2899 O O . LEU A 1 356 ? -14.633 -21.938 -20.156 1 96.88 356 LEU A O 1
ATOM 2903 N N . LYS A 1 357 ? -13.828 -19.922 -20.797 1 95.44 357 LYS A N 1
ATOM 2904 C CA . LYS A 1 357 ? -15.016 -19.219 -20.297 1 95.44 357 LYS A CA 1
ATOM 2905 C C . LYS A 1 357 ? -16.266 -19.688 -21.031 1 95.44 357 LYS A C 1
ATOM 2907 O O . LYS A 1 357 ? -17.312 -19.922 -20.406 1 95.44 357 LYS A O 1
ATOM 2912 N N . THR A 1 358 ? -16.172 -19.812 -22.312 1 94.94 358 THR A N 1
ATOM 2913 C CA . THR A 1 358 ? -17.297 -20.281 -23.125 1 94.94 358 THR A CA 1
ATOM 2914 C C . THR A 1 358 ? -17.688 -21.703 -22.734 1 94.94 358 THR A C 1
ATOM 2916 O O . THR A 1 358 ? -18.875 -22.016 -22.578 1 94.94 358 THR A O 1
ATOM 2919 N N . LEU A 1 359 ? -16.719 -22.516 -22.547 1 95.62 359 LEU A N 1
ATOM 2920 C CA . LEU A 1 359 ? -16.922 -23.922 -22.188 1 95.62 359 LEU A CA 1
ATOM 2921 C C . LEU A 1 359 ? -17.656 -24.031 -20.859 1 95.62 359 LEU A C 1
ATOM 2923 O O . LEU A 1 359 ? -18.656 -24.75 -20.75 1 95.62 359 LEU A O 1
ATOM 2927 N N . VAL A 1 360 ? -17.203 -23.312 -19.844 1 95.69 360 VAL A N 1
ATOM 2928 C CA . VAL A 1 360 ? -17.797 -23.391 -18.516 1 95.69 360 VAL A CA 1
ATOM 2929 C C . VAL A 1 360 ? -19.203 -22.797 -18.531 1 95.69 360 VAL A C 1
ATOM 2931 O O . VAL A 1 360 ? -20.109 -23.312 -17.875 1 95.69 360 VAL A O 1
ATOM 2934 N N . ARG A 1 361 ? -19.344 -21.719 -19.234 1 93.88 361 ARG A N 1
ATOM 2935 C CA . ARG A 1 361 ? -20.641 -21.078 -19.312 1 93.88 361 ARG A CA 1
ATOM 2936 C C . ARG A 1 361 ? -21.672 -22 -19.969 1 93.88 361 ARG A C 1
ATOM 2938 O O . ARG A 1 361 ? -22.797 -22.125 -19.484 1 93.88 361 ARG A O 1
ATOM 2945 N N . GLU A 1 362 ? -21.328 -22.609 -21.031 1 91.25 362 GLU A N 1
ATOM 2946 C CA . GLU A 1 362 ? -22.234 -23.453 -21.797 1 91.25 362 GLU A CA 1
ATOM 2947 C C . GLU A 1 362 ? -22.547 -24.75 -21.047 1 91.25 362 GLU A C 1
ATOM 2949 O O . GLU A 1 362 ? -23.688 -25.219 -21.047 1 91.25 362 GLU A O 1
ATOM 2954 N N . GLN A 1 363 ? -21.594 -25.281 -20.453 1 92.44 363 GLN A N 1
ATOM 2955 C CA . GLN A 1 363 ? -21.75 -26.594 -19.828 1 92.44 363 GLN A CA 1
ATOM 2956 C C . GLN A 1 363 ? -22.469 -26.469 -18.484 1 92.44 363 GLN A C 1
ATOM 2958 O O . GLN A 1 363 ? -23.219 -27.375 -18.094 1 92.44 363 GLN A O 1
ATOM 2963 N N . TYR A 1 364 ? -22.297 -25.391 -17.797 1 93.88 364 TYR A N 1
ATOM 2964 C CA . TYR A 1 364 ? -22.812 -25.328 -16.422 1 93.88 364 TYR A CA 1
ATOM 2965 C C . TYR A 1 364 ? -23.75 -24.141 -16.25 1 93.88 364 TYR A C 1
ATOM 2967 O O . TYR A 1 364 ? -24.25 -23.891 -15.148 1 93.88 364 TYR A O 1
ATOM 2975 N N . HIS A 1 365 ? -23.953 -23.266 -17.172 1 92.31 365 HIS A N 1
ATOM 2976 C CA . HIS A 1 365 ? -24.938 -22.203 -17.234 1 92.31 365 HIS A CA 1
ATOM 2977 C C . HIS A 1 365 ? -24.688 -21.156 -16.156 1 92.31 365 HIS A C 1
ATOM 2979 O O . HIS A 1 365 ? -25.609 -20.734 -15.453 1 92.31 365 HIS A O 1
ATOM 2985 N N . PHE A 1 366 ? -23.453 -20.812 -16.016 1 93.69 366 PHE A N 1
ATOM 2986 C CA . PHE A 1 366 ? -23.078 -19.75 -15.07 1 93.69 366 PHE A CA 1
ATOM 2987 C C . PHE A 1 366 ? -23.531 -18.391 -15.586 1 93.69 366 PHE A C 1
ATOM 2989 O O . PHE A 1 366 ? -23.469 -18.125 -16.797 1 93.69 366 PHE A O 1
ATOM 2996 N N . SER A 1 367 ? -24 -17.5 -14.734 1 91.25 367 SER A N 1
ATOM 2997 C CA . SER A 1 367 ? -24.375 -16.141 -15.078 1 91.25 367 SER A CA 1
ATOM 2998 C C . SER A 1 367 ? -23.172 -15.203 -15.062 1 91.25 367 SER A C 1
ATOM 3000 O O . SER A 1 367 ? -22.094 -15.578 -14.602 1 91.25 367 SER A O 1
ATOM 3002 N N . GLN A 1 368 ? -23.375 -14.039 -15.539 1 92 368 GLN A N 1
ATOM 3003 C CA . GLN A 1 368 ? -22.312 -13.039 -15.516 1 92 368 GLN A CA 1
ATOM 3004 C C . GLN A 1 368 ? -21.938 -12.672 -14.086 1 92 368 GLN A C 1
ATOM 3006 O O . GLN A 1 368 ? -20.766 -12.398 -13.789 1 92 368 GLN A O 1
ATOM 3011 N N . SER A 1 369 ? -22.891 -12.648 -13.234 1 91.12 369 SER A N 1
ATOM 3012 C CA . SER A 1 369 ? -22.656 -12.32 -11.836 1 91.12 369 SER A CA 1
ATOM 3013 C C . SER A 1 369 ? -21.75 -13.352 -11.172 1 91.12 369 SER A C 1
ATOM 3015 O O . SER A 1 369 ? -20.969 -13.016 -10.273 1 91.12 369 SER A O 1
ATOM 3017 N N . ASP A 1 370 ? -21.797 -14.609 -11.648 1 93.81 370 ASP A N 1
ATOM 3018 C CA . ASP A 1 370 ? -20.938 -15.656 -11.117 1 93.81 370 ASP A CA 1
ATOM 3019 C C . ASP A 1 370 ? -19.469 -15.375 -11.453 1 93.81 370 ASP A C 1
ATOM 3021 O O . ASP A 1 370 ? -18.594 -15.555 -10.602 1 93.81 370 ASP A O 1
ATOM 3025 N N . PHE A 1 371 ? -19.281 -14.812 -12.594 1 94.69 371 PHE A N 1
ATOM 3026 C CA . PHE A 1 371 ? -17.922 -14.547 -13.055 1 94.69 371 PHE A CA 1
ATOM 3027 C C . PHE A 1 371 ? -17.344 -13.312 -12.375 1 94.69 371 PHE A C 1
ATOM 3029 O O . PHE A 1 371 ? -16.125 -13.141 -12.297 1 94.69 371 PHE A O 1
ATOM 3036 N N . ASN A 1 372 ? -18.219 -12.461 -11.805 1 94.75 372 ASN A N 1
ATOM 3037 C CA . ASN A 1 372 ? -17.797 -11.211 -11.188 1 94.75 372 ASN A CA 1
ATOM 3038 C C . ASN A 1 372 ? -17.625 -11.367 -9.68 1 94.75 372 ASN A C 1
ATOM 3040 O O . ASN A 1 372 ? -17.562 -10.367 -8.953 1 94.75 372 ASN A O 1
ATOM 3044 N N . PHE A 1 373 ? -17.547 -12.539 -9.227 1 95.56 373 PHE A N 1
ATOM 3045 C CA . PHE A 1 373 ? -17.562 -12.836 -7.801 1 95.56 373 PHE A CA 1
ATOM 3046 C C . PHE A 1 373 ? -16.516 -12.023 -7.055 1 95.56 373 PHE A C 1
ATOM 3048 O O . PHE A 1 373 ? -16.828 -11.32 -6.094 1 95.56 373 PHE A O 1
ATOM 3055 N N . TYR A 1 374 ? -15.273 -12.055 -7.473 1 96.5 374 TYR A N 1
ATOM 3056 C CA . TYR A 1 374 ? -14.211 -11.391 -6.727 1 96.5 374 TYR A CA 1
ATOM 3057 C C . TYR A 1 374 ? -14.281 -9.883 -6.898 1 96.5 374 TYR A C 1
ATOM 3059 O O . TYR A 1 374 ? -13.93 -9.133 -5.984 1 96.5 374 TYR A O 1
ATOM 3067 N N . HIS A 1 375 ? -14.719 -9.406 -8.039 1 96.5 375 HIS A N 1
ATOM 3068 C CA . HIS A 1 375 ? -14.938 -7.977 -8.219 1 96.5 375 HIS A CA 1
ATOM 3069 C C . HIS A 1 375 ? -16 -7.465 -7.258 1 96.5 375 HIS A C 1
ATOM 3071 O O . HIS A 1 375 ? -15.836 -6.418 -6.629 1 96.5 375 HIS A O 1
ATOM 3077 N N . ASP A 1 376 ? -17.047 -8.242 -7.176 1 95.94 376 ASP A N 1
ATOM 3078 C CA . ASP A 1 376 ? -18.125 -7.883 -6.266 1 95.94 376 ASP A CA 1
ATOM 3079 C C . ASP A 1 376 ? -17.672 -7.969 -4.809 1 95.94 376 ASP A C 1
ATOM 3081 O O . ASP A 1 376 ? -18.031 -7.117 -3.99 1 95.94 376 ASP A O 1
ATOM 3085 N N . LEU A 1 377 ? -16.969 -8.984 -4.562 1 96.19 377 LEU A N 1
ATOM 3086 C CA . LEU A 1 377 ? -16.422 -9.133 -3.215 1 96.19 377 LEU A CA 1
ATOM 3087 C C . LEU A 1 377 ? -15.562 -7.926 -2.846 1 96.19 377 LEU A C 1
ATOM 3089 O O . LEU A 1 377 ? -15.68 -7.391 -1.741 1 96.19 377 LEU A O 1
ATOM 3093 N N . ASN A 1 378 ? -14.68 -7.492 -3.738 1 96.56 378 ASN A N 1
ATOM 3094 C CA . ASN A 1 378 ? -13.828 -6.336 -3.494 1 96.56 378 ASN A CA 1
ATOM 3095 C C . ASN A 1 378 ? -14.648 -5.082 -3.203 1 96.56 378 ASN A C 1
ATOM 3097 O O . ASN A 1 378 ? -14.312 -4.312 -2.299 1 96.56 378 ASN A O 1
ATOM 3101 N N . LYS A 1 379 ? -15.68 -4.895 -3.939 1 96.19 379 LYS A N 1
ATOM 3102 C CA . LYS A 1 379 ? -16.547 -3.742 -3.707 1 96.19 379 LYS A CA 1
ATOM 3103 C C . LYS A 1 379 ? -17.125 -3.76 -2.291 1 96.19 379 LYS A C 1
ATOM 3105 O O . LYS A 1 379 ? -17.125 -2.736 -1.604 1 96.19 379 LYS A O 1
ATOM 3110 N N . ILE A 1 380 ? -17.531 -4.934 -1.896 1 95.75 380 ILE A N 1
ATOM 3111 C CA . ILE A 1 380 ? -18.125 -5.094 -0.574 1 95.75 380 ILE A CA 1
ATOM 3112 C C . ILE A 1 380 ? -17.078 -4.855 0.5 1 95.75 380 ILE A C 1
ATOM 3114 O O . ILE A 1 380 ? -17.297 -4.105 1.451 1 95.75 380 ILE A O 1
ATOM 3118 N N . LEU A 1 381 ? -15.938 -5.488 0.309 1 96.69 381 LEU A N 1
ATOM 3119 C CA . LEU A 1 381 ? -14.859 -5.363 1.28 1 96.69 381 LEU A CA 1
ATOM 3120 C C . LEU A 1 381 ? -14.406 -3.91 1.404 1 96.69 381 LEU A C 1
ATOM 3122 O O . LEU A 1 381 ? -14.219 -3.408 2.514 1 96.69 381 LEU A O 1
ATOM 3126 N N . LEU A 1 382 ? -14.258 -3.191 0.29 1 94.06 382 LEU A N 1
ATOM 3127 C CA . LEU A 1 382 ? -13.781 -1.812 0.275 1 94.06 382 LEU A CA 1
ATOM 3128 C C . LEU A 1 382 ? -14.812 -0.876 0.901 1 94.06 382 LEU A C 1
ATOM 3130 O O . LEU A 1 382 ? -14.453 0.094 1.569 1 94.06 382 LEU A O 1
ATOM 3134 N N . THR A 1 383 ? -16.078 -1.215 0.748 1 91.38 383 THR A N 1
ATOM 3135 C CA . THR A 1 383 ? -17.125 -0.43 1.37 1 91.38 383 THR A CA 1
ATOM 3136 C C . THR A 1 383 ? -17.109 -0.591 2.889 1 91.38 383 THR A C 1
ATOM 3138 O O . THR A 1 383 ? -17.266 0.384 3.625 1 91.38 383 THR A O 1
ATOM 3141 N N . LYS A 1 384 ? -16.828 -1.824 3.266 1 92.31 384 LYS A N 1
ATOM 3142 C CA . LYS A 1 384 ? -16.797 -2.107 4.699 1 92.31 384 LYS A CA 1
ATOM 3143 C C . LYS A 1 384 ? -15.57 -1.469 5.359 1 92.31 384 LYS A C 1
ATOM 3145 O O . LYS A 1 384 ? -15.609 -1.136 6.543 1 92.31 384 LYS A O 1
ATOM 3150 N N . LEU A 1 385 ? -14.531 -1.323 4.613 1 88.88 385 LEU A N 1
ATOM 3151 C CA . LEU A 1 385 ? -13.297 -0.774 5.152 1 88.88 385 LEU A CA 1
ATOM 3152 C C . LEU A 1 385 ? -13.336 0.75 5.18 1 88.88 385 LEU A C 1
ATOM 3154 O O . LEU A 1 385 ? -12.469 1.392 5.77 1 88.88 385 LEU A O 1
ATOM 3158 N N . ASN A 1 386 ? -14.258 1.434 4.574 1 78.06 386 ASN A N 1
ATOM 3159 C CA . ASN A 1 386 ? -14.406 2.885 4.645 1 78.06 386 ASN A CA 1
ATOM 3160 C C . ASN A 1 386 ? -14.992 3.324 5.984 1 78.06 386 ASN A C 1
ATOM 3162 O O . ASN A 1 386 ? -14.609 4.367 6.52 1 78.06 386 ASN A O 1
ATOM 3166 N N . MET B 1 1 ? -24.062 19.359 -5.539 1 92.44 1 MET B N 1
ATOM 3167 C CA . MET B 1 1 ? -23.922 20.641 -4.863 1 92.44 1 MET B CA 1
ATOM 3168 C C . MET B 1 1 ? -22.484 20.859 -4.418 1 92.44 1 MET B C 1
ATOM 3170 O O . MET B 1 1 ? -21.734 19.906 -4.238 1 92.44 1 MET B O 1
ATOM 3174 N N . ARG B 1 2 ? -22.172 22.094 -4.363 1 95.69 2 ARG B N 1
ATOM 3175 C CA . ARG B 1 2 ? -20.859 22.453 -3.811 1 95.69 2 ARG B CA 1
ATOM 3176 C C . ARG B 1 2 ? -20.938 22.656 -2.299 1 95.69 2 ARG B C 1
ATOM 3178 O O . ARG B 1 2 ? -21.781 23.406 -1.808 1 95.69 2 ARG B O 1
ATOM 3185 N N . VAL B 1 3 ? -20.031 21.891 -1.567 1 97.75 3 VAL B N 1
ATOM 3186 C CA . VAL B 1 3 ? -20.078 21.875 -0.109 1 97.75 3 VAL B CA 1
ATOM 3187 C C . VAL B 1 3 ? -18.703 22.281 0.451 1 97.75 3 VAL B C 1
ATOM 3189 O O . VAL B 1 3 ? -17.688 21.672 0.112 1 97.75 3 VAL B O 1
ATOM 3192 N N . LEU B 1 4 ? -18.75 23.359 1.291 1 98.12 4 LEU B N 1
ATOM 3193 C CA . LEU B 1 4 ? -17.516 23.781 1.963 1 98.12 4 LEU B CA 1
ATOM 3194 C C . LEU B 1 4 ? -17.469 23.219 3.383 1 98.12 4 LEU B C 1
ATOM 3196 O O . LEU B 1 4 ? -18.406 23.391 4.156 1 98.12 4 LEU B O 1
ATOM 3200 N N . ILE B 1 5 ? -16.406 22.5 3.666 1 97.25 5 ILE B N 1
ATOM 3201 C CA . ILE B 1 5 ? -16.125 22.078 5.035 1 97.25 5 ILE B CA 1
ATOM 3202 C C . ILE B 1 5 ? -14.969 22.891 5.602 1 97.25 5 ILE B C 1
ATOM 3204 O O . ILE B 1 5 ? -13.883 22.938 5.02 1 97.25 5 ILE B O 1
ATOM 3208 N N . SER B 1 6 ? -15.211 23.547 6.703 1 97.75 6 SER B N 1
ATOM 3209 C CA . SER B 1 6 ? -14.188 24.422 7.266 1 97.75 6 SER B CA 1
ATOM 3210 C C . SER B 1 6 ? -14.266 24.438 8.789 1 97.75 6 SER B C 1
ATOM 3212 O O . SER B 1 6 ? -15.344 24.609 9.359 1 97.75 6 SER B O 1
ATOM 3214 N N . ALA B 1 7 ? -13.094 24.203 9.367 1 97.31 7 ALA B N 1
ATOM 3215 C CA . ALA B 1 7 ? -12.969 24.609 10.766 1 97.31 7 ALA B CA 1
ATOM 3216 C C . ALA B 1 7 ? -12.852 26.125 10.891 1 97.31 7 ALA B C 1
ATOM 3218 O O . ALA B 1 7 ? -12.508 26.797 9.914 1 97.31 7 ALA B O 1
ATOM 3219 N N . VAL B 1 8 ? -13.25 26.625 12.047 1 96.44 8 VAL B N 1
ATOM 3220 C CA . VAL B 1 8 ? -13.188 28.062 12.273 1 96.44 8 VAL B CA 1
ATOM 3221 C C . VAL B 1 8 ? -11.953 28.406 13.094 1 96.44 8 VAL B C 1
ATOM 3223 O O . VAL B 1 8 ? -11.664 27.75 14.102 1 96.44 8 VAL B O 1
ATOM 3226 N N . GLY B 1 9 ? -11.172 29.344 12.609 1 93.5 9 GLY B N 1
ATOM 3227 C CA . GLY B 1 9 ? -9.969 29.766 13.312 1 93.5 9 GLY B CA 1
ATOM 3228 C C . GLY B 1 9 ? -10.055 31.172 13.859 1 93.5 9 GLY B C 1
ATOM 3229 O O . GLY B 1 9 ? -11.102 31.828 13.75 1 93.5 9 GLY B O 1
ATOM 3230 N N . ASP B 1 10 ? -8.961 31.672 14.367 1 88.62 10 ASP B N 1
ATOM 3231 C CA . ASP B 1 10 ? -8.898 32.969 15.031 1 88.62 10 ASP B CA 1
ATOM 3232 C C . ASP B 1 10 ? -8.969 34.094 14.016 1 88.62 10 ASP B C 1
ATOM 3234 O O . ASP B 1 10 ? -9.477 35.188 14.328 1 88.62 10 ASP B O 1
ATOM 3238 N N . THR B 1 11 ? -8.531 33.875 12.867 1 89.56 11 THR B N 1
ATOM 3239 C CA . THR B 1 11 ? -8.477 34.906 11.859 1 89.56 11 THR B CA 1
ATOM 3240 C C . THR B 1 11 ? -9.82 35.031 11.133 1 89.56 11 THR B C 1
ATOM 3242 O O . THR B 1 11 ? -10.016 35.938 10.336 1 89.56 11 THR B O 1
ATOM 3245 N N . ASP B 1 12 ? -10.648 34.094 11.43 1 93.25 12 ASP B N 1
ATOM 3246 C CA . ASP B 1 12 ? -11.992 34.156 10.859 1 93.25 12 ASP B CA 1
ATOM 3247 C C . ASP B 1 12 ? -12.914 35 11.711 1 93.25 12 ASP B C 1
ATOM 3249 O O . ASP B 1 12 ? -12.805 35.031 12.945 1 93.25 12 ASP B O 1
ATOM 3253 N N . PRO B 1 13 ? -13.859 35.75 11.109 1 95.75 13 PRO B N 1
ATOM 3254 C CA . PRO B 1 13 ? -14.148 35.844 9.68 1 95.75 13 PRO B CA 1
ATOM 3255 C C . PRO B 1 13 ? -13.242 36.844 8.969 1 95.75 13 PRO B C 1
ATOM 3257 O O . PRO B 1 13 ? -13.055 36.75 7.754 1 95.75 13 PRO B O 1
ATOM 3260 N N . PHE B 1 14 ? -12.734 37.906 9.812 1 93.75 14 PHE B N 1
ATOM 3261 C CA . PHE B 1 14 ? -11.922 38.938 9.211 1 93.75 14 PHE B CA 1
ATOM 3262 C C . PHE B 1 14 ? -10.672 39.219 10.047 1 93.75 14 PHE B C 1
ATOM 3264 O O . PHE B 1 14 ? -10.688 39.031 11.258 1 93.75 14 PHE B O 1
ATOM 3271 N N . ARG B 1 15 ? -9.641 39.531 9.383 1 89.69 15 ARG B N 1
ATOM 3272 C CA . ARG B 1 15 ? -8.414 40 10.031 1 89.69 15 ARG B CA 1
ATOM 3273 C C . ARG B 1 15 ? -7.746 41.094 9.219 1 89.69 15 ARG B C 1
ATOM 3275 O O . ARG B 1 15 ? -7.594 40.969 8 1 89.69 15 ARG B O 1
ATOM 3282 N N . ASN B 1 16 ? -7.402 42.219 9.812 1 88.81 16 ASN B N 1
ATOM 3283 C CA . ASN B 1 16 ? -6.695 43.312 9.188 1 88.81 16 ASN B CA 1
ATOM 3284 C C . ASN B 1 16 ? -7.414 43.812 7.93 1 88.81 16 ASN B C 1
ATOM 3286 O O . ASN B 1 16 ? -6.809 43.906 6.863 1 88.81 16 ASN B O 1
ATOM 3290 N N . PHE B 1 17 ? -8.68 43.906 7.98 1 91.25 17 PHE B N 1
ATOM 3291 C CA . PHE B 1 17 ? -9.555 44.469 6.961 1 91.25 17 PHE B CA 1
ATOM 3292 C C . PHE B 1 17 ? -9.656 43.531 5.758 1 91.25 17 PHE B C 1
ATOM 3294 O O . PHE B 1 17 ? -9.992 43.969 4.656 1 91.25 17 PHE B O 1
ATOM 3301 N N . HIS B 1 18 ? -9.32 42.312 5.953 1 94.44 18 HIS B N 1
ATOM 3302 C CA . HIS B 1 18 ? -9.414 41.344 4.879 1 94.44 18 HIS B CA 1
ATOM 3303 C C . HIS B 1 18 ? -10.18 40.094 5.328 1 94.44 18 HIS B C 1
ATOM 3305 O O . HIS B 1 18 ? -10.32 39.844 6.527 1 94.44 18 HIS B O 1
ATOM 3311 N N . ASP B 1 19 ? -10.633 39.375 4.352 1 95.5 19 ASP B N 1
ATOM 3312 C CA . ASP B 1 19 ? -11.281 38.094 4.613 1 95.5 19 ASP B CA 1
ATOM 3313 C C . ASP B 1 19 ? -10.328 37.125 5.332 1 95.5 19 ASP B C 1
ATOM 3315 O O . ASP B 1 19 ? -9.156 37.031 4.977 1 95.5 19 ASP B O 1
ATOM 3319 N N . GLY B 1 20 ? -10.844 36.469 6.363 1 95.25 20 GLY B N 1
ATOM 3320 C CA . GLY B 1 20 ? -10.195 35.219 6.73 1 95.25 20 GLY B CA 1
ATOM 3321 C C . GLY B 1 20 ? -10.336 34.156 5.676 1 95.25 20 GLY B C 1
ATOM 3322 O O . GLY B 1 20 ? -11.023 34.344 4.668 1 95.25 20 GLY B O 1
ATOM 3323 N N . SER B 1 21 ? -9.75 33.062 5.945 1 96 21 SER B N 1
ATOM 3324 C CA . SER B 1 21 ? -9.703 32.031 4.926 1 96 21 SER B CA 1
ATOM 3325 C C . SER B 1 21 ? -11.086 31.469 4.633 1 96 21 SER B C 1
ATOM 3327 O O . SER B 1 21 ? -11.43 31.203 3.477 1 96 21 SER B O 1
ATOM 3329 N N . LEU B 1 22 ? -11.891 31.281 5.621 1 97.88 22 LEU B N 1
ATOM 3330 C CA . LEU B 1 22 ? -13.234 30.719 5.469 1 97.88 22 LEU B CA 1
ATOM 3331 C C . LEU B 1 22 ? -14.086 31.609 4.562 1 97.88 22 LEU B C 1
ATOM 3333 O O . LEU B 1 22 ? -14.648 31.125 3.574 1 97.88 22 LEU B O 1
ATOM 3337 N N . ILE B 1 23 ? -14.133 32.844 4.863 1 97.75 23 ILE B N 1
ATOM 3338 C CA . ILE B 1 23 ? -14.953 33.812 4.113 1 97.75 23 ILE B CA 1
ATOM 3339 C C . ILE B 1 23 ? -14.398 33.969 2.703 1 97.75 23 ILE B C 1
ATOM 3341 O O . ILE B 1 23 ? -15.156 34.062 1.735 1 97.75 23 ILE B O 1
ATOM 3345 N N . HIS B 1 24 ? -13.07 34.031 2.609 1 97.88 24 HIS B N 1
ATOM 3346 C CA . HIS B 1 24 ? -12.43 34.188 1.312 1 97.88 24 HIS B CA 1
ATOM 3347 C C . HIS B 1 24 ? -12.766 33.062 0.366 1 97.88 24 HIS B C 1
ATOM 3349 O O . HIS B 1 24 ? -13.062 33.281 -0.81 1 97.88 24 HIS B O 1
ATOM 3355 N N . ILE B 1 25 ? -12.734 31.812 0.851 1 98.06 25 ILE B N 1
ATOM 3356 C CA . ILE B 1 25 ? -13.07 30.641 0.048 1 98.06 25 ILE B CA 1
ATOM 3357 C C . ILE B 1 25 ? -14.539 30.688 -0.361 1 98.06 25 ILE B C 1
ATOM 3359 O O . ILE B 1 25 ? -14.875 30.438 -1.519 1 98.06 25 ILE B O 1
ATOM 3363 N N . ALA B 1 26 ? -15.375 31.031 0.547 1 98 26 ALA B N 1
ATOM 3364 C CA . ALA B 1 26 ? -16.797 31.141 0.25 1 98 26 ALA B CA 1
ATOM 3365 C C . ALA B 1 26 ? -17.062 32.219 -0.81 1 98 26 ALA B C 1
ATOM 3367 O O . ALA B 1 26 ? -17.938 32.031 -1.663 1 98 26 ALA B O 1
ATOM 3368 N N . ARG B 1 27 ? -16.359 33.312 -0.671 1 97.38 27 ARG B N 1
ATOM 3369 C CA . ARG B 1 27 ? -16.5 34.375 -1.645 1 97.38 27 ARG B CA 1
ATOM 3370 C C . ARG B 1 27 ? -16.125 33.906 -3.043 1 97.38 27 ARG B C 1
ATOM 3372 O O . ARG B 1 27 ? -16.812 34.219 -4.02 1 97.38 27 ARG B O 1
ATOM 3379 N N . LYS B 1 28 ? -15.078 33.219 -3.174 1 97.06 28 LYS B N 1
ATOM 3380 C CA . LYS B 1 28 ? -14.531 32.781 -4.457 1 97.06 28 LYS B CA 1
ATOM 3381 C C . LYS B 1 28 ? -15.391 31.672 -5.074 1 97.06 28 LYS B C 1
ATOM 3383 O O . LYS B 1 28 ? -15.719 31.734 -6.262 1 97.06 28 LYS B O 1
ATOM 3388 N N . TYR B 1 29 ? -15.805 30.672 -4.234 1 96.94 29 TYR B N 1
ATOM 3389 C CA . TYR B 1 29 ? -16.359 29.453 -4.793 1 96.94 29 TYR B CA 1
ATOM 3390 C C . TYR B 1 29 ? -17.875 29.422 -4.633 1 96.94 29 TYR B C 1
ATOM 3392 O O . TYR B 1 29 ? -18.562 28.609 -5.273 1 96.94 29 TYR B O 1
ATOM 3400 N N . ARG B 1 30 ? -18.406 30.156 -3.805 1 96.88 30 ARG B N 1
ATOM 3401 C CA . ARG B 1 30 ? -19.844 30.297 -3.588 1 96.88 30 ARG B CA 1
ATOM 3402 C C . ARG B 1 30 ? -20.5 28.938 -3.354 1 96.88 30 ARG B C 1
ATOM 3404 O O . ARG B 1 30 ? -21.453 28.578 -4.055 1 96.88 30 ARG B O 1
ATOM 3411 N N . PRO B 1 31 ? -20.016 28.188 -2.311 1 98.06 31 PRO B N 1
ATOM 3412 C CA . PRO B 1 31 ? -20.672 26.906 -2.008 1 98.06 31 PRO B CA 1
ATOM 3413 C C . PRO B 1 31 ? -22.141 27.062 -1.616 1 98.06 31 PRO B C 1
ATOM 3415 O O . PRO B 1 31 ? -22.516 28.062 -1.009 1 98.06 31 PRO B O 1
ATOM 3418 N N . GLU B 1 32 ? -22.938 26.062 -1.99 1 97.81 32 GLU B N 1
ATOM 3419 C CA . GLU B 1 32 ? -24.359 26.062 -1.646 1 97.81 32 GLU B CA 1
ATOM 3420 C C . GLU B 1 32 ? -24.562 25.641 -0.195 1 97.81 32 GLU B C 1
ATOM 3422 O O . GLU B 1 32 ? -25.594 25.969 0.411 1 97.81 32 GLU B O 1
ATOM 3427 N N . LYS B 1 33 ? -23.688 24.859 0.217 1 97 33 LYS B N 1
ATOM 3428 C CA . LYS B 1 33 ? -23.719 24.359 1.587 1 97 33 LYS B CA 1
ATOM 3429 C C . LYS B 1 33 ? -22.375 24.547 2.271 1 97 33 LYS B C 1
ATOM 3431 O O . LYS B 1 33 ? -21.328 24.328 1.66 1 97 33 LYS B O 1
ATOM 3436 N N . VAL B 1 34 ? -22.391 25.062 3.594 1 98.31 34 VAL B N 1
ATOM 3437 C CA . VAL B 1 34 ? -21.172 25.25 4.371 1 98.31 34 VAL B CA 1
ATOM 3438 C C . VAL B 1 34 ? -21.281 24.5 5.699 1 98.31 34 VAL B C 1
ATOM 3440 O O . VAL B 1 34 ? -22.219 24.734 6.469 1 98.31 34 VAL B O 1
ATOM 3443 N N . ILE B 1 35 ? -20.359 23.609 5.906 1 98 35 ILE B N 1
ATOM 3444 C CA . ILE B 1 35 ? -20.281 22.875 7.164 1 98 35 ILE B CA 1
ATOM 3445 C C . ILE B 1 35 ? -19.203 23.5 8.047 1 98 35 ILE B C 1
ATOM 3447 O O . ILE B 1 35 ? -18.016 23.5 7.695 1 98 35 ILE B O 1
ATOM 3451 N N . LEU B 1 36 ? -19.656 23.938 9.211 1 98.19 36 LEU B N 1
ATOM 3452 C CA . LEU B 1 36 ? -18.766 24.656 10.125 1 98.19 36 LEU B CA 1
ATOM 3453 C C . LEU B 1 36 ? -18.422 23.797 11.336 1 98.19 36 LEU B C 1
ATOM 3455 O O . LEU B 1 36 ? -19.312 23.219 11.961 1 98.19 36 LEU B O 1
ATOM 3459 N N . ILE B 1 37 ? -17.172 23.672 11.57 1 97.62 37 ILE B N 1
ATOM 3460 C CA . ILE B 1 37 ? -16.688 22.938 12.734 1 97.62 37 ILE B CA 1
ATOM 3461 C C . ILE B 1 37 ? -16.047 23.922 13.727 1 97.62 37 ILE B C 1
ATOM 3463 O O . ILE B 1 37 ? -15.109 24.641 13.383 1 97.62 37 ILE B O 1
ATOM 3467 N N . PHE B 1 38 ? -16.531 23.953 14.977 1 96.81 38 PHE B N 1
ATOM 3468 C CA . PHE B 1 38 ? -16.062 24.891 15.984 1 96.81 38 PHE B CA 1
ATOM 3469 C C . PHE B 1 38 ? -15.312 24.172 17.094 1 96.81 38 PHE B C 1
ATOM 3471 O O . PHE B 1 38 ? -15.586 23 17.375 1 96.81 38 PHE B O 1
ATOM 3478 N N . SER B 1 39 ? -14.305 24.812 17.578 1 93.69 39 SER B N 1
ATOM 3479 C CA . SER B 1 39 ? -13.75 24.453 18.875 1 93.69 39 SER B CA 1
ATOM 3480 C C . SER B 1 39 ? -14.414 25.234 20 1 93.69 39 SER B C 1
ATOM 3482 O O . SER B 1 39 ? -15.195 26.156 19.75 1 93.69 39 SER B O 1
ATOM 3484 N N . GLU B 1 40 ? -14.117 24.859 21.234 1 92.44 40 GLU B N 1
ATOM 3485 C CA . GLU B 1 40 ? -14.656 25.609 22.375 1 92.44 40 GLU B CA 1
ATOM 3486 C C . GLU B 1 40 ? -14.266 27.078 22.312 1 92.44 40 GLU B C 1
ATOM 3488 O O . GLU B 1 40 ? -15.086 27.953 22.594 1 92.44 40 GLU B O 1
ATOM 3493 N N . HIS B 1 41 ? -13.125 27.297 21.844 1 89 41 HIS B N 1
ATOM 3494 C CA . HIS B 1 41 ? -12.555 28.625 21.734 1 89 41 HIS B CA 1
ATOM 3495 C C . HIS B 1 41 ? -13.266 29.453 20.672 1 89 41 HIS B C 1
ATOM 3497 O O . HIS B 1 41 ? -13.492 30.656 20.859 1 89 41 HIS B O 1
ATOM 3503 N N . THR B 1 42 ? -13.719 28.859 19.625 1 93.25 42 THR B N 1
ATOM 3504 C CA . THR B 1 42 ? -14.203 29.625 18.484 1 93.25 42 THR B CA 1
ATOM 3505 C C . THR B 1 42 ? -15.719 29.547 18.391 1 93.25 42 THR B C 1
ATOM 3507 O O . THR B 1 42 ? -16.328 30.234 17.547 1 93.25 42 THR B O 1
ATOM 3510 N N . ALA B 1 43 ? -16.328 28.812 19.266 1 93.5 43 ALA B N 1
ATOM 3511 C CA . ALA B 1 43 ? -17.766 28.625 19.219 1 93.5 43 ALA B CA 1
ATOM 3512 C C . ALA B 1 43 ? -18.5 29.969 19.328 1 93.5 43 ALA B C 1
ATOM 3514 O O . ALA B 1 43 ? -19.562 30.156 18.734 1 93.5 43 ALA B O 1
ATOM 3515 N N . LYS B 1 44 ? -17.969 30.859 20.016 1 92.25 44 LYS B N 1
ATOM 3516 C CA . LYS B 1 44 ? -18.578 32.156 20.25 1 92.25 44 LYS B CA 1
ATOM 3517 C C . LYS B 1 44 ? -18.625 33 18.953 1 92.25 44 LYS B C 1
ATOM 3519 O O . LYS B 1 44 ? -19.344 34 18.875 1 92.25 44 LYS B O 1
ATOM 3524 N N . LYS B 1 45 ? -17.922 32.594 17.984 1 93.56 45 LYS B N 1
ATOM 3525 C CA . LYS B 1 45 ? -17.812 33.375 16.75 1 93.56 45 LYS B CA 1
ATOM 3526 C C . LYS B 1 45 ? -18.922 33 15.766 1 93.56 45 LYS B C 1
ATOM 3528 O O . LYS B 1 45 ? -19 33.531 14.672 1 93.56 45 LYS B O 1
ATOM 3533 N N . GLN B 1 46 ? -19.781 32.062 16.109 1 94.75 46 GLN B N 1
ATOM 3534 C CA . GLN B 1 46 ? -20.766 31.5 15.18 1 94.75 46 GLN B CA 1
ATOM 3535 C C . GLN B 1 46 ? -21.609 32.594 14.547 1 94.75 46 GLN B C 1
ATOM 3537 O O . GLN B 1 46 ? -21.75 32.656 13.32 1 94.75 46 GLN B O 1
ATOM 3542 N N . GLY B 1 47 ? -22.172 33.406 15.336 1 94.94 47 GLY B N 1
ATOM 3543 C CA . GLY B 1 47 ? -23.016 34.469 14.82 1 94.94 47 GLY B CA 1
ATOM 3544 C C . GLY B 1 47 ? -22.281 35.375 13.852 1 94.94 47 GLY B C 1
ATOM 3545 O O . GLY B 1 47 ? -22.828 35.75 12.797 1 94.94 47 GLY B O 1
ATOM 3546 N N . ASN B 1 48 ? -21.062 35.781 14.211 1 95.88 48 ASN B N 1
ATOM 3547 C CA . ASN B 1 48 ? -20.266 36.656 13.359 1 95.88 48 ASN B CA 1
ATOM 3548 C C . ASN B 1 48 ? -19.938 36 12.031 1 95.88 48 ASN B C 1
ATOM 3550 O O . ASN B 1 48 ? -19.922 36.656 10.984 1 95.88 48 ASN B O 1
ATOM 3554 N N . ILE B 1 49 ? -19.672 34.688 12.117 1 96.69 49 ILE B N 1
ATOM 3555 C CA . ILE B 1 49 ? -19.344 33.938 10.906 1 96.69 49 ILE B CA 1
ATOM 3556 C C . ILE B 1 49 ? -20.547 33.906 9.969 1 96.69 49 ILE B C 1
ATOM 3558 O O . ILE B 1 49 ? -20.422 34.156 8.766 1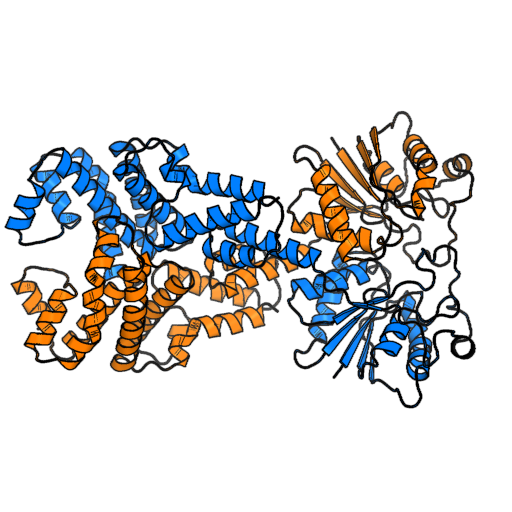 96.69 49 ILE B O 1
ATOM 3562 N N . GLU B 1 50 ? -21.703 33.688 10.5 1 96.31 50 GLU B N 1
ATOM 3563 C CA . GLU B 1 50 ? -22.922 33.625 9.719 1 96.31 50 GLU B CA 1
ATOM 3564 C C . GLU B 1 50 ? -23.219 34.969 9.047 1 96.31 50 GLU B C 1
ATOM 3566 O O . GLU B 1 50 ? -23.516 35.031 7.848 1 96.31 50 GLU B O 1
ATOM 3571 N N . LYS B 1 51 ? -23.094 36 9.812 1 95.69 51 LYS B N 1
ATOM 3572 C CA . LYS B 1 51 ? -23.312 37.312 9.273 1 95.69 51 LYS B CA 1
ATOM 3573 C C . LYS B 1 51 ? -22.344 37.625 8.141 1 95.69 51 LYS B C 1
ATOM 3575 O O . LYS B 1 51 ? -22.734 38.188 7.109 1 95.69 51 LYS B O 1
ATOM 3580 N N . ALA B 1 52 ? -21.109 37.312 8.422 1 96.38 52 ALA B N 1
ATOM 3581 C CA . ALA B 1 52 ? -20.078 37.594 7.426 1 96.38 52 ALA B CA 1
ATOM 3582 C C . ALA B 1 52 ? -20.359 36.812 6.137 1 96.38 52 ALA B C 1
ATOM 3584 O O . ALA B 1 52 ? -20.234 37.375 5.039 1 96.38 52 ALA B O 1
ATOM 3585 N N . LEU B 1 53 ? -20.797 35.531 6.234 1 96.94 53 LEU B N 1
ATOM 3586 C CA . LEU B 1 53 ? -21.094 34.688 5.074 1 96.94 53 LEU B CA 1
ATOM 3587 C C . LEU B 1 53 ? -22.234 35.281 4.262 1 96.94 53 LEU B C 1
ATOM 3589 O O . LEU B 1 53 ? -22.156 35.375 3.033 1 96.94 53 LEU B O 1
ATOM 3593 N N . PHE B 1 54 ? -23.188 35.781 4.926 1 96.25 54 PHE B N 1
ATOM 3594 C CA . PHE B 1 54 ? -24.391 36.281 4.262 1 96.25 54 PHE B CA 1
ATOM 3595 C C . PHE B 1 54 ? -24.125 37.656 3.656 1 96.25 54 PHE B C 1
ATOM 3597 O O . PHE B 1 54 ? -24.922 38.156 2.836 1 96.25 54 PHE B O 1
ATOM 3604 N N . SER B 1 55 ? -23.016 38.25 4.055 1 95.06 55 SER B N 1
ATOM 3605 C CA . SER B 1 55 ? -22.703 39.594 3.582 1 95.06 55 SER B CA 1
ATOM 3606 C C . SER B 1 55 ? -21.922 39.531 2.275 1 95.06 55 SER B C 1
ATOM 3608 O O . SER B 1 55 ? -21.688 40.594 1.646 1 95.06 55 SER B O 1
ATOM 3610 N N . ILE B 1 56 ? -21.484 38.406 1.822 1 95.56 56 ILE B N 1
ATOM 3611 C CA . ILE B 1 56 ? -20.594 38.25 0.678 1 95.56 56 ILE B CA 1
ATOM 3612 C C . ILE B 1 56 ? -21.266 38.812 -0.577 1 95.56 56 ILE B C 1
ATOM 3614 O O . ILE B 1 56 ? -20.625 39.5 -1.381 1 95.56 56 ILE B O 1
ATOM 3618 N N . ALA B 1 57 ? -22.438 38.562 -0.87 1 93 57 ALA B N 1
ATOM 3619 C CA . ALA B 1 57 ? -23.203 39.031 -2.025 1 93 57 ALA B CA 1
ATOM 3620 C C . ALA B 1 57 ? -24.688 39.062 -1.728 1 93 57 ALA B C 1
ATOM 3622 O O . ALA B 1 57 ? -25.172 38.312 -0.875 1 93 57 ALA B O 1
ATOM 3623 N N . PRO B 1 58 ? -25.234 39.938 -2.729 1 87.06 58 PRO B N 1
ATOM 3624 C CA . PRO B 1 58 ? -26.703 39.938 -2.6 1 87.06 58 PRO B CA 1
ATOM 3625 C C . PRO B 1 58 ? -27.312 38.594 -3.021 1 87.06 58 PRO B C 1
ATOM 3627 O O . PRO B 1 58 ? -26.859 37.969 -3.982 1 87.06 58 PRO B O 1
ATOM 3630 N N . ASN B 1 59 ? -28 37.812 -2.203 1 90.31 59 ASN B N 1
ATOM 3631 C CA . ASN B 1 59 ? -28.75 36.594 -2.5 1 90.31 59 ASN B CA 1
ATOM 3632 C C . ASN B 1 59 ? -27.906 35.344 -2.207 1 90.31 59 ASN B C 1
ATOM 3634 O O . ASN B 1 59 ? -28.234 34.25 -2.668 1 90.31 59 ASN B O 1
ATOM 3638 N N . TYR B 1 60 ? -26.734 35.594 -1.785 1 95.06 60 TYR B N 1
ATOM 3639 C CA . TYR B 1 60 ? -25.953 34.438 -1.372 1 95.06 60 TYR B CA 1
ATOM 3640 C C . TYR B 1 60 ? -26.281 34.031 0.059 1 95.06 60 TYR B C 1
ATOM 3642 O O . TYR B 1 60 ? -25.875 34.719 1.012 1 95.06 60 TYR B O 1
ATOM 3650 N N . GLU B 1 61 ? -27.094 32.938 0.136 1 95 61 GLU B N 1
ATOM 3651 C CA . GLU B 1 61 ? -27.5 32.406 1.427 1 95 61 GLU B CA 1
ATOM 3652 C C . GLU B 1 61 ? -27.281 30.891 1.483 1 95 61 GLU B C 1
ATOM 3654 O O . GLU B 1 61 ? -28.25 30.109 1.421 1 95 61 GLU B O 1
ATOM 3659 N N . PRO B 1 62 ? -26.047 30.516 1.643 1 97.12 62 PRO B N 1
ATOM 3660 C CA . PRO B 1 62 ? -25.766 29.078 1.702 1 97.12 62 PRO B CA 1
ATOM 3661 C C . PRO B 1 62 ? -26.422 28.406 2.902 1 97.12 62 PRO B C 1
ATOM 3663 O O . PRO B 1 62 ? -26.672 29.047 3.922 1 97.12 62 PRO B O 1
ATOM 3666 N N . GLU B 1 63 ? -26.75 27.156 2.711 1 97.56 63 GLU B N 1
ATOM 3667 C CA . GLU B 1 63 ? -27.172 26.344 3.848 1 97.56 63 GLU B CA 1
ATOM 3668 C C . GLU B 1 63 ? -26.031 26.141 4.84 1 97.56 63 GLU B C 1
ATOM 3670 O O . GLU B 1 63 ? -24.938 25.719 4.457 1 97.56 63 GLU B O 1
ATOM 3675 N N . LEU B 1 64 ? -26.312 26.484 6.086 1 97.5 64 LEU B N 1
ATOM 3676 C CA . LEU B 1 64 ? -25.281 26.359 7.109 1 97.5 64 LEU B CA 1
ATOM 3677 C C . LEU B 1 64 ? -25.562 25.141 8 1 97.5 64 LEU B C 1
ATOM 3679 O O . LEU B 1 64 ? -26.656 24.984 8.516 1 97.5 64 LEU B O 1
ATOM 3683 N N . ILE B 1 65 ? -24.531 24.281 8.07 1 97.25 65 ILE B N 1
ATOM 3684 C CA . ILE B 1 65 ? -24.578 23.156 8.992 1 97.25 65 ILE B CA 1
ATOM 3685 C C . ILE B 1 65 ? -23.484 23.312 10.047 1 97.25 65 ILE B C 1
ATOM 3687 O O . ILE B 1 65 ? -22.297 23.438 9.711 1 97.25 65 ILE B O 1
ATOM 3691 N N . ILE B 1 66 ? -23.922 23.328 11.242 1 96.75 66 ILE B N 1
ATOM 3692 C CA . ILE B 1 66 ? -22.969 23.406 12.352 1 96.75 66 ILE B CA 1
ATOM 3693 C C . ILE B 1 66 ? -22.734 22.016 12.914 1 96.75 66 ILE B C 1
ATOM 3695 O O . ILE B 1 66 ? -23.672 21.359 13.383 1 96.75 66 ILE B O 1
ATOM 3699 N N . HIS B 1 67 ? -21.516 21.594 12.82 1 95.81 67 HIS B N 1
ATOM 3700 C CA . HIS B 1 67 ? -21.203 20.297 13.398 1 95.81 67 HIS B CA 1
ATOM 3701 C C . HIS B 1 67 ? -21.375 20.312 14.914 1 95.81 67 HIS B C 1
ATOM 3703 O O . HIS B 1 67 ? -20.875 21.219 15.586 1 95.81 67 HIS B O 1
ATOM 3709 N N . ASP B 1 68 ? -22.094 19.375 15.43 1 86.25 68 ASP B N 1
ATOM 3710 C CA . ASP B 1 68 ? -22.594 19.391 16.797 1 86.25 68 ASP B CA 1
ATOM 3711 C C . ASP B 1 68 ? -21.484 19.141 17.797 1 86.25 68 ASP B C 1
ATOM 3713 O O . ASP B 1 68 ? -21.312 19.891 18.766 1 86.25 68 ASP B O 1
ATOM 3717 N N . PRO B 1 69 ? -20.75 18.047 17.641 1 88.06 69 PRO B N 1
ATOM 3718 C CA . PRO B 1 69 ? -19.703 17.969 18.672 1 88.06 69 PRO B CA 1
ATOM 3719 C C . PRO B 1 69 ? -18.641 19.062 18.516 1 88.06 69 PRO B C 1
ATOM 3721 O O . PRO B 1 69 ? -18.047 19.203 17.438 1 88.06 69 PRO B O 1
ATOM 3724 N N . ILE B 1 70 ? -18.625 19.969 19.531 1 93.06 70 ILE B N 1
ATOM 3725 C CA . ILE B 1 70 ? -17.594 20.984 19.578 1 93.06 70 ILE B CA 1
ATOM 3726 C C . ILE B 1 70 ? -16.25 20.359 19.969 1 93.06 70 ILE B C 1
ATOM 3728 O O . ILE B 1 70 ? -16.203 19.516 20.875 1 93.06 70 ILE B O 1
ATOM 3732 N N . ILE B 1 71 ? -15.266 20.766 19.312 1 93.31 71 ILE B N 1
ATOM 3733 C CA . ILE B 1 71 ? -13.961 20.188 19.609 1 93.31 71 ILE B CA 1
ATOM 3734 C C . ILE B 1 71 ? -13.398 20.812 20.891 1 93.31 71 ILE B C 1
ATOM 3736 O O . ILE B 1 71 ? -13.414 22.047 21.047 1 93.31 71 ILE B O 1
ATOM 3740 N N . SER B 1 72 ? -12.898 19.984 21.734 1 91.5 72 SER B N 1
ATOM 3741 C CA . SER B 1 72 ? -12.344 20.453 23.016 1 91.5 72 SER B CA 1
ATOM 3742 C C . SER B 1 72 ? -11.031 21.188 22.797 1 91.5 72 SER B C 1
ATOM 3744 O O . SER B 1 72 ? -10.188 20.766 22 1 91.5 72 SER B O 1
ATOM 3746 N N . ASP B 1 73 ? -10.82 22.281 23.531 1 88.38 73 ASP B N 1
ATOM 3747 C CA . ASP B 1 73 ? -9.602 23.078 23.438 1 88.38 73 ASP B CA 1
ATOM 3748 C C . ASP B 1 73 ? -8.398 22.281 23.938 1 88.38 73 ASP B C 1
ATOM 3750 O O . ASP B 1 73 ? -7.254 22.578 23.578 1 88.38 73 ASP B O 1
ATOM 3754 N N . ASN B 1 74 ? -8.695 21.297 24.719 1 86.75 74 ASN B N 1
ATOM 3755 C CA . ASN B 1 74 ? -7.625 20.5 25.297 1 86.75 74 ASN B CA 1
ATOM 3756 C C . ASN B 1 74 ? -7.059 19.5 24.281 1 86.75 74 ASN B C 1
ATOM 3758 O O . ASN B 1 74 ? -5.977 18.953 24.484 1 86.75 74 ASN B O 1
ATOM 3762 N N . GLU B 1 75 ? -7.742 19.406 23.172 1 88.81 75 GLU B N 1
ATOM 3763 C CA . GLU B 1 75 ? -7.316 18.375 22.234 1 88.81 75 GLU B CA 1
ATOM 3764 C C . GLU B 1 75 ? -6.902 18.969 20.891 1 88.81 75 GLU B C 1
ATOM 3766 O O . GLU B 1 75 ? -6.199 18.344 20.109 1 88.81 75 GLU B O 1
ATOM 3771 N N . VAL B 1 76 ? -7.277 20.188 20.641 1 90.31 76 VAL B N 1
ATOM 3772 C CA . VAL B 1 76 ? -7.16 20.797 19.312 1 90.31 76 VAL B CA 1
ATOM 3773 C C . VAL B 1 76 ? -5.688 20.906 18.922 1 90.31 76 VAL B C 1
ATOM 3775 O O . VAL B 1 76 ? -5.359 21.062 17.75 1 90.31 76 VAL B O 1
ATOM 3778 N N . HIS B 1 77 ? -4.781 20.781 19.922 1 88.12 77 HIS B N 1
ATOM 3779 C CA . HIS B 1 77 ? -3.357 20.969 19.672 1 88.12 77 HIS B CA 1
ATOM 3780 C C . HIS B 1 77 ? -2.646 19.641 19.484 1 88.12 77 HIS B C 1
ATOM 3782 O O . HIS B 1 77 ? -1.423 19.594 19.328 1 88.12 77 HIS B O 1
ATOM 3788 N N . ILE B 1 78 ? -3.375 18.547 19.484 1 89.94 78 ILE B N 1
ATOM 3789 C CA . ILE B 1 78 ? -2.783 17.219 19.359 1 89.94 78 ILE B CA 1
ATOM 3790 C C . ILE B 1 78 ? -3.023 16.688 17.938 1 89.94 78 ILE B C 1
ATOM 3792 O O . ILE B 1 78 ? -4.164 16.438 17.562 1 89.94 78 ILE B O 1
ATOM 3796 N N . PHE B 1 79 ? -1.978 16.469 17.234 1 91.94 79 PHE B N 1
ATOM 3797 C CA . PHE B 1 79 ? -2.049 16.125 15.812 1 91.94 79 PHE B CA 1
ATOM 3798 C C . PHE B 1 79 ? -2.885 14.859 15.609 1 91.94 79 PHE B C 1
ATOM 3800 O O . PHE B 1 79 ? -3.867 14.883 14.867 1 91.94 79 PHE B O 1
ATOM 3807 N N . ASP B 1 80 ? -2.549 13.82 16.297 1 91.25 80 ASP B N 1
ATOM 3808 C CA . ASP B 1 80 ? -3.146 12.516 16.047 1 91.25 80 ASP B CA 1
ATOM 3809 C C . ASP B 1 80 ? -4.629 12.508 16.422 1 91.25 80 ASP B C 1
ATOM 3811 O O . ASP B 1 80 ? -5.438 11.844 15.773 1 91.25 80 ASP B O 1
ATOM 3815 N N . VAL B 1 81 ? -4.984 13.273 17.406 1 92.25 81 VAL B N 1
ATOM 3816 C CA . VAL B 1 81 ? -6.379 13.375 17.828 1 92.25 81 VAL B CA 1
ATOM 3817 C C . VAL B 1 81 ? -7.188 14.125 16.766 1 92.25 81 VAL B C 1
ATOM 3819 O O . VAL B 1 81 ? -8.289 13.703 16.406 1 92.25 81 VAL B O 1
ATOM 3822 N N . MET B 1 82 ? -6.633 15.156 16.266 1 93.88 82 MET B N 1
ATOM 3823 C CA . MET B 1 82 ? -7.332 15.922 15.234 1 93.88 82 MET B CA 1
ATOM 3824 C C . MET B 1 82 ? -7.469 15.117 13.945 1 93.88 82 MET B C 1
ATOM 3826 O O . MET B 1 82 ? -8.477 15.219 13.242 1 93.88 82 MET B O 1
ATOM 3830 N N . PHE B 1 83 ? -6.477 14.359 13.68 1 92.25 83 PHE B N 1
ATOM 3831 C CA . PHE B 1 83 ? -6.57 13.484 12.516 1 92.25 83 PHE B CA 1
ATOM 3832 C C . PHE B 1 83 ? -7.797 12.586 12.609 1 92.25 83 PHE B C 1
ATOM 3834 O O . PHE B 1 83 ? -8.602 12.531 11.68 1 92.25 83 PHE B O 1
ATOM 3841 N N . GLN B 1 84 ? -7.945 11.953 13.719 1 92.38 84 GLN B N 1
ATOM 3842 C CA . GLN B 1 84 ? -9.07 11.047 13.914 1 92.38 84 GLN B CA 1
ATOM 3843 C C . GLN B 1 84 ? -10.398 11.797 13.891 1 92.38 84 GLN B C 1
ATOM 3845 O O . GLN B 1 84 ? -11.344 11.375 13.234 1 92.38 84 GLN B O 1
ATOM 3850 N N . ARG B 1 85 ? -10.406 12.828 14.586 1 94.12 85 ARG B N 1
ATOM 3851 C CA . ARG B 1 85 ? -11.641 13.594 14.695 1 94.12 85 ARG B CA 1
ATOM 3852 C C . ARG B 1 85 ? -12.109 14.07 13.328 1 94.12 85 ARG B C 1
ATOM 3854 O O . ARG B 1 85 ? -13.289 13.93 12.992 1 94.12 85 ARG B O 1
ATOM 3861 N N . PHE B 1 86 ? -11.25 14.562 12.555 1 94.44 86 PHE B N 1
ATOM 3862 C CA . PHE B 1 86 ? -11.648 15.125 11.266 1 94.44 86 PHE B CA 1
ATOM 3863 C C . PHE B 1 86 ? -11.852 14.016 10.234 1 94.44 86 PHE B C 1
ATOM 3865 O O . PHE B 1 86 ? -12.617 14.188 9.281 1 94.44 86 PHE B O 1
ATOM 3872 N N . SER B 1 87 ? -11.172 12.898 10.414 1 91.81 87 SER B N 1
ATOM 3873 C CA . SER B 1 87 ? -11.508 11.734 9.602 1 91.81 87 SER B CA 1
ATOM 3874 C C . SER B 1 87 ? -12.961 11.328 9.789 1 91.81 87 SER B C 1
ATOM 3876 O O . SER B 1 87 ? -13.68 11.094 8.82 1 91.81 87 SER B O 1
ATOM 3878 N N . ASP B 1 88 ? -13.375 11.32 11.023 1 91.06 88 ASP B N 1
ATOM 3879 C CA . ASP B 1 88 ? -14.75 10.961 11.352 1 91.06 88 ASP B CA 1
ATOM 3880 C C . ASP B 1 88 ? -15.734 11.977 10.781 1 91.06 88 ASP B C 1
ATOM 3882 O O . ASP B 1 88 ? -16.797 11.609 10.266 1 91.06 88 ASP B O 1
ATOM 3886 N N . ILE B 1 89 ? -15.391 13.188 10.883 1 93.31 89 ILE B N 1
ATOM 3887 C CA . ILE B 1 89 ? -16.25 14.266 10.406 1 93.31 89 ILE B CA 1
ATOM 3888 C C . ILE B 1 89 ? -16.422 14.148 8.891 1 93.31 89 ILE B C 1
ATOM 3890 O O . ILE B 1 89 ? -17.547 14.242 8.383 1 93.31 89 ILE B O 1
ATOM 3894 N N . LEU B 1 90 ? -15.367 13.961 8.195 1 91.25 90 LEU B N 1
ATOM 3895 C CA . LEU B 1 90 ? -15.43 13.852 6.738 1 91.25 90 LEU B CA 1
ATOM 3896 C C . LEU B 1 90 ? -16.234 12.625 6.32 1 91.25 90 LEU B C 1
ATOM 3898 O O . LEU B 1 90 ? -16.969 12.672 5.332 1 91.25 90 LEU B O 1
ATOM 3902 N N . GLN B 1 91 ? -16.062 11.609 7.07 1 86.44 91 GLN B N 1
ATOM 3903 C CA . GLN B 1 91 ? -16.844 10.406 6.777 1 86.44 91 GLN B CA 1
ATOM 3904 C C . GLN B 1 91 ? -18.328 10.656 6.977 1 86.44 91 GLN B C 1
ATOM 3906 O O . GLN B 1 91 ? -19.156 10.109 6.242 1 86.44 91 GLN B O 1
ATOM 3911 N N . GLU B 1 92 ? -18.594 11.406 7.906 1 90.12 92 GLU B N 1
ATOM 3912 C CA . GLU B 1 92 ? -19.984 11.695 8.25 1 90.12 92 GLU B CA 1
ATOM 3913 C C . GLU B 1 92 ? -20.656 12.523 7.156 1 90.12 92 GLU B C 1
ATOM 3915 O O . GLU B 1 92 ? -21.812 12.266 6.805 1 90.12 92 GLU B O 1
ATOM 3920 N N . TYR B 1 93 ? -19.953 13.469 6.566 1 92.19 93 TYR B N 1
ATOM 3921 C CA . TYR B 1 93 ? -20.609 14.453 5.703 1 92.19 93 TYR B CA 1
ATOM 3922 C C . TYR B 1 93 ? -20.328 14.148 4.234 1 92.19 93 TYR B C 1
ATOM 3924 O O . TYR B 1 93 ? -21.078 14.586 3.355 1 92.19 93 TYR B O 1
ATOM 3932 N N . TYR B 1 94 ? -19.359 13.469 3.936 1 88.62 94 TYR B N 1
ATOM 3933 C CA . TYR B 1 94 ? -18.922 13.273 2.557 1 88.62 94 TYR B CA 1
ATOM 3934 C C . TYR B 1 94 ? -19.922 12.43 1.781 1 88.62 94 TYR B C 1
ATOM 3936 O O . TYR B 1 94 ? -20.391 11.398 2.277 1 88.62 94 TYR B O 1
ATOM 3944 N N . THR B 1 95 ? -20.203 12.875 0.657 1 88.75 95 THR B N 1
ATOM 3945 C CA . THR B 1 95 ? -21 12.133 -0.32 1 88.75 95 THR B CA 1
ATOM 3946 C C . THR B 1 95 ? -20.328 12.164 -1.689 1 88.75 95 THR B C 1
ATOM 3948 O O . THR B 1 95 ? -19.719 13.164 -2.068 1 88.75 95 THR B O 1
ATOM 3951 N N . LYS B 1 96 ? -20.453 11.148 -2.455 1 83.75 96 LYS B N 1
ATOM 3952 C CA . LYS B 1 96 ? -19.797 11.039 -3.756 1 83.75 96 LYS B CA 1
ATOM 3953 C C . LYS B 1 96 ? -20.438 11.984 -4.773 1 83.75 96 LYS B C 1
ATOM 3955 O O . LYS B 1 96 ? -19.766 12.422 -5.715 1 83.75 96 LYS B O 1
ATOM 3960 N N . GLU B 1 97 ? -21.562 12.328 -4.562 1 90 97 GLU B N 1
ATOM 3961 C CA . GLU B 1 97 ? -22.312 13.117 -5.531 1 90 97 GLU B CA 1
ATOM 3962 C C . GLU B 1 97 ? -21.969 14.602 -5.414 1 90 97 GLU B C 1
ATOM 3964 O O . GLU B 1 97 ? -22.031 15.328 -6.406 1 90 97 GLU B O 1
ATOM 3969 N N . ASP B 1 98 ? -21.547 15.039 -4.27 1 92.5 98 ASP B N 1
ATOM 3970 C CA . ASP B 1 98 ? -21.297 16.453 -4.027 1 92.5 98 ASP B CA 1
ATOM 3971 C C . ASP B 1 98 ? -19.844 16.812 -4.328 1 92.5 98 ASP B C 1
ATOM 3973 O O . ASP B 1 98 ? -18.969 15.945 -4.316 1 92.5 98 ASP B O 1
ATOM 3977 N N . GLU B 1 99 ? -19.703 18.078 -4.656 1 94.12 99 GLU B N 1
ATOM 3978 C CA . GLU B 1 99 ? -18.359 18.625 -4.805 1 94.12 99 GLU B CA 1
ATOM 3979 C C . GLU B 1 99 ? -17.875 19.25 -3.504 1 94.12 99 GLU B C 1
ATOM 3981 O O . GLU B 1 99 ? -18.328 20.344 -3.129 1 94.12 99 GLU B O 1
ATOM 3986 N N . PHE B 1 100 ? -16.938 18.656 -2.939 1 95.44 100 PHE B N 1
ATOM 3987 C CA . PHE B 1 100 ? -16.484 19.109 -1.625 1 95.44 100 PHE B CA 1
ATOM 3988 C C . PHE B 1 100 ? -15.273 20.016 -1.747 1 95.44 100 PHE B C 1
ATOM 3990 O O . PHE B 1 100 ? -14.375 19.75 -2.547 1 95.44 100 PHE B O 1
ATOM 3997 N N . ILE B 1 101 ? -15.289 21.125 -0.958 1 96.88 101 ILE B N 1
ATOM 3998 C CA . ILE B 1 101 ? -14.148 22.016 -0.78 1 96.88 101 ILE B CA 1
ATOM 3999 C C . ILE B 1 101 ? -13.664 21.953 0.667 1 96.88 101 ILE B C 1
ATOM 4001 O O . ILE B 1 101 ? -14.461 22.109 1.6 1 96.88 101 ILE B O 1
ATOM 4005 N N . LEU B 1 102 ? -12.43 21.703 0.833 1 96 102 LEU B N 1
ATOM 4006 C CA . LEU B 1 102 ? -11.836 21.656 2.166 1 96 102 LEU B CA 1
ATOM 4007 C C . LEU B 1 102 ? -10.953 22.875 2.408 1 96 102 LEU B C 1
ATOM 4009 O O . LEU B 1 102 ? -10.07 23.172 1.605 1 96 102 LEU B O 1
ATOM 4013 N N . ASN B 1 103 ? -11.211 23.594 3.436 1 97.12 103 ASN B N 1
ATOM 4014 C CA . ASN B 1 103 ? -10.391 24.734 3.818 1 97.12 103 ASN B CA 1
ATOM 4015 C C . ASN B 1 103 ? -9.148 24.297 4.586 1 97.12 103 ASN B C 1
ATOM 4017 O O . ASN B 1 103 ? -9.242 23.859 5.734 1 97.12 103 ASN B O 1
ATOM 4021 N N . LEU B 1 104 ? -8.031 24.516 4.023 1 95.06 104 LEU B N 1
ATOM 4022 C CA . LEU B 1 104 ? -6.777 24.078 4.625 1 95.06 104 LEU B CA 1
ATOM 4023 C C . LEU B 1 104 ? -6.102 25.219 5.379 1 95.06 104 LEU B C 1
ATOM 4025 O O . LEU B 1 104 ? -4.949 25.094 5.801 1 95.06 104 LEU B O 1
ATOM 4029 N N . SER B 1 105 ? -6.789 26.297 5.578 1 94.38 105 SER B N 1
ATOM 4030 C CA . SER B 1 105 ? -6.074 27.469 6.059 1 94.38 105 SER B CA 1
ATOM 4031 C C . SER B 1 105 ? -6.695 28 7.344 1 94.38 105 SER B C 1
ATOM 4033 O O . SER B 1 105 ? -6.25 29.016 7.879 1 94.38 105 SER B O 1
ATOM 4035 N N . SER B 1 106 ? -7.668 27.328 7.867 1 93.75 106 SER B N 1
ATOM 4036 C CA . SER B 1 106 ? -8.305 27.828 9.078 1 93.75 106 SER B CA 1
ATOM 4037 C C . SER B 1 106 ? -8.055 26.891 10.266 1 93.75 106 SER B C 1
ATOM 4039 O O . SER B 1 106 ? -7.828 25.703 10.078 1 93.75 106 SER B O 1
ATOM 4041 N N . ALA B 1 107 ? -8.047 27.484 11.43 1 93.38 107 ALA B N 1
ATOM 4042 C CA . ALA B 1 107 ? -7.965 26.766 12.703 1 93.38 107 ALA B CA 1
ATOM 4043 C C . ALA B 1 107 ? -6.52 26.422 13.039 1 93.38 107 ALA B C 1
ATOM 4045 O O . ALA B 1 107 ? -5.598 27.156 12.68 1 93.38 107 ALA B O 1
ATOM 4046 N N . THR B 1 108 ? -6.297 25.406 13.914 1 92.25 108 THR B N 1
ATOM 4047 C CA . THR B 1 108 ? -4.973 25.078 14.43 1 92.25 108 THR B CA 1
ATOM 4048 C C . THR B 1 108 ? -4.156 24.328 13.391 1 92.25 108 THR B C 1
ATOM 4050 O O . THR B 1 108 ? -4.719 23.734 12.461 1 92.25 108 THR B O 1
ATOM 4053 N N . PRO B 1 109 ? -2.869 24.391 13.508 1 91.56 109 PRO B N 1
ATOM 4054 C CA . PRO B 1 109 ? -2.008 23.625 12.602 1 91.56 109 PRO B CA 1
ATOM 4055 C C . PRO B 1 109 ? -2.387 22.156 12.531 1 91.56 109 PRO B C 1
ATOM 4057 O O . PRO B 1 109 ? -2.309 21.547 11.461 1 91.56 109 PRO B O 1
ATOM 4060 N N . GLN B 1 110 ? -2.801 21.609 13.664 1 93 110 GLN B N 1
ATOM 4061 C CA . GLN B 1 110 ? -3.188 20.203 13.734 1 93 110 GLN B CA 1
ATOM 4062 C C . GLN B 1 110 ? -4.414 19.922 12.875 1 93 110 GLN B C 1
ATOM 4064 O O . GLN B 1 110 ? -4.445 18.938 12.133 1 93 110 GLN B O 1
ATOM 4069 N N . ILE B 1 111 ? -5.328 20.828 12.891 1 94.69 111 ILE B N 1
ATOM 4070 C CA . ILE B 1 111 ? -6.547 20.688 12.102 1 94.69 111 ILE B CA 1
ATOM 4071 C C . ILE B 1 111 ? -6.23 20.844 10.617 1 94.69 111 ILE B C 1
ATOM 4073 O O . ILE B 1 111 ? -6.676 20.047 9.797 1 94.69 111 ILE B O 1
ATOM 4077 N N . LYS B 1 112 ? -5.438 21.828 10.273 1 94.5 112 LYS B N 1
ATOM 4078 C CA . LYS B 1 112 ? -5.02 22.062 8.891 1 94.5 112 LYS B CA 1
ATOM 4079 C C . LYS B 1 112 ? -4.301 20.828 8.336 1 94.5 112 LYS B C 1
ATOM 4081 O O . LYS B 1 112 ? -4.562 20.406 7.203 1 94.5 112 LYS B O 1
ATOM 4086 N N . SER B 1 113 ? -3.473 20.312 9.141 1 92.44 113 SER B N 1
ATOM 4087 C CA . SER B 1 113 ? -2.709 19.125 8.758 1 92.44 113 SER B CA 1
ATOM 4088 C C . SER B 1 113 ? -3.625 17.938 8.492 1 92.44 113 SER B C 1
ATOM 4090 O O . SER B 1 113 ? -3.471 17.234 7.492 1 92.44 113 SER B O 1
ATOM 4092 N N . ALA B 1 114 ? -4.539 17.719 9.414 1 93.5 114 ALA B N 1
ATOM 4093 C CA . ALA B 1 114 ? -5.488 16.625 9.273 1 93.5 114 ALA B CA 1
ATOM 4094 C C . ALA B 1 114 ? -6.238 16.719 7.945 1 93.5 114 ALA B C 1
ATOM 4096 O O . ALA B 1 114 ? -6.309 15.742 7.195 1 93.5 114 ALA B O 1
ATOM 4097 N N . LEU B 1 115 ? -6.676 17.891 7.617 1 93.5 115 LEU B N 1
ATOM 4098 C CA . LEU B 1 115 ? -7.461 18.109 6.406 1 93.5 115 LEU B CA 1
ATOM 4099 C C . LEU B 1 115 ? -6.602 17.906 5.16 1 93.5 115 LEU B C 1
ATOM 4101 O O . LEU B 1 115 ? -7.082 17.406 4.141 1 93.5 115 LEU B O 1
ATOM 4105 N N . PHE B 1 116 ? -5.379 18.281 5.305 1 91.12 116 PHE B N 1
ATOM 4106 C CA . PHE B 1 116 ? -4.445 18.109 4.199 1 91.12 116 PHE B CA 1
ATOM 4107 C C . PHE B 1 116 ? -4.215 16.641 3.891 1 91.12 116 PHE B C 1
ATOM 4109 O O . PHE B 1 116 ? -4.195 16.234 2.725 1 91.12 116 PHE B O 1
ATOM 4116 N N . VAL B 1 117 ? -4.172 15.82 4.898 1 89.94 117 VAL B N 1
ATOM 4117 C CA . VAL B 1 117 ? -3.709 14.445 4.742 1 89.94 117 VAL B CA 1
ATOM 4118 C C . VAL B 1 117 ? -4.895 13.523 4.465 1 89.94 117 VAL B C 1
ATOM 4120 O O . VAL B 1 117 ? -4.809 12.625 3.629 1 89.94 117 VAL B O 1
ATOM 4123 N N . ILE B 1 118 ? -5.988 13.719 5.125 1 88.69 118 ILE B N 1
ATOM 4124 C CA . ILE B 1 118 ? -7.105 12.781 5.137 1 88.69 118 ILE B CA 1
ATOM 4125 C C . ILE B 1 118 ? -7.648 12.602 3.723 1 88.69 118 ILE B C 1
ATOM 4127 O O . ILE B 1 118 ? -7.953 11.484 3.303 1 88.69 118 ILE B O 1
ATOM 4131 N N . ASN B 1 119 ? -7.754 13.656 3.004 1 81.44 119 ASN B N 1
ATOM 4132 C CA . ASN B 1 119 ? -8.367 13.578 1.685 1 81.44 119 ASN B CA 1
ATOM 4133 C C . ASN B 1 119 ? -7.531 12.734 0.725 1 81.44 119 ASN B C 1
ATOM 4135 O O . ASN B 1 119 ? -8.07 12.109 -0.189 1 81.44 119 ASN B O 1
ATOM 4139 N N . ARG B 1 120 ? -6.309 12.609 1.013 1 82.44 120 ARG B N 1
ATOM 4140 C CA . ARG B 1 120 ? -5.418 11.844 0.146 1 82.44 120 ARG B CA 1
ATOM 4141 C C . ARG B 1 120 ? -5.363 10.375 0.569 1 82.44 120 ARG B C 1
ATOM 4143 O O . ARG B 1 120 ? -5.277 9.484 -0.276 1 82.44 120 ARG B O 1
ATOM 4150 N N . LEU B 1 121 ? -5.434 10.203 1.774 1 84.19 121 LEU B N 1
ATOM 4151 C CA . LEU B 1 121 ? -5.371 8.844 2.291 1 84.19 121 LEU B CA 1
ATOM 4152 C C . LEU B 1 121 ? -6.645 8.07 1.953 1 84.19 121 LEU B C 1
ATOM 4154 O O . LEU B 1 121 ? -6.594 6.887 1.626 1 84.19 121 LEU B O 1
ATOM 4158 N N . ASN B 1 122 ? -7.738 8.766 1.975 1 77.5 122 ASN B N 1
ATOM 4159 C CA . ASN B 1 122 ? -9.023 8.094 1.82 1 77.5 122 ASN B CA 1
ATOM 4160 C C . ASN B 1 122 ? -9.484 8.086 0.365 1 77.5 122 ASN B C 1
ATOM 4162 O O . ASN B 1 122 ? -10.523 7.516 0.04 1 77.5 122 ASN B O 1
ATOM 4166 N N . GLY B 1 123 ? -8.758 8.68 -0.513 1 73 123 GLY B N 1
ATOM 4167 C CA . GLY B 1 123 ? -9.094 8.688 -1.929 1 73 123 GLY B CA 1
ATOM 4168 C C . GLY B 1 123 ? -10.391 9.414 -2.234 1 73 123 GLY B C 1
ATOM 4169 O O . GLY B 1 123 ? -11.172 8.961 -3.076 1 73 123 GLY B O 1
ATOM 4170 N N . ILE B 1 124 ? -10.641 10.328 -1.459 1 76.88 124 ILE B N 1
ATOM 4171 C CA . ILE B 1 124 ? -11.867 11.086 -1.693 1 76.88 124 ILE B CA 1
ATOM 4172 C C . ILE B 1 124 ? -11.602 12.203 -2.695 1 76.88 124 ILE B C 1
ATOM 4174 O O . ILE B 1 124 ? -10.477 12.695 -2.801 1 76.88 124 ILE B O 1
ATOM 4178 N N . ASN B 1 125 ? -12.656 12.461 -3.496 1 78.19 125 ASN B N 1
ATOM 4179 C CA . ASN B 1 125 ? -12.555 13.539 -4.477 1 78.19 125 ASN B CA 1
ATOM 4180 C C . ASN B 1 125 ? -12.945 14.883 -3.867 1 78.19 125 ASN B C 1
ATOM 4182 O O . ASN B 1 125 ? -14.125 15.234 -3.818 1 78.19 125 ASN B O 1
ATOM 4186 N N . VAL B 1 126 ? -11.992 15.562 -3.348 1 87 126 VAL B N 1
ATOM 4187 C CA . VAL B 1 126 ? -12.25 16.859 -2.721 1 87 126 VAL B CA 1
ATOM 4188 C C . VAL B 1 126 ? -11.305 17.906 -3.293 1 87 126 VAL B C 1
ATOM 4190 O O . VAL B 1 126 ? -10.234 17.578 -3.799 1 87 126 VAL B O 1
ATOM 4193 N N . LYS B 1 127 ? -11.859 19.141 -3.314 1 91.62 127 LYS B N 1
ATOM 4194 C CA . LYS B 1 127 ? -11.023 20.297 -3.637 1 91.62 127 LYS B CA 1
ATOM 4195 C C . LYS B 1 127 ? -10.43 20.922 -2.373 1 91.62 127 LYS B C 1
ATOM 4197 O O . LYS B 1 127 ? -11.141 21.547 -1.585 1 91.62 127 LYS B O 1
ATOM 4202 N N . ALA B 1 128 ? -9.141 20.703 -2.195 1 93.88 128 ALA B N 1
ATOM 4203 C CA . ALA B 1 128 ? -8.461 21.281 -1.041 1 93.88 128 ALA B CA 1
ATOM 4204 C C . ALA B 1 128 ? -7.906 22.672 -1.367 1 93.88 128 ALA B C 1
ATOM 4206 O O . ALA B 1 128 ? -7.191 22.844 -2.355 1 93.88 128 ALA B O 1
ATOM 4207 N N . VAL B 1 129 ? -8.258 23.609 -0.529 1 95.88 129 VAL B N 1
ATOM 4208 C CA . VAL B 1 129 ? -7.949 25 -0.887 1 95.88 129 VAL B CA 1
ATOM 4209 C C . VAL B 1 129 ? -7.203 25.672 0.262 1 95.88 129 VAL B C 1
ATOM 4211 O O . VAL B 1 129 ? -7.586 25.531 1.427 1 95.88 129 VAL B O 1
ATOM 4214 N N . GLN B 1 130 ? -6.129 26.297 -0.084 1 94.12 130 GLN B N 1
ATOM 4215 C CA . GLN B 1 130 ? -5.395 27.172 0.828 1 94.12 130 GLN B CA 1
ATOM 4216 C C . GLN B 1 130 ? -5.594 28.641 0.467 1 94.12 130 GLN B C 1
ATOM 4218 O O . GLN B 1 130 ? -5.875 28.969 -0.688 1 94.12 130 GLN B O 1
ATOM 4223 N N . VAL B 1 131 ? -5.547 29.453 1.501 1 94 131 VAL B N 1
ATOM 4224 C CA . VAL B 1 131 ? -5.656 30.891 1.269 1 94 131 VAL B CA 1
ATOM 4225 C C . VAL B 1 131 ? -4.414 31.594 1.809 1 94 131 VAL B C 1
ATOM 4227 O O . VAL B 1 131 ? -4.086 31.469 2.99 1 94 131 VAL B O 1
ATOM 4230 N N . SER B 1 132 ? -3.744 32.281 1.005 1 89.25 132 SER B N 1
ATOM 4231 C CA . SER B 1 132 ? -2.57 33.031 1.429 1 89.25 132 SER B CA 1
ATOM 4232 C C . SER B 1 132 ? -2.967 34.281 2.229 1 89.25 132 SER B C 1
ATOM 4234 O O . SER B 1 132 ? -4.051 34.844 2.025 1 89.25 132 SER B O 1
ATOM 4236 N N . SER B 1 133 ? -2.072 34.656 3.141 1 85.56 133 SER B N 1
ATOM 4237 C CA . SER B 1 133 ? -2.326 35.875 3.867 1 85.56 133 SER B CA 1
ATOM 4238 C C . SER B 1 133 ? -2.266 37.094 2.936 1 85.56 133 SER B C 1
ATOM 4240 O O . SER B 1 133 ? -1.584 37.062 1.91 1 85.56 133 SER B O 1
ATOM 4242 N N . PRO B 1 134 ? -2.982 38.094 3.32 1 82.94 134 PRO B N 1
ATOM 4243 C CA . PRO B 1 134 ? -2.93 39.312 2.48 1 82.94 134 PRO B CA 1
ATOM 4244 C C . PRO B 1 134 ? -1.521 39.875 2.355 1 82.94 134 PRO B C 1
ATOM 4246 O O . PRO B 1 134 ? -1.155 40.406 1.301 1 82.94 134 PRO B O 1
ATOM 4249 N N . GLU B 1 135 ? -0.744 39.75 3.42 1 75.31 135 GLU B N 1
ATOM 4250 C CA . GLU B 1 135 ? 0.617 40.281 3.43 1 75.31 135 GLU B CA 1
ATOM 4251 C C . GLU B 1 135 ? 1.608 39.25 2.871 1 75.31 135 GLU B C 1
ATOM 4253 O O . GLU B 1 135 ? 2.785 39.562 2.678 1 75.31 135 GLU B O 1
ATOM 4258 N N . HIS B 1 136 ? 1.152 38.125 2.543 1 68.69 136 HIS B N 1
ATOM 4259 C CA . HIS B 1 136 ? 2.014 37.062 2.09 1 68.69 136 HIS B CA 1
ATOM 4260 C C . HIS B 1 136 ? 3.164 36.812 3.064 1 68.69 136 HIS B C 1
ATOM 4262 O O . HIS B 1 136 ? 4.309 36.625 2.645 1 68.69 136 HIS B O 1
ATOM 4268 N N . ALA B 1 137 ? 2.924 37.156 4.27 1 68.25 137 ALA B N 1
ATOM 4269 C CA . ALA B 1 137 ? 3.91 37.031 5.336 1 68.25 137 ALA B CA 1
ATOM 4270 C C . ALA B 1 137 ? 3.244 36.656 6.652 1 68.25 137 ALA B C 1
ATOM 4272 O O . ALA B 1 137 ? 2.029 36.438 6.703 1 68.25 137 ALA B O 1
ATOM 4273 N N . SER B 1 138 ? 4.086 36.344 7.691 1 70.12 138 SER B N 1
ATOM 4274 C CA . SER B 1 138 ? 3.588 36 9.016 1 70.12 138 SER B CA 1
ATOM 4275 C C . SER B 1 138 ? 2.68 37.094 9.578 1 70.12 138 SER B C 1
ATOM 4277 O O . SER B 1 138 ? 2.945 38.281 9.391 1 70.12 138 SER B O 1
ATOM 4279 N N . ASN B 1 139 ? 1.527 36.625 10.289 1 63.97 139 ASN B N 1
ATOM 4280 C CA . ASN B 1 139 ? 0.592 37.562 10.906 1 63.97 139 ASN B CA 1
ATOM 4281 C C . ASN B 1 139 ? 1.022 37.938 12.32 1 63.97 139 ASN B C 1
ATOM 4283 O O . ASN B 1 139 ? 0.249 38.531 13.07 1 63.97 139 ASN B O 1
ATOM 4287 N N . GLU B 1 140 ? 2.148 37.562 12.703 1 63.22 140 GLU B N 1
ATOM 4288 C CA . GLU B 1 140 ? 2.611 37.656 14.086 1 63.22 140 GLU B CA 1
ATOM 4289 C C . GLU B 1 140 ? 2.385 39.062 14.633 1 63.22 140 GLU B C 1
ATOM 4291 O O . GLU B 1 140 ? 2.006 39.219 15.789 1 63.22 140 GLU B O 1
ATOM 4296 N N . ASN B 1 141 ? 2.545 40.062 13.922 1 59.94 141 ASN B N 1
ATOM 4297 C CA . ASN B 1 141 ? 2.473 41.406 14.469 1 59.94 141 ASN B CA 1
ATOM 4298 C C . ASN B 1 141 ? 1.156 42.094 14.109 1 59.94 141 ASN B C 1
ATOM 4300 O O . ASN B 1 141 ? 1.028 43.312 14.242 1 59.94 141 ASN B O 1
ATOM 4304 N N . ILE B 1 142 ? 0.207 41.312 13.727 1 67.5 142 ILE B N 1
ATOM 4305 C CA . ILE B 1 142 ? -1.078 41.906 13.359 1 67.5 142 ILE B CA 1
ATOM 4306 C C . ILE B 1 142 ? -2.154 41.438 14.344 1 67.5 142 ILE B C 1
ATOM 4308 O O . ILE B 1 142 ? -2.354 40.25 14.539 1 67.5 142 ILE B O 1
ATOM 4312 N N . GLY B 1 143 ? -2.697 42.312 15.031 1 67.88 143 GLY B N 1
ATOM 4313 C CA . GLY B 1 143 ? -3.705 42 16.047 1 67.88 143 GLY B CA 1
ATOM 4314 C C . GLY B 1 143 ? -4.93 41.312 15.477 1 67.88 143 GLY B C 1
ATOM 4315 O O . GLY B 1 143 ? -5.156 41.344 14.266 1 67.88 143 GLY B O 1
ATOM 4316 N N . HIS B 1 144 ? -5.699 40.656 16.328 1 72.38 144 HIS B N 1
ATOM 4317 C CA . HIS B 1 144 ? -6.945 40 15.93 1 72.38 144 HIS B CA 1
ATOM 4318 C C . HIS B 1 144 ? -8.133 40.938 16.141 1 72.38 144 HIS B C 1
ATOM 4320 O O . HIS B 1 144 ? -8.125 41.75 17.062 1 72.38 144 HIS B O 1
ATOM 4326 N N . ASP B 1 145 ? -9.156 40.875 15.25 1 72.5 145 ASP B N 1
ATOM 4327 C CA . ASP B 1 145 ? -10.336 41.75 15.297 1 72.5 145 ASP B CA 1
ATOM 4328 C C . ASP B 1 145 ? -11.508 41.031 15.969 1 72.5 145 ASP B C 1
ATOM 4330 O O . ASP B 1 145 ? -12.672 41.344 15.711 1 72.5 145 ASP B O 1
ATOM 4334 N N . ASN B 1 146 ? -11.258 40.156 16.781 1 70.12 146 ASN B N 1
ATOM 4335 C CA . ASN B 1 146 ? -12.297 39.25 17.297 1 70.12 146 ASN B CA 1
ATOM 4336 C C . ASN B 1 146 ? -13.281 40 18.203 1 70.12 146 ASN B C 1
ATOM 4338 O O . ASN B 1 146 ? -14.43 39.594 18.344 1 70.12 146 ASN B O 1
ATOM 4342 N N . ASP B 1 147 ? -12.906 41.125 18.703 1 72.56 147 ASP B N 1
ATOM 4343 C CA . ASP B 1 147 ? -13.758 41.844 19.656 1 72.56 147 ASP B CA 1
ATOM 4344 C C . ASP B 1 147 ? -14.422 43.062 18.984 1 72.56 147 ASP B C 1
ATOM 4346 O O . ASP B 1 147 ? -15.203 43.781 19.625 1 72.56 147 ASP B O 1
ATOM 4350 N N . GLU B 1 148 ? -14.273 43.188 17.797 1 81.38 148 GLU B N 1
ATOM 4351 C CA . GLU B 1 148 ? -14.82 44.344 17.094 1 81.38 148 GLU B CA 1
ATOM 4352 C C . GLU B 1 148 ? -16.219 44.031 16.562 1 81.38 148 GLU B C 1
ATOM 4354 O O . GLU B 1 148 ? -16.625 42.875 16.484 1 81.38 148 GLU B O 1
ATOM 4359 N N . ASN B 1 149 ? -16.891 45.125 16.297 1 89.38 149 ASN B N 1
ATOM 4360 C CA . ASN B 1 149 ? -18.25 45 15.75 1 89.38 149 ASN B CA 1
ATOM 4361 C C . ASN B 1 149 ? -18.25 44.406 14.352 1 89.38 149 ASN B C 1
ATOM 4363 O O . ASN B 1 149 ? -17.672 45 13.43 1 89.38 149 ASN B O 1
ATOM 4367 N N . ILE B 1 150 ? -18.969 43.344 14.211 1 93.56 150 ILE B N 1
ATOM 4368 C CA . ILE B 1 150 ? -18.938 42.594 12.977 1 93.56 150 ILE B CA 1
ATOM 4369 C C . ILE B 1 150 ? -19.484 43.438 11.828 1 93.56 150 ILE B C 1
ATOM 4371 O O . ILE B 1 150 ? -19 43.344 10.703 1 93.56 150 ILE B O 1
ATOM 4375 N N . ASP B 1 151 ? -20.531 44.25 12.008 1 93.75 151 ASP B N 1
ATOM 4376 C CA . ASP B 1 151 ? -21.125 45.094 10.961 1 93.75 151 ASP B CA 1
ATOM 4377 C C . ASP B 1 151 ? -20.125 46.125 10.438 1 93.75 151 ASP B C 1
ATOM 4379 O O . ASP B 1 151 ? -20.047 46.375 9.234 1 93.75 151 ASP B O 1
ATOM 4383 N N . GLU B 1 152 ? -19.375 46.625 11.328 1 93.56 152 GLU B N 1
ATOM 4384 C CA . GLU B 1 152 ? -18.344 47.562 10.938 1 93.56 152 GLU B CA 1
ATOM 4385 C C . GLU B 1 152 ? -17.234 46.875 10.148 1 93.56 152 GLU B C 1
ATOM 4387 O O . GLU B 1 152 ? -16.734 47.438 9.156 1 93.56 152 GLU B O 1
ATOM 4392 N N . LEU B 1 153 ? -16.922 45.75 10.68 1 92.94 153 LEU B N 1
ATOM 4393 C CA . LEU B 1 153 ? -15.867 44.969 10.016 1 92.94 153 LEU B CA 1
ATOM 4394 C C . LEU B 1 153 ? -16.281 44.594 8.594 1 92.94 153 LEU B C 1
ATOM 4396 O O . LEU B 1 153 ? -15.453 44.625 7.676 1 92.94 153 LEU B O 1
ATOM 4400 N N . ILE B 1 154 ? -17.516 44.312 8.352 1 93.94 154 ILE B N 1
ATOM 4401 C CA . ILE B 1 154 ? -18.047 43.938 7.039 1 93.94 154 ILE B CA 1
ATOM 4402 C C . ILE B 1 154 ? -17.953 45.156 6.102 1 93.94 154 ILE B C 1
ATOM 4404 O O . ILE B 1 154 ? -17.562 45 4.941 1 93.94 154 ILE B O 1
ATOM 4408 N N . GLU B 1 155 ? -18.203 46.281 6.621 1 92.31 155 GLU B N 1
ATOM 4409 C CA . GLU B 1 155 ? -18.234 47.5 5.828 1 92.31 155 GLU B CA 1
ATOM 4410 C C . GLU B 1 155 ? -16.844 47.875 5.359 1 92.31 155 GLU B C 1
ATOM 4412 O O . GLU B 1 155 ? -16.672 48.375 4.242 1 92.31 155 GLU B O 1
ATOM 4417 N N . VAL B 1 156 ? -15.859 47.656 6.238 1 93.44 156 VAL B N 1
ATOM 4418 C CA . VAL B 1 156 ? -14.516 48.156 5.945 1 93.44 156 VAL B CA 1
ATOM 4419 C C . VAL B 1 156 ? -13.68 47.031 5.316 1 93.44 156 VAL B C 1
ATOM 4421 O O . VAL B 1 156 ? -12.5 47.219 5.027 1 93.44 156 VAL B O 1
ATOM 4424 N N . ASN B 1 157 ? -14.258 45.875 5.121 1 94.5 157 ASN B N 1
ATOM 4425 C CA . ASN B 1 157 ? -13.547 44.75 4.539 1 94.5 157 ASN B CA 1
ATOM 4426 C C . ASN B 1 157 ? -13.148 45.031 3.092 1 94.5 157 ASN B C 1
ATOM 4428 O O . ASN B 1 157 ? -14.016 45.188 2.227 1 94.5 157 ASN B O 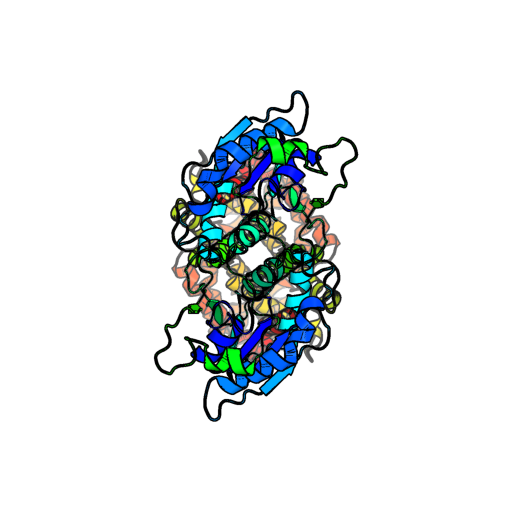1
ATOM 4432 N N . LYS B 1 158 ? -11.891 45 2.811 1 94.5 158 LYS B N 1
ATOM 4433 C CA . LYS B 1 158 ? -11.344 45.375 1.512 1 94.5 158 LYS B CA 1
ATOM 4434 C C . LYS B 1 158 ? -11.625 44.281 0.463 1 94.5 158 LYS B C 1
ATOM 4436 O O . LYS B 1 158 ? -11.539 44.562 -0.738 1 94.5 158 LYS B O 1
ATOM 4441 N N . ASP B 1 159 ? -11.945 43.125 0.967 1 94.62 159 ASP B N 1
ATOM 4442 C CA . ASP B 1 159 ? -12.195 42.031 0.037 1 94.62 159 ASP B CA 1
ATOM 4443 C C . ASP B 1 159 ? -13.664 42 -0.391 1 94.62 159 ASP B C 1
ATOM 4445 O O . ASP B 1 159 ? -14.023 41.312 -1.349 1 94.62 159 ASP B O 1
ATOM 4449 N N . ASN B 1 160 ? -14.406 42.75 0.251 1 91.06 160 ASN B N 1
ATOM 4450 C CA . ASN B 1 160 ? -15.836 42.719 -0.028 1 91.06 160 ASN B CA 1
ATOM 4451 C C . ASN B 1 160 ? -16.188 43.562 -1.243 1 91.06 160 ASN B C 1
ATOM 4453 O O . ASN B 1 160 ? -16.891 44.562 -1.121 1 91.06 160 ASN B O 1
ATOM 4457 N N . LYS B 1 161 ? -15.727 43.188 -2.26 1 88.75 161 LYS B N 1
ATOM 4458 C CA . LYS B 1 161 ? -15.953 43.844 -3.543 1 88.75 161 LYS B CA 1
ATOM 4459 C C . LYS B 1 161 ? -15.938 42.844 -4.688 1 88.75 161 LYS B C 1
ATOM 4461 O O . LYS B 1 161 ? -15.484 41.688 -4.516 1 88.75 161 LYS B O 1
ATOM 4466 N N . VAL B 1 162 ? -16.438 43.219 -5.836 1 85.62 162 VAL B N 1
ATOM 4467 C CA . VAL B 1 162 ? -16.562 42.344 -6.988 1 85.62 162 VAL B CA 1
ATOM 4468 C C . VAL B 1 162 ? -15.188 41.969 -7.516 1 85.62 162 VAL B C 1
ATOM 4470 O O . VAL B 1 162 ? -14.93 40.812 -7.816 1 85.62 162 VAL B O 1
ATOM 4473 N N . ASN B 1 163 ? -14.297 42.969 -7.594 1 91.25 163 ASN B N 1
ATOM 4474 C CA . ASN B 1 163 ? -12.961 42.719 -8.133 1 91.25 163 ASN B CA 1
ATOM 4475 C C . ASN B 1 163 ? -11.945 42.469 -7.023 1 91.25 163 ASN B C 1
ATOM 4477 O O . ASN B 1 163 ? -10.867 43.094 -7.023 1 91.25 163 ASN B O 1
ATOM 4481 N N . PHE B 1 164 ? -12.32 41.562 -6.07 1 93.69 164 PHE B N 1
ATOM 4482 C CA . PHE B 1 164 ? -11.383 41.219 -5 1 93.69 164 PHE B CA 1
ATOM 4483 C C . PHE B 1 164 ? -10.203 40.438 -5.535 1 93.69 164 PHE B C 1
ATOM 4485 O O . PHE B 1 164 ? -10.305 39.812 -6.594 1 93.69 164 PHE B O 1
ATOM 4492 N N . ILE B 1 165 ? -9.055 40.5 -4.891 1 94.38 165 ILE B N 1
ATOM 4493 C CA . ILE B 1 165 ? -7.883 39.688 -5.254 1 94.38 165 ILE B CA 1
ATOM 4494 C C . ILE B 1 165 ? -8.031 38.281 -4.711 1 94.38 165 ILE B C 1
ATOM 4496 O O . ILE B 1 165 ? -8.094 38.094 -3.494 1 94.38 165 ILE B O 1
ATOM 4500 N N . ASP B 1 166 ? -8.141 37.344 -5.578 1 95.75 166 ASP B N 1
ATOM 4501 C CA . ASP B 1 166 ? -8.25 35.938 -5.191 1 95.75 166 ASP B CA 1
ATOM 4502 C C . ASP B 1 166 ? -6.93 35.438 -4.645 1 95.75 166 ASP B C 1
ATOM 4504 O O . ASP B 1 166 ? -5.957 35.281 -5.387 1 95.75 166 ASP B O 1
ATOM 4508 N N . ARG B 1 167 ? -6.93 35.094 -3.402 1 94.56 167 ARG B N 1
ATOM 4509 C CA . ARG B 1 167 ? -5.727 34.625 -2.74 1 94.56 167 ARG B CA 1
ATOM 4510 C C . ARG B 1 167 ? -5.781 33.094 -2.557 1 94.56 167 ARG B C 1
ATOM 4512 O O . ARG B 1 167 ? -4.984 32.531 -1.807 1 94.56 167 ARG B O 1
ATOM 4519 N N . THR B 1 168 ? -6.727 32.406 -3.186 1 95.19 168 THR B N 1
ATOM 4520 C CA . THR B 1 168 ? -6.891 30.969 -3.01 1 95.19 168 THR B CA 1
ATOM 4521 C C . THR B 1 168 ? -5.859 30.203 -3.83 1 95.19 168 THR B C 1
ATOM 4523 O O . THR B 1 168 ? -5.492 30.625 -4.93 1 95.19 168 THR B O 1
ATOM 4526 N N . ILE B 1 169 ? -5.355 29.172 -3.256 1 91.69 169 ILE B N 1
ATOM 4527 C CA . ILE B 1 169 ? -4.48 28.219 -3.92 1 91.69 169 ILE B CA 1
ATOM 4528 C C . ILE B 1 169 ? -5.059 26.812 -3.783 1 91.69 169 ILE B C 1
ATOM 4530 O O . ILE B 1 169 ? -5.23 26.312 -2.668 1 91.69 169 ILE B O 1
ATOM 4534 N N . GLU B 1 170 ? -5.375 26.25 -4.938 1 91.88 170 GLU B N 1
ATOM 4535 C CA . GLU B 1 170 ? -5.82 24.859 -4.898 1 91.88 170 GLU B CA 1
ATOM 4536 C C . GLU B 1 170 ? -4.637 23.906 -4.727 1 91.88 170 GLU B C 1
ATOM 4538 O O . GLU B 1 170 ? -3.668 23.969 -5.484 1 91.88 170 GLU B O 1
ATOM 4543 N N . ASP B 1 171 ? -4.73 23.094 -3.688 1 88.25 171 ASP B N 1
ATOM 4544 C CA . ASP B 1 171 ? -3.648 22.156 -3.379 1 88.25 171 ASP B CA 1
ATOM 4545 C C . ASP B 1 171 ? -3.926 20.781 -3.979 1 88.25 171 ASP B C 1
ATOM 4547 O O . ASP B 1 171 ? -4.91 20.125 -3.625 1 88.25 171 ASP B O 1
ATOM 4551 N N . ASN B 1 172 ? -3.105 20.328 -4.871 1 84.25 172 ASN B N 1
ATOM 4552 C CA . ASN B 1 172 ? -3.275 19.016 -5.477 1 84.25 172 ASN B CA 1
ATOM 4553 C C . ASN B 1 172 ? -2.404 17.953 -4.793 1 84.25 172 ASN B C 1
ATOM 4555 O O . ASN B 1 172 ? -2.471 16.781 -5.133 1 84.25 172 ASN B O 1
ATOM 4559 N N . ALA B 1 173 ? -1.677 18.406 -3.811 1 87.38 173 ALA B N 1
ATOM 4560 C CA . ALA B 1 173 ? -0.845 17.547 -2.982 1 87.38 173 ALA B CA 1
ATOM 4561 C C . ALA B 1 173 ? -0.023 16.578 -3.846 1 87.38 173 ALA B C 1
ATOM 4563 O O . ALA B 1 173 ? 0.033 15.383 -3.57 1 87.38 173 ALA B O 1
ATOM 4564 N N . GLU B 1 174 ? 0.594 17.094 -4.902 1 88.19 174 GLU B N 1
ATOM 4565 C CA . GLU B 1 174 ? 1.312 16.266 -5.863 1 88.19 174 GLU B CA 1
ATOM 4566 C C . GLU B 1 174 ? 2.482 15.539 -5.207 1 88.19 174 GLU B C 1
ATOM 4568 O O . GLU B 1 174 ? 2.645 14.336 -5.375 1 88.19 174 GLU B O 1
ATOM 4573 N N . LYS B 1 175 ? 3.242 16.281 -4.441 1 89.25 175 LYS B N 1
ATOM 4574 C CA . LYS B 1 175 ? 4.422 15.695 -3.811 1 89.25 175 LYS B CA 1
ATOM 4575 C C . LYS B 1 175 ? 4.023 14.656 -2.766 1 89.25 175 LYS B C 1
ATOM 4577 O O . LYS B 1 175 ? 4.629 13.586 -2.689 1 89.25 175 LYS B O 1
ATOM 4582 N N . PHE B 1 176 ? 3.039 14.938 -2.043 1 88.88 176 PHE B N 1
ATOM 4583 C CA . PHE B 1 176 ? 2.541 14.008 -1.041 1 88.88 176 PHE B CA 1
ATOM 4584 C C . PHE B 1 176 ? 2.012 12.734 -1.7 1 88.88 176 PHE B C 1
ATOM 4586 O O . PHE B 1 176 ? 2.32 11.625 -1.26 1 88.88 176 PHE B O 1
ATOM 4593 N N . SER B 1 177 ? 1.272 12.945 -2.738 1 89.25 177 SER B N 1
ATOM 4594 C CA . SER B 1 177 ? 0.706 11.812 -3.463 1 89.25 177 SER B CA 1
ATOM 4595 C C . SER B 1 177 ? 1.801 10.906 -4.023 1 89.25 177 SER B C 1
ATOM 4597 O O . SER B 1 177 ? 1.69 9.68 -3.967 1 89.25 177 SER B O 1
ATOM 4599 N N . GLN B 1 178 ? 2.812 11.5 -4.484 1 90.31 178 GLN B N 1
ATOM 4600 C CA . GLN B 1 178 ? 3.938 10.734 -5.012 1 90.31 178 GLN B CA 1
ATOM 4601 C C . GLN B 1 178 ? 4.625 9.938 -3.908 1 90.31 178 GLN B C 1
ATOM 4603 O O . GLN B 1 178 ? 5.039 8.797 -4.125 1 90.31 178 GLN B O 1
ATOM 4608 N N . ALA B 1 179 ? 4.695 10.531 -2.766 1 89.94 179 ALA B N 1
ATOM 4609 C CA . ALA B 1 179 ? 5.309 9.844 -1.632 1 89.94 179 ALA B CA 1
ATOM 4610 C C . ALA B 1 179 ? 4.449 8.672 -1.177 1 89.94 179 ALA B C 1
ATOM 4612 O O . ALA B 1 179 ? 4.977 7.617 -0.807 1 89.94 179 ALA B O 1
ATOM 4613 N N . LEU B 1 180 ? 3.205 8.938 -1.193 1 89.75 180 LEU B N 1
ATOM 4614 C CA . LEU B 1 180 ? 2.279 7.871 -0.83 1 89.75 180 LEU B CA 1
ATOM 4615 C C . LEU B 1 180 ? 2.391 6.703 -1.8 1 89.75 180 LEU B C 1
ATOM 4617 O O . LEU B 1 180 ? 2.422 5.543 -1.38 1 89.75 180 LEU B O 1
ATOM 4621 N N . LEU B 1 181 ? 2.459 6.98 -3.074 1 91.19 181 LEU B N 1
ATOM 4622 C CA . LEU B 1 181 ? 2.625 5.949 -4.09 1 91.19 181 LEU B CA 1
ATOM 4623 C C . LEU B 1 181 ? 3.943 5.207 -3.9 1 91.19 181 LEU B C 1
ATOM 4625 O O . LEU B 1 181 ? 3.996 3.98 -4.027 1 91.19 181 LEU B O 1
ATOM 4629 N N . LYS B 1 182 ? 4.918 5.973 -3.627 1 92.06 182 LYS B N 1
ATOM 4630 C CA . LYS B 1 182 ? 6.219 5.355 -3.379 1 92.06 182 LYS B CA 1
ATOM 4631 C C . LYS B 1 182 ? 6.152 4.391 -2.201 1 92.06 182 LYS B C 1
ATOM 4633 O O . LYS B 1 182 ? 6.668 3.271 -2.277 1 92.06 182 LYS B O 1
ATOM 4638 N N . LYS B 1 183 ? 5.547 4.809 -1.17 1 92.25 183 LYS B N 1
ATOM 4639 C CA . LYS B 1 183 ? 5.363 3.955 -0.001 1 92.25 183 LYS B CA 1
ATOM 4640 C C . LYS B 1 183 ? 4.59 2.689 -0.361 1 92.25 183 LYS B C 1
ATOM 4642 O O . LYS B 1 183 ? 4.953 1.591 0.062 1 92.25 183 LYS B O 1
ATOM 4647 N N . THR B 1 184 ? 3.592 2.842 -1.134 1 92.19 184 THR B N 1
ATOM 4648 C CA . THR B 1 184 ? 2.77 1.715 -1.562 1 92.19 184 THR B CA 1
ATOM 4649 C C . THR B 1 184 ? 3.59 0.729 -2.387 1 92.19 184 THR B C 1
ATOM 4651 O O . THR B 1 184 ? 3.506 -0.483 -2.18 1 92.19 184 THR B O 1
ATOM 4654 N N . ALA B 1 185 ? 4.355 1.264 -3.299 1 95.12 185 ALA B N 1
ATOM 4655 C CA . ALA B 1 185 ? 5.223 0.41 -4.105 1 95.12 185 ALA B CA 1
ATOM 4656 C C . ALA B 1 185 ? 6.18 -0.388 -3.227 1 95.12 185 ALA B C 1
ATOM 4658 O O . ALA B 1 185 ? 6.379 -1.585 -3.443 1 95.12 185 ALA B O 1
ATOM 4659 N N . ARG B 1 186 ? 6.723 0.311 -2.229 1 94.69 186 ARG B N 1
ATOM 4660 C CA . ARG B 1 186 ? 7.633 -0.351 -1.298 1 94.69 186 ARG B CA 1
ATOM 4661 C C . ARG B 1 186 ? 6.938 -1.492 -0.566 1 94.69 186 ARG B C 1
ATOM 4663 O O . ARG B 1 186 ? 7.512 -2.568 -0.392 1 94.69 186 ARG B O 1
ATOM 4670 N N . ASP B 1 187 ? 5.707 -1.245 -0.189 1 94.06 187 ASP B N 1
ATOM 4671 C CA . ASP B 1 187 ? 4.941 -2.275 0.508 1 94.06 187 ASP B CA 1
ATOM 4672 C C . ASP B 1 187 ? 4.746 -3.506 -0.375 1 94.06 187 ASP B C 1
ATOM 4674 O O . ASP B 1 187 ? 4.875 -4.637 0.093 1 94.06 187 ASP B O 1
ATOM 4678 N N . PHE B 1 188 ? 4.469 -3.305 -1.608 1 95.44 188 PHE B N 1
ATOM 4679 C CA . PHE B 1 188 ? 4.266 -4.41 -2.535 1 95.44 188 PHE B CA 1
ATOM 4680 C C . PHE B 1 188 ? 5.566 -5.164 -2.775 1 95.44 188 PHE B C 1
ATOM 4682 O O . PHE B 1 188 ? 5.574 -6.395 -2.871 1 95.44 188 PHE B O 1
ATOM 4689 N N . ILE B 1 189 ? 6.656 -4.43 -2.875 1 96.38 189 ILE B N 1
ATOM 4690 C CA . ILE B 1 189 ? 7.961 -5.059 -3.057 1 96.38 189 ILE B CA 1
ATOM 4691 C C . ILE B 1 189 ? 8.289 -5.918 -1.839 1 96.38 189 ILE B C 1
ATOM 4693 O O . ILE B 1 189 ? 8.734 -7.059 -1.98 1 96.38 189 ILE B O 1
ATOM 4697 N N . GLU B 1 190 ? 8.023 -5.422 -0.69 1 94.69 190 GLU B N 1
ATOM 4698 C CA . GLU B 1 190 ? 8.32 -6.145 0.544 1 94.69 190 GLU B CA 1
ATOM 4699 C C . GLU B 1 190 ? 7.523 -7.445 0.625 1 94.69 190 GLU B C 1
ATOM 4701 O O . GLU B 1 190 ? 7.98 -8.422 1.217 1 94.69 190 GLU B O 1
ATOM 4706 N N . LYS B 1 191 ? 6.387 -7.414 0.015 1 94 191 LYS B N 1
ATOM 4707 C CA . LYS B 1 191 ? 5.535 -8.602 0.038 1 94 191 LYS B CA 1
ATOM 4708 C C . LYS B 1 191 ? 5.727 -9.438 -1.221 1 94 191 LYS B C 1
ATOM 4710 O O . LYS B 1 191 ? 4.941 -10.352 -1.493 1 94 191 LYS B O 1
ATOM 4715 N N . PHE B 1 192 ? 6.703 -9.102 -2.031 1 94.38 192 PHE B N 1
ATOM 4716 C CA . PHE B 1 192 ? 7.129 -9.844 -3.209 1 94.38 192 PHE B CA 1
ATOM 4717 C C . PHE B 1 192 ? 6.051 -9.836 -4.281 1 94.38 192 PHE B C 1
ATOM 4719 O O . PHE B 1 192 ? 5.914 -10.789 -5.047 1 94.38 192 PHE B O 1
ATOM 4726 N N . ASP B 1 193 ? 5.172 -8.875 -4.258 1 92.62 193 ASP B N 1
ATOM 4727 C CA . ASP B 1 193 ? 4.227 -8.664 -5.352 1 92.62 193 ASP B CA 1
ATOM 4728 C C . ASP B 1 193 ? 4.77 -7.652 -6.359 1 92.62 193 ASP B C 1
ATOM 4730 O O . ASP B 1 193 ? 4.348 -6.496 -6.379 1 92.62 193 ASP B O 1
ATOM 4734 N N . TYR B 1 194 ? 5.539 -8.133 -7.25 1 95 194 TYR B N 1
ATOM 4735 C CA . TYR B 1 194 ? 6.285 -7.27 -8.156 1 95 194 TYR B CA 1
ATOM 4736 C C . TYR B 1 194 ? 5.371 -6.703 -9.242 1 95 194 TYR B C 1
ATOM 4738 O O . TYR B 1 194 ? 5.582 -5.582 -9.711 1 95 194 TYR B O 1
ATOM 4746 N N . LYS B 1 195 ? 4.406 -7.461 -9.609 1 94.19 195 LYS B N 1
ATOM 4747 C CA . LYS B 1 195 ? 3.477 -6.953 -10.609 1 94.19 195 LYS B CA 1
ATOM 4748 C C . LYS B 1 195 ? 2.723 -5.73 -10.094 1 94.19 195 LYS B C 1
ATOM 4750 O O . LYS B 1 195 ? 2.648 -4.707 -10.773 1 94.19 195 LYS B O 1
ATOM 4755 N N . ALA B 1 196 ? 2.189 -5.852 -8.906 1 93.69 196 ALA B N 1
ATOM 4756 C CA . ALA B 1 196 ? 1.495 -4.719 -8.297 1 93.69 196 ALA B CA 1
ATOM 4757 C C . ALA B 1 196 ? 2.445 -3.543 -8.078 1 93.69 196 ALA B C 1
ATOM 4759 O O . ALA B 1 196 ? 2.078 -2.391 -8.312 1 93.69 196 ALA B O 1
ATOM 4760 N N . ALA B 1 197 ? 3.641 -3.857 -7.609 1 95.94 197 ALA B N 1
ATOM 4761 C CA . ALA B 1 197 ? 4.645 -2.811 -7.43 1 95.94 197 ALA B CA 1
ATOM 4762 C C . ALA B 1 197 ? 4.891 -2.057 -8.734 1 95.94 197 ALA B C 1
ATOM 4764 O O . ALA B 1 197 ? 4.934 -0.824 -8.75 1 95.94 197 ALA B O 1
ATOM 4765 N N . LEU B 1 198 ? 4.996 -2.803 -9.805 1 96.25 198 LEU B N 1
ATOM 4766 C CA . LEU B 1 198 ? 5.254 -2.195 -11.109 1 96.25 198 LEU B CA 1
ATOM 4767 C C . LEU B 1 198 ? 4.105 -1.283 -11.523 1 96.25 198 LEU B C 1
ATOM 4769 O O . LEU B 1 198 ? 4.332 -0.18 -12.023 1 96.25 198 LEU B O 1
ATOM 4773 N N . ASP B 1 199 ? 2.906 -1.714 -11.305 1 94.44 199 ASP B N 1
ATOM 4774 C CA . ASP B 1 199 ? 1.726 -0.92 -11.633 1 94.44 199 ASP B CA 1
ATOM 4775 C C . ASP B 1 199 ? 1.754 0.427 -10.922 1 94.44 199 ASP B C 1
ATOM 4777 O O . ASP B 1 199 ? 1.378 1.451 -11.492 1 94.44 199 ASP B O 1
ATOM 4781 N N . ILE B 1 200 ? 2.162 0.396 -9.664 1 95.25 200 ILE B N 1
ATOM 4782 C CA . ILE B 1 200 ? 2.227 1.609 -8.859 1 95.25 200 ILE B CA 1
ATOM 4783 C C . ILE B 1 200 ? 3.396 2.475 -9.32 1 95.25 200 ILE B C 1
ATOM 4785 O O . ILE B 1 200 ? 3.25 3.689 -9.484 1 95.25 200 ILE B O 1
ATOM 4789 N N . LEU B 1 201 ? 4.512 1.876 -9.594 1 95.75 201 LEU B N 1
ATOM 4790 C CA . LEU B 1 201 ? 5.715 2.594 -10 1 95.75 201 LEU B CA 1
ATOM 4791 C C . LEU B 1 201 ? 5.492 3.332 -11.312 1 95.75 201 LEU B C 1
ATOM 4793 O O . LEU B 1 201 ? 6.047 4.41 -11.531 1 95.75 201 LEU B O 1
ATOM 4797 N N . ASP B 1 202 ? 4.711 2.773 -12.133 1 95.06 202 ASP B N 1
ATOM 4798 C CA . ASP B 1 202 ? 4.445 3.369 -13.438 1 95.06 202 ASP B CA 1
ATOM 4799 C C . ASP B 1 202 ? 3.645 4.66 -13.305 1 95.06 202 ASP B C 1
ATOM 4801 O O . ASP B 1 202 ? 3.592 5.465 -14.234 1 95.06 202 ASP B O 1
ATOM 4805 N N . GLN B 1 203 ? 3.041 4.887 -12.133 1 92.25 203 GLN B N 1
ATOM 4806 C CA . GLN B 1 203 ? 2.266 6.098 -11.883 1 92.25 203 GLN B CA 1
ATOM 4807 C C . GLN B 1 203 ? 3.135 7.188 -11.266 1 92.25 203 GLN B C 1
ATOM 4809 O O . GLN B 1 203 ? 2.705 8.336 -11.148 1 92.25 203 GLN B O 1
ATOM 4814 N N . LEU B 1 204 ? 4.309 6.836 -10.852 1 92.19 204 LEU B N 1
ATOM 4815 C CA . LEU B 1 204 ? 5.199 7.777 -10.18 1 92.19 204 LEU B CA 1
ATOM 4816 C C . LEU B 1 204 ? 5.887 8.695 -11.188 1 92.19 204 LEU B C 1
ATOM 4818 O O . LEU B 1 204 ? 6.246 8.258 -12.281 1 92.19 204 LEU B O 1
ATOM 4822 N N . SER B 1 205 ? 6.016 9.875 -10.805 1 89.88 205 SER B N 1
ATOM 4823 C CA . SER B 1 205 ? 6.852 10.789 -11.578 1 89.88 205 SER B CA 1
ATOM 4824 C C . SER B 1 205 ? 8.32 10.391 -11.5 1 89.88 205 SER B C 1
ATOM 4826 O O . SER B 1 205 ? 8.758 9.781 -10.523 1 89.88 205 SER B O 1
ATOM 4828 N N . ASP B 1 206 ? 9.062 10.859 -12.477 1 87.19 206 ASP B N 1
ATOM 4829 C CA . ASP B 1 206 ? 10.461 10.453 -12.562 1 87.19 206 ASP B CA 1
ATOM 4830 C C . ASP B 1 206 ? 11.289 11.094 -11.453 1 87.19 206 ASP B C 1
ATOM 4832 O O . ASP B 1 206 ? 11.094 12.266 -11.125 1 87.19 206 ASP B O 1
ATOM 4836 N N . PHE B 1 207 ? 12.047 10.359 -10.812 1 84.56 207 PHE B N 1
ATOM 4837 C CA . PHE B 1 207 ? 13.062 10.789 -9.867 1 84.56 207 PHE B CA 1
ATOM 4838 C C . PHE B 1 207 ? 14.328 9.938 -10.008 1 84.56 207 PHE B C 1
ATOM 4840 O O . PHE B 1 207 ? 14.328 8.93 -10.711 1 84.56 207 PHE B O 1
ATOM 4847 N N . PRO B 1 208 ? 15.305 10.359 -9.398 1 85.25 208 PRO B N 1
ATOM 4848 C CA . PRO B 1 208 ? 16.547 9.602 -9.578 1 85.25 208 PRO B CA 1
ATOM 4849 C C . PRO B 1 208 ? 16.406 8.133 -9.195 1 85.25 208 PRO B C 1
ATOM 4851 O O . PRO B 1 208 ? 15.797 7.812 -8.172 1 85.25 208 PRO B O 1
ATOM 4854 N N . ASN B 1 209 ? 16.812 7.207 -9.945 1 90.06 209 ASN B N 1
ATOM 4855 C CA . ASN B 1 209 ? 16.891 5.766 -9.734 1 90.06 209 ASN B CA 1
ATOM 4856 C C . ASN B 1 209 ? 15.578 5.074 -10.086 1 90.06 209 ASN B C 1
ATOM 4858 O O . ASN B 1 209 ? 15.508 3.844 -10.109 1 90.06 209 ASN B O 1
ATOM 4862 N N . LEU B 1 210 ? 14.57 5.867 -10.273 1 93 210 LEU B N 1
ATOM 4863 C CA . LEU B 1 210 ? 13.273 5.25 -10.523 1 93 210 LEU B CA 1
ATOM 4864 C C . LEU B 1 210 ?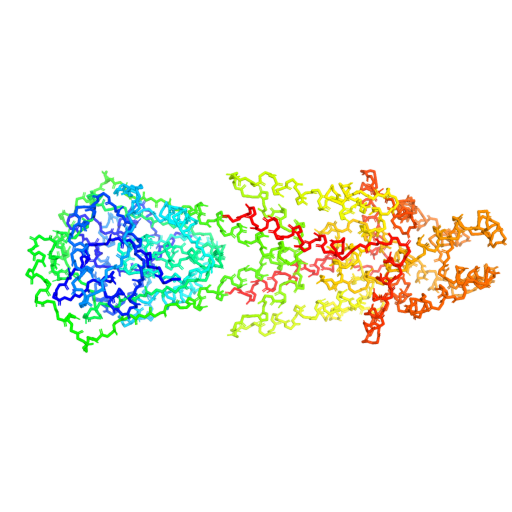 13.297 4.43 -11.812 1 93 210 LEU B C 1
ATOM 4866 O O . LEU B 1 210 ? 12.734 3.332 -11.859 1 93 210 LEU B O 1
ATOM 4870 N N . LYS B 1 211 ? 13.922 5.008 -12.797 1 94.25 211 LYS B N 1
ATOM 4871 C CA . LYS B 1 211 ? 13.992 4.301 -14.07 1 94.25 211 LYS B CA 1
ATOM 4872 C C . LYS B 1 211 ? 14.641 2.932 -13.906 1 94.25 211 LYS B C 1
ATOM 4874 O O . LYS B 1 211 ? 14.133 1.932 -14.414 1 94.25 211 LYS B O 1
ATOM 4879 N N . SER B 1 212 ? 15.688 2.936 -13.203 1 95.31 212 SER B N 1
ATOM 4880 C CA . SER B 1 212 ? 16.391 1.686 -12.961 1 95.31 212 SER B CA 1
ATOM 4881 C C . SER B 1 212 ? 15.539 0.7 -12.18 1 95.31 212 SER B C 1
ATOM 4883 O O . SER B 1 212 ? 15.508 -0.492 -12.492 1 95.31 212 SER B O 1
ATOM 4885 N N . VAL B 1 213 ? 14.891 1.155 -11.172 1 96.75 213 VAL B N 1
ATOM 4886 C CA . VAL B 1 213 ? 14.016 0.319 -10.352 1 96.75 213 VAL B CA 1
ATOM 4887 C C . VAL B 1 213 ? 12.898 -0.259 -11.211 1 96.75 213 VAL B C 1
ATOM 4889 O O . VAL B 1 213 ? 12.609 -1.458 -11.141 1 96.75 213 VAL B O 1
ATOM 4892 N N . ARG B 1 214 ? 12.305 0.555 -12.039 1 96.38 214 ARG B N 1
ATOM 4893 C CA . ARG B 1 214 ? 11.227 0.126 -12.922 1 96.38 214 ARG B CA 1
ATOM 4894 C C . ARG B 1 214 ? 11.695 -0.965 -13.875 1 96.38 214 ARG B C 1
ATOM 4896 O O . ARG B 1 214 ? 11.008 -1.966 -14.078 1 96.38 214 ARG B O 1
ATOM 4903 N N . GLU B 1 215 ? 12.828 -0.744 -14.398 1 96.19 215 GLU B N 1
ATOM 4904 C CA . GLU B 1 215 ? 13.375 -1.701 -15.359 1 96.19 215 GLU B CA 1
ATOM 4905 C C . GLU B 1 215 ? 13.664 -3.045 -14.695 1 96.19 215 GLU B C 1
ATOM 4907 O O . GLU B 1 215 ? 13.367 -4.098 -15.258 1 96.19 215 GLU B O 1
ATOM 4912 N N . GLU B 1 216 ? 14.219 -2.967 -13.586 1 96.69 216 GLU B N 1
ATOM 4913 C CA . GLU B 1 216 ? 14.539 -4.195 -12.859 1 96.69 216 GLU B CA 1
ATOM 4914 C C . GLU B 1 216 ? 13.273 -4.961 -12.484 1 96.69 216 GLU B C 1
ATOM 4916 O O . GLU B 1 216 ? 13.211 -6.18 -12.656 1 96.69 216 GLU B O 1
ATOM 4921 N N . ILE B 1 217 ? 12.328 -4.27 -11.977 1 97.31 217 ILE B N 1
ATOM 4922 C CA . ILE B 1 217 ? 11.078 -4.914 -11.57 1 97.31 217 ILE B CA 1
ATOM 4923 C C . ILE B 1 217 ? 10.344 -5.426 -12.805 1 97.31 217 ILE B C 1
ATOM 4925 O O . ILE B 1 217 ? 9.75 -6.508 -12.773 1 97.31 217 ILE B O 1
ATOM 4929 N N . ARG B 1 218 ? 10.367 -4.684 -13.852 1 96.75 218 ARG B N 1
ATOM 4930 C CA . ARG B 1 218 ? 9.742 -5.109 -15.102 1 96.75 218 ARG B CA 1
ATOM 4931 C C . ARG B 1 218 ? 10.359 -6.41 -15.609 1 96.75 218 ARG B C 1
ATOM 4933 O O . ARG B 1 218 ? 9.648 -7.301 -16.078 1 96.75 218 ARG B O 1
ATOM 4940 N N . ASP B 1 219 ? 11.617 -6.457 -15.531 1 97.25 219 ASP B N 1
ATOM 4941 C CA . ASP B 1 219 ? 12.305 -7.684 -15.922 1 97.25 219 ASP B CA 1
ATOM 4942 C C . ASP B 1 219 ? 11.828 -8.875 -15.086 1 97.25 219 ASP B C 1
ATOM 4944 O O . ASP B 1 219 ? 11.531 -9.938 -15.633 1 97.25 219 ASP B O 1
ATOM 4948 N N . VAL B 1 220 ? 11.758 -8.703 -13.805 1 96.44 220 VAL B N 1
ATOM 4949 C CA . VAL B 1 220 ? 11.328 -9.758 -12.891 1 96.44 220 VAL B CA 1
ATOM 4950 C C . VAL B 1 220 ? 9.898 -10.172 -13.227 1 96.44 220 VAL B C 1
ATOM 4952 O O . VAL B 1 220 ? 9.594 -11.367 -13.328 1 96.44 220 VAL B O 1
ATOM 4955 N N . VAL B 1 221 ? 9.039 -9.156 -13.367 1 95.25 221 VAL B N 1
ATOM 4956 C CA . VAL B 1 221 ? 7.629 -9.406 -13.648 1 95.25 221 VAL B CA 1
ATOM 4957 C C . VAL B 1 221 ? 7.496 -10.203 -14.953 1 95.25 221 VAL B C 1
ATOM 4959 O O . VAL B 1 221 ? 6.777 -11.203 -15.008 1 95.25 221 VAL B O 1
ATOM 4962 N N . ASN B 1 222 ? 8.219 -9.797 -15.953 1 94.12 222 ASN B N 1
ATOM 4963 C CA . ASN B 1 222 ? 8.164 -10.477 -17.234 1 94.12 222 ASN B CA 1
ATOM 4964 C C . ASN B 1 222 ? 8.688 -11.906 -17.141 1 94.12 222 ASN B C 1
ATOM 4966 O O . ASN B 1 222 ? 8.109 -12.828 -17.719 1 94.12 222 ASN B O 1
ATOM 4970 N N . CYS B 1 223 ? 9.688 -12.07 -16.422 1 94.38 223 CYS B N 1
ATOM 4971 C CA . CYS B 1 223 ? 10.305 -13.383 -16.297 1 94.38 223 CYS B CA 1
ATOM 4972 C C . CYS B 1 223 ? 9.422 -14.32 -15.477 1 94.38 223 CYS B C 1
ATOM 4974 O O . CYS B 1 223 ? 9.258 -15.492 -15.828 1 94.38 223 CYS B O 1
ATOM 4976 N N . LEU B 1 224 ? 8.922 -13.844 -14.398 1 92.44 224 LEU B N 1
ATOM 4977 C CA . LEU B 1 224 ? 8.023 -14.672 -13.602 1 92.44 224 LEU B CA 1
ATOM 4978 C C . LEU B 1 224 ? 6.789 -15.078 -14.406 1 92.44 224 LEU B C 1
ATOM 4980 O O . LEU B 1 224 ? 6.344 -16.219 -14.328 1 92.44 224 LEU B O 1
ATOM 4984 N N . SER B 1 225 ? 6.32 -14.125 -15.148 1 90.81 225 SER B N 1
ATOM 4985 C CA . SER B 1 225 ? 5.117 -14.359 -15.945 1 90.81 225 SER B CA 1
ATOM 4986 C C . SER B 1 225 ? 5.363 -15.414 -17.016 1 90.81 225 SER B C 1
ATOM 4988 O O . SER B 1 225 ? 4.512 -16.281 -17.25 1 90.81 225 SER B O 1
ATOM 4990 N N . LYS B 1 226 ? 6.523 -15.453 -17.578 1 90.06 226 LYS B N 1
ATOM 4991 C CA . LYS B 1 226 ? 6.793 -16.281 -18.75 1 90.06 226 LYS B CA 1
ATOM 4992 C C . LYS B 1 226 ? 7.75 -17.422 -18.406 1 90.06 226 LYS B C 1
ATOM 4994 O O . LYS B 1 226 ? 8.25 -18.109 -19.297 1 90.06 226 LYS B O 1
ATOM 4999 N N . GLN B 1 227 ? 8.023 -17.594 -17.156 1 91.94 227 GLN B N 1
ATOM 5000 C CA . GLN B 1 227 ? 8.953 -18.625 -16.703 1 91.94 227 GLN B CA 1
ATOM 5001 C C . GLN B 1 227 ? 10.336 -18.422 -17.344 1 91.94 227 GLN B C 1
ATOM 5003 O O . GLN B 1 227 ? 10.914 -19.359 -17.891 1 91.94 227 GLN B O 1
ATOM 5008 N N . ASP B 1 228 ? 10.75 -17.25 -17.359 1 93.31 228 ASP B N 1
ATOM 5009 C CA . ASP B 1 228 ? 12.078 -16.906 -17.844 1 93.31 228 ASP B CA 1
ATOM 5010 C C . ASP B 1 228 ? 13.031 -16.594 -16.688 1 93.31 228 ASP B C 1
ATOM 5012 O O . ASP B 1 228 ? 12.633 -16.641 -15.523 1 93.31 228 ASP B O 1
ATOM 5016 N N . VAL B 1 229 ? 14.273 -16.453 -17.062 1 94.94 229 VAL B N 1
ATOM 5017 C CA . VAL B 1 229 ? 15.297 -16.203 -16.047 1 94.94 229 VAL B CA 1
ATOM 5018 C C . VAL B 1 229 ? 15.57 -14.703 -15.953 1 94.94 229 VAL B C 1
ATOM 5020 O O . VAL B 1 229 ? 15.891 -14.055 -16.953 1 94.94 229 VAL B O 1
ATOM 5023 N N . PRO B 1 230 ? 15.406 -14.102 -14.773 1 95.5 230 PRO B N 1
ATOM 5024 C CA . PRO B 1 230 ? 15.695 -12.672 -14.617 1 95.5 230 PRO B CA 1
ATOM 5025 C C . PRO B 1 230 ? 17.141 -12.328 -14.922 1 95.5 230 PRO B C 1
ATOM 5027 O O . PRO B 1 230 ? 18.047 -13.133 -14.672 1 95.5 230 PRO B O 1
ATOM 5030 N N . LYS B 1 231 ? 17.359 -11.141 -15.344 1 93.12 231 LYS B N 1
ATOM 5031 C CA . LYS B 1 231 ? 18.688 -10.664 -15.719 1 93.12 231 LYS B CA 1
ATOM 5032 C C . LYS B 1 231 ? 19.656 -10.789 -14.555 1 93.12 231 LYS B C 1
ATOM 5034 O O . LYS B 1 231 ? 20.828 -11.133 -14.75 1 93.12 231 LYS B O 1
ATOM 5039 N N . GLY B 1 232 ? 19.219 -10.516 -13.359 1 89.5 232 GLY B N 1
ATOM 5040 C CA . GLY B 1 232 ? 20.078 -10.586 -12.188 1 89.5 232 GLY B CA 1
ATOM 5041 C C . GLY B 1 232 ? 20.625 -11.977 -11.93 1 89.5 232 GLY B C 1
ATOM 5042 O O . GLY B 1 232 ? 21.734 -12.133 -11.398 1 89.5 232 GLY B O 1
ATOM 5043 N N . LEU B 1 233 ? 19.875 -12.992 -12.258 1 90.81 233 LEU B N 1
ATOM 5044 C CA . LEU B 1 233 ? 20.312 -14.375 -12.094 1 90.81 233 LEU B CA 1
ATOM 5045 C C . LEU B 1 233 ? 21.25 -14.797 -13.219 1 90.81 233 LEU B C 1
ATOM 5047 O O . LEU B 1 233 ? 22.125 -15.633 -13.023 1 90.81 233 LEU B O 1
ATOM 5051 N N . ARG B 1 234 ? 21.094 -14.242 -14.391 1 87.5 234 ARG B N 1
ATOM 5052 C CA . ARG B 1 234 ? 21.906 -14.57 -15.555 1 87.5 234 ARG B CA 1
ATOM 5053 C C . ARG B 1 234 ? 23.359 -14.125 -15.359 1 87.5 234 ARG B C 1
ATOM 5055 O O . ARG B 1 234 ? 24.281 -14.727 -15.914 1 87.5 234 ARG B O 1
ATOM 5062 N N . HIS B 1 235 ? 23.484 -13.188 -14.609 1 79.5 235 HIS B N 1
ATOM 5063 C CA . HIS B 1 235 ? 24.797 -12.609 -14.391 1 79.5 235 HIS B CA 1
ATOM 5064 C C . HIS B 1 235 ? 25.625 -13.477 -13.445 1 79.5 235 HIS B C 1
ATOM 5066 O O . HIS B 1 235 ? 26.844 -13.328 -13.367 1 79.5 235 HIS B O 1
ATOM 5072 N N . LYS B 1 236 ? 24.891 -14.344 -12.961 1 79 236 LYS B N 1
ATOM 5073 C CA . LYS B 1 236 ? 25.641 -15.242 -12.086 1 79 236 LYS B CA 1
ATOM 5074 C C . LYS B 1 236 ? 26.422 -16.266 -12.898 1 79 236 LYS B C 1
ATOM 5076 O O . LYS B 1 236 ? 26.047 -16.594 -14.023 1 79 236 LYS B O 1
ATOM 5081 N N . LYS B 1 237 ? 27.688 -16.547 -12.57 1 82.44 237 LYS B N 1
ATOM 5082 C CA . LYS B 1 237 ? 28.562 -17.5 -13.25 1 82.44 237 LYS B CA 1
ATOM 5083 C C . LYS B 1 237 ? 27.984 -18.906 -13.18 1 82.44 237 LYS B C 1
ATOM 5085 O O . LYS B 1 237 ? 28.594 -19.812 -12.594 1 82.44 237 LYS B O 1
ATOM 5090 N N . LEU B 1 238 ? 26.641 -19.109 -13.758 1 87.38 238 LEU B N 1
ATOM 5091 C CA . LEU B 1 238 ? 25.969 -20.406 -13.82 1 87.38 238 LEU B CA 1
ATOM 5092 C C . LEU B 1 238 ? 25.703 -20.812 -15.266 1 87.38 238 LEU B C 1
ATOM 5094 O O . LEU B 1 238 ? 25.547 -19.953 -16.141 1 87.38 238 LEU B O 1
ATOM 5098 N N . LYS B 1 239 ? 25.703 -22.062 -15.438 1 89.06 239 LYS B N 1
ATOM 5099 C CA . LYS B 1 239 ? 25.312 -22.578 -16.75 1 89.06 239 LYS B CA 1
ATOM 5100 C C . LYS B 1 239 ? 23.828 -22.312 -17.016 1 89.06 239 LYS B C 1
ATOM 5102 O O . LYS B 1 239 ? 23.047 -22.109 -16.094 1 89.06 239 LYS B O 1
ATOM 5107 N N . GLU B 1 240 ? 23.484 -22.25 -18.234 1 88.38 240 GLU B N 1
ATOM 5108 C CA . GLU B 1 240 ? 22.125 -21.938 -18.656 1 88.38 240 GLU B CA 1
ATOM 5109 C C . GLU B 1 240 ? 21.109 -22.844 -17.969 1 88.38 240 GLU B C 1
ATOM 5111 O O . GLU B 1 240 ? 20.094 -22.375 -17.469 1 88.38 240 GLU B O 1
ATOM 5116 N N . GLU B 1 241 ? 21.438 -24.109 -17.953 1 88.12 241 GLU B N 1
ATOM 5117 C CA . GLU B 1 241 ? 20.547 -25.078 -17.328 1 88.12 241 GLU B CA 1
ATOM 5118 C C . GLU B 1 241 ? 20.406 -24.828 -15.836 1 88.12 241 GLU B C 1
ATOM 5120 O O . GLU B 1 241 ? 19.328 -24.969 -15.266 1 88.12 241 GLU B O 1
ATOM 5125 N N . GLU B 1 242 ? 21.469 -24.469 -15.242 1 92.81 242 GLU B N 1
ATOM 5126 C CA . GLU B 1 242 ? 21.469 -24.172 -13.812 1 92.81 242 GLU B CA 1
ATOM 5127 C C . GLU B 1 242 ? 20.656 -22.922 -13.516 1 92.81 242 GLU B C 1
ATOM 5129 O O . GLU B 1 242 ? 19.969 -22.844 -12.492 1 92.81 242 GLU B O 1
ATOM 5134 N N . GLN B 1 243 ? 20.75 -21.969 -14.391 1 93.81 243 GLN B N 1
ATOM 5135 C CA . GLN B 1 243 ? 19.969 -20.734 -14.242 1 93.81 243 GLN B CA 1
ATOM 5136 C C . GLN B 1 243 ? 18.469 -21.031 -14.273 1 93.81 243 GLN B C 1
ATOM 5138 O O . GLN B 1 243 ? 17.703 -20.5 -13.469 1 93.81 243 GLN B O 1
ATOM 5143 N N . LYS B 1 244 ? 18.125 -21.891 -15.141 1 93 244 LYS B N 1
ATOM 5144 C CA . LYS B 1 244 ? 16.719 -22.266 -15.297 1 93 244 LYS B CA 1
ATOM 5145 C C . LYS B 1 244 ? 16.203 -22.984 -14.055 1 93 244 LYS B C 1
ATOM 5147 O O . LYS B 1 244 ? 15.102 -22.719 -13.586 1 93 244 LYS B O 1
ATOM 5152 N N . ILE B 1 245 ? 17.016 -23.828 -13.586 1 95.25 245 ILE B N 1
ATOM 5153 C CA . ILE B 1 245 ? 16.625 -24.625 -12.422 1 95.25 245 ILE B CA 1
ATOM 5154 C C . ILE B 1 245 ? 16.516 -23.734 -11.195 1 95.25 245 ILE B C 1
ATOM 5156 O O . ILE B 1 245 ? 15.531 -23.812 -10.445 1 95.25 245 ILE B O 1
ATOM 5160 N N . LEU B 1 246 ? 17.484 -22.891 -11.016 1 95.88 246 LEU B N 1
ATOM 5161 C CA . LEU B 1 246 ? 17.453 -21.969 -9.883 1 95.88 246 LEU B CA 1
ATOM 5162 C C . LEU B 1 246 ? 16.25 -21.047 -9.969 1 95.88 246 LEU B C 1
ATOM 5164 O O . LEU B 1 246 ? 15.555 -20.828 -8.977 1 95.88 246 LEU B O 1
ATOM 5168 N N . SER B 1 247 ? 16.031 -20.5 -11.141 1 96 247 SER B N 1
ATOM 5169 C CA . SER B 1 247 ? 14.883 -19.609 -11.336 1 96 247 SER B CA 1
ATOM 5170 C C . SER B 1 247 ? 13.57 -20.328 -11.031 1 96 247 SER B C 1
ATOM 5172 O O . SER B 1 247 ? 12.672 -19.75 -10.406 1 96 247 SER B O 1
ATOM 5174 N N . ALA B 1 248 ? 13.469 -21.547 -11.445 1 95.56 248 ALA B N 1
ATOM 5175 C CA . ALA B 1 248 ? 12.273 -22.328 -11.188 1 95.56 248 ALA B CA 1
ATOM 5176 C C . ALA B 1 248 ? 12.078 -22.562 -9.688 1 95.56 248 ALA B C 1
ATOM 5178 O O . ALA B 1 248 ? 10.969 -22.422 -9.172 1 95.56 248 ALA B O 1
ATOM 5179 N N . TYR B 1 249 ? 13.148 -22.938 -9.062 1 96.75 249 TYR B N 1
ATOM 5180 C CA . TYR B 1 249 ? 13.086 -23.156 -7.617 1 96.75 249 TYR B CA 1
ATOM 5181 C C . TYR B 1 249 ? 12.641 -21.891 -6.895 1 96.75 249 TYR B C 1
ATOM 5183 O O . TYR B 1 249 ? 11.773 -21.938 -6.02 1 96.75 249 TYR B O 1
ATOM 5191 N N . LEU B 1 250 ? 13.258 -20.781 -7.262 1 96.62 250 LEU B N 1
ATOM 5192 C CA . LEU B 1 250 ? 12.961 -19.516 -6.617 1 96.62 250 LEU B CA 1
ATOM 5193 C C . LEU B 1 250 ? 11.516 -19.094 -6.879 1 96.62 250 LEU B C 1
ATOM 5195 O O . LEU B 1 250 ? 10.883 -18.469 -6.027 1 96.62 250 LEU B O 1
ATOM 5199 N N . THR B 1 251 ? 11.008 -19.375 -8.023 1 94.31 251 THR B N 1
ATOM 5200 C CA . THR B 1 251 ? 9.617 -19.094 -8.344 1 94.31 251 THR B CA 1
ATOM 5201 C C . THR B 1 251 ? 8.68 -19.859 -7.414 1 94.31 251 THR B C 1
ATOM 5203 O O . THR B 1 251 ? 7.668 -19.312 -6.957 1 94.31 251 THR B O 1
ATOM 5206 N N . ILE B 1 252 ? 8.984 -21.094 -7.121 1 94.75 252 ILE B N 1
ATOM 5207 C CA . ILE B 1 252 ? 8.18 -21.891 -6.207 1 94.75 252 ILE B CA 1
ATOM 5208 C C . ILE B 1 252 ? 8.219 -21.281 -4.809 1 94.75 252 ILE B C 1
ATOM 5210 O O . ILE B 1 252 ? 7.191 -21.188 -4.141 1 94.75 252 ILE B O 1
ATOM 5214 N N . GLU B 1 253 ? 9.383 -20.875 -4.449 1 93.88 253 GLU B N 1
ATOM 5215 C CA . GLU B 1 253 ? 9.531 -20.25 -3.139 1 93.88 253 GLU B CA 1
ATOM 5216 C C . GLU B 1 253 ? 8.688 -18.984 -3.033 1 93.88 253 GLU B C 1
ATOM 5218 O O . GLU B 1 253 ? 8.07 -18.719 -1.998 1 93.88 253 GLU B O 1
ATOM 5223 N N . LEU B 1 254 ? 8.703 -18.188 -4.086 1 92.44 254 LEU B N 1
ATOM 5224 C CA . LEU B 1 254 ? 7.902 -16.969 -4.121 1 92.44 254 LEU B CA 1
ATOM 5225 C C . LEU B 1 254 ? 6.418 -17.297 -4.008 1 92.44 254 LEU B C 1
ATOM 5227 O O . LEU B 1 254 ? 5.676 -16.594 -3.314 1 92.44 254 LEU B O 1
ATOM 5231 N N . GLN B 1 255 ? 6.008 -18.344 -4.688 1 89.5 255 GLN B N 1
ATOM 5232 C CA . GLN B 1 255 ? 4.613 -18.766 -4.625 1 89.5 255 GLN B CA 1
ATOM 5233 C C . GLN B 1 255 ? 4.227 -19.188 -3.209 1 89.5 255 GLN B C 1
ATOM 5235 O O . GLN B 1 255 ? 3.146 -18.844 -2.727 1 89.5 255 GLN B O 1
ATOM 5240 N N . ARG B 1 256 ? 5.086 -19.859 -2.643 1 88.19 256 ARG B N 1
ATOM 5241 C CA . ARG B 1 256 ? 4.844 -20.281 -1.27 1 88.19 256 ARG B CA 1
ATOM 5242 C C . ARG B 1 256 ? 4.754 -19.094 -0.326 1 88.19 256 ARG B C 1
ATOM 5244 O O . ARG B 1 256 ? 3.861 -19.031 0.522 1 88.19 256 ARG B O 1
ATOM 5251 N N . GLU B 1 257 ? 5.652 -18.172 -0.528 1 86 257 GLU B N 1
ATOM 5252 C CA . GLU B 1 257 ? 5.684 -16.969 0.306 1 86 257 GLU B CA 1
ATOM 5253 C C . GLU B 1 257 ? 4.402 -16.156 0.151 1 86 257 GLU B C 1
ATOM 5255 O O . GLU B 1 257 ? 3.951 -15.508 1.099 1 86 257 GLU B O 1
ATOM 5260 N N . ARG B 1 258 ? 3.838 -16.25 -0.948 1 86.5 258 ARG B N 1
ATOM 5261 C CA . ARG B 1 258 ? 2.637 -15.477 -1.238 1 86.5 258 ARG B CA 1
ATOM 5262 C C . ARG B 1 258 ? 1.378 -16.281 -0.935 1 86.5 258 ARG B C 1
ATOM 5264 O O . ARG B 1 258 ? 0.264 -15.828 -1.208 1 86.5 258 ARG B O 1
ATOM 5271 N N . GLY B 1 259 ? 1.557 -17.516 -0.488 1 81.06 259 GLY B N 1
ATOM 5272 C CA . GLY B 1 259 ? 0.438 -18.312 -0.006 1 81.06 259 GLY B CA 1
ATOM 5273 C C . GLY B 1 259 ? -0.185 -19.172 -1.082 1 81.06 259 GLY B C 1
ATOM 5274 O O . GLY B 1 259 ? -1.283 -19.703 -0.901 1 81.06 259 GLY B O 1
ATOM 5275 N N . ASN B 1 260 ? 0.433 -19.328 -2.176 1 86 260 ASN B N 1
ATOM 5276 C CA . ASN B 1 260 ? -0.088 -20.156 -3.258 1 86 260 ASN B CA 1
ATOM 5277 C C . ASN B 1 260 ? 0.332 -21.609 -3.1 1 86 260 ASN B C 1
ATOM 5279 O O . ASN B 1 260 ? 1.074 -22.141 -3.928 1 86 260 ASN B O 1
ATOM 5283 N N . VAL B 1 261 ? -0.29 -22.297 -2.199 1 87.19 261 VAL B N 1
ATOM 5284 C CA . VAL B 1 261 ? 0.077 -23.641 -1.799 1 87.19 261 VAL B CA 1
ATOM 5285 C C . VAL B 1 261 ? -0.25 -24.625 -2.926 1 87.19 261 VAL B C 1
ATOM 5287 O O . VAL B 1 261 ? 0.585 -25.453 -3.299 1 87.19 261 VAL B O 1
ATOM 5290 N N . SER B 1 262 ? -1.341 -24.547 -3.453 1 89.5 262 SER B N 1
ATOM 5291 C CA . SER B 1 262 ? -1.769 -25.484 -4.496 1 89.5 262 SER B CA 1
ATOM 5292 C C . SER B 1 262 ? -0.826 -25.438 -5.695 1 89.5 262 SER B C 1
ATOM 5294 O O . SER B 1 262 ? -0.415 -26.484 -6.203 1 89.5 262 SER B O 1
ATOM 5296 N N . GLU B 1 263 ? -0.428 -24.25 -6.047 1 88.62 263 GLU B N 1
ATOM 5297 C CA . GLU B 1 263 ? 0.473 -24.078 -7.184 1 88.62 263 GLU B CA 1
ATOM 5298 C C . GLU B 1 263 ? 1.849 -24.672 -6.887 1 88.62 263 GLU B C 1
ATOM 5300 O O . GLU B 1 263 ? 2.512 -25.188 -7.785 1 88.62 263 GLU B O 1
ATOM 5305 N N . SER B 1 264 ? 2.211 -24.656 -5.699 1 92.31 264 SER B N 1
ATOM 5306 C CA . SER B 1 264 ? 3.521 -25.156 -5.301 1 92.31 264 SER B CA 1
ATOM 5307 C C . SER B 1 264 ? 3.619 -26.656 -5.5 1 92.31 264 SER B C 1
ATOM 5309 O O . SER B 1 264 ? 4.664 -27.172 -5.906 1 92.31 264 SER B O 1
ATOM 5311 N N . PHE B 1 265 ? 2.549 -27.344 -5.293 1 91.88 265 PHE B N 1
ATOM 5312 C CA . PHE B 1 265 ? 2.539 -28.781 -5.477 1 91.88 265 PHE B CA 1
ATOM 5313 C C . PHE B 1 265 ? 2.828 -29.156 -6.93 1 91.88 265 PHE B C 1
ATOM 5315 O O . PHE B 1 265 ? 3.637 -30.047 -7.203 1 91.88 265 PHE B O 1
ATOM 5322 N N . ILE B 1 266 ? 2.211 -28.406 -7.77 1 90.75 266 ILE B N 1
ATOM 5323 C CA . ILE B 1 266 ? 2.35 -28.688 -9.195 1 90.75 266 ILE B CA 1
ATOM 5324 C C . ILE B 1 266 ? 3.779 -28.406 -9.641 1 90.75 266 ILE B C 1
ATOM 5326 O O . ILE B 1 266 ? 4.414 -29.234 -10.297 1 90.75 266 ILE B O 1
ATOM 5330 N N . ARG B 1 267 ? 4.312 -27.375 -9.188 1 92.69 267 ARG B N 1
ATOM 5331 C CA . ARG B 1 267 ? 5.617 -26.922 -9.664 1 92.69 267 ARG B CA 1
ATOM 5332 C C . ARG B 1 267 ? 6.738 -27.75 -9.047 1 92.69 267 ARG B C 1
ATOM 5334 O O . ARG B 1 267 ? 7.766 -27.984 -9.688 1 92.69 267 ARG B O 1
ATOM 5341 N N . ILE B 1 268 ? 6.539 -28.188 -7.836 1 95.12 268 ILE B N 1
ATOM 5342 C CA . ILE B 1 268 ? 7.543 -29.031 -7.199 1 95.12 268 ILE B CA 1
ATOM 5343 C C . ILE B 1 268 ? 7.703 -30.328 -7.992 1 95.12 268 ILE B C 1
ATOM 5345 O O . ILE B 1 268 ? 8.828 -30.766 -8.25 1 95.12 268 ILE B O 1
ATOM 5349 N N . LYS B 1 269 ? 6.613 -30.844 -8.367 1 93.94 269 LYS B N 1
ATOM 5350 C CA . LYS B 1 269 ? 6.664 -32.062 -9.164 1 93.94 269 LYS B CA 1
ATOM 5351 C C . LYS B 1 269 ? 7.371 -31.844 -10.492 1 93.94 269 LYS B C 1
ATOM 5353 O O . LYS B 1 269 ? 8.25 -32.594 -10.875 1 93.94 269 LYS B O 1
ATOM 5358 N N . ASN B 1 270 ? 6.988 -30.781 -11.148 1 93.12 270 ASN B N 1
ATOM 5359 C CA . ASN B 1 270 ? 7.562 -30.469 -12.453 1 93.12 270 ASN B CA 1
ATOM 5360 C C . ASN B 1 270 ? 9.07 -30.266 -12.367 1 93.12 270 ASN B C 1
ATOM 5362 O O . ASN B 1 270 ? 9.82 -30.797 -13.195 1 93.12 270 ASN B O 1
ATOM 5366 N N . LEU B 1 271 ? 9.453 -29.516 -11.391 1 95.75 271 LEU B N 1
ATOM 5367 C CA . LEU B 1 271 ? 10.875 -29.234 -11.25 1 95.75 271 LEU B CA 1
ATOM 5368 C C . LEU B 1 271 ? 11.648 -30.5 -10.891 1 95.75 271 LEU B C 1
ATOM 5370 O O . LEU B 1 271 ? 12.75 -30.734 -11.406 1 95.75 271 LEU B O 1
ATOM 5374 N N . THR B 1 272 ? 11.086 -31.344 -10.039 1 96.31 272 THR B N 1
ATOM 5375 C CA . THR B 1 272 ? 11.734 -32.594 -9.656 1 96.31 272 THR B CA 1
ATOM 5376 C C . THR B 1 272 ? 11.922 -33.5 -10.867 1 96.31 272 THR B C 1
ATOM 5378 O O . THR B 1 272 ? 12.992 -34.062 -11.062 1 96.31 272 THR B O 1
ATOM 5381 N N . GLU B 1 273 ? 10.906 -33.562 -11.625 1 95 273 GLU B N 1
ATOM 5382 C CA . GLU B 1 273 ? 10.984 -34.406 -12.836 1 95 273 GLU B CA 1
ATOM 5383 C C . GLU B 1 273 ? 12.07 -33.875 -13.773 1 95 273 GLU B C 1
ATOM 5385 O O . GLU B 1 273 ? 12.812 -34.656 -14.367 1 95 273 GLU B O 1
ATOM 5390 N N . PHE B 1 274 ? 12.125 -32.625 -13.891 1 94.5 274 PHE B N 1
ATOM 5391 C CA . PHE B 1 274 ? 13.141 -32.031 -14.742 1 94.5 274 PHE B CA 1
ATOM 5392 C C . PHE B 1 274 ? 14.539 -32.375 -14.234 1 94.5 274 PHE B C 1
ATOM 5394 O O . PHE B 1 274 ? 15.422 -32.719 -15.016 1 94.5 274 PHE B O 1
ATOM 5401 N N . ILE B 1 275 ? 14.742 -32.25 -12.969 1 95.75 275 ILE B N 1
ATOM 5402 C CA . ILE B 1 275 ? 16.047 -32.5 -12.359 1 95.75 275 ILE B CA 1
ATOM 5403 C C . ILE B 1 275 ? 16.422 -33.969 -12.555 1 95.75 275 ILE B C 1
ATOM 5405 O O . ILE B 1 275 ? 17.578 -34.281 -12.875 1 95.75 275 ILE B O 1
ATOM 5409 N N . LEU B 1 276 ? 15.461 -34.844 -12.422 1 95.75 276 LEU B N 1
ATOM 5410 C CA . LEU B 1 276 ? 15.719 -36.281 -12.578 1 95.75 276 LEU B CA 1
ATOM 5411 C C . LEU B 1 276 ? 16.031 -36.594 -14.031 1 95.75 276 LEU B C 1
ATOM 5413 O O . LEU B 1 276 ? 16.906 -37.438 -14.305 1 95.75 276 LEU B O 1
ATOM 5417 N N . GLU B 1 277 ? 15.32 -35.969 -14.859 1 94.5 277 GLU B N 1
ATOM 5418 C CA . GLU B 1 277 ? 15.625 -36.156 -16.266 1 94.5 277 GLU B CA 1
ATOM 5419 C C . GLU B 1 277 ? 17.062 -35.719 -16.594 1 94.5 277 GLU B C 1
ATOM 5421 O O . GLU B 1 277 ? 17.797 -36.438 -17.25 1 94.5 277 GLU B O 1
ATOM 5426 N N . ASP B 1 278 ? 17.375 -34.562 -16.141 1 92.94 278 ASP B N 1
ATOM 5427 C CA . ASP B 1 278 ? 18.719 -34.031 -16.344 1 92.94 278 ASP B CA 1
ATOM 5428 C C . ASP B 1 278 ? 19.781 -34.969 -15.75 1 92.94 278 ASP B C 1
ATOM 5430 O O . ASP B 1 278 ? 20.812 -35.219 -16.375 1 92.94 278 ASP B O 1
ATOM 5434 N N . TYR B 1 279 ? 19.547 -35.469 -14.578 1 94.5 279 TYR B N 1
ATOM 5435 C CA . TYR B 1 279 ? 20.469 -36.344 -13.867 1 94.5 279 TYR B CA 1
ATOM 5436 C C . TYR B 1 279 ? 20.672 -37.656 -14.641 1 94.5 279 TYR B C 1
ATOM 5438 O O . TYR B 1 279 ? 21.812 -38.062 -14.867 1 94.5 279 TYR B O 1
ATOM 5446 N N . ILE B 1 280 ? 19.641 -38.25 -15.062 1 95.62 280 ILE B N 1
ATOM 5447 C CA . ILE B 1 280 ? 19.703 -39.562 -15.703 1 95.62 280 ILE B CA 1
ATOM 5448 C C . ILE B 1 280 ? 20.281 -39.406 -17.109 1 95.62 280 ILE B C 1
ATOM 5450 O O . ILE B 1 280 ? 21.078 -40.25 -17.547 1 95.62 280 ILE B O 1
ATOM 5454 N N . GLU B 1 281 ? 19.891 -38.375 -17.766 1 93.88 281 GLU B N 1
ATOM 5455 C CA . GLU B 1 281 ? 20.406 -38.188 -19.125 1 93.88 281 GLU B CA 1
ATOM 5456 C C . GLU B 1 281 ? 21.922 -38 -19.125 1 93.88 281 GLU B C 1
ATOM 5458 O O . GLU B 1 281 ? 22.609 -38.469 -20.031 1 93.88 281 GLU B O 1
ATOM 5463 N N . LYS B 1 282 ? 22.422 -37.281 -18.203 1 92.88 282 LYS B N 1
ATOM 5464 C CA . LYS B 1 282 ? 23.844 -37.031 -18.109 1 92.88 282 LYS B CA 1
ATOM 5465 C C . LYS B 1 282 ? 24.625 -38.281 -17.734 1 92.88 282 LYS B C 1
ATOM 5467 O O . LYS B 1 282 ? 25.734 -38.5 -18.219 1 92.88 282 LYS B O 1
ATOM 5472 N N . ARG B 1 283 ? 24.062 -39.125 -16.953 1 94.75 283 ARG B N 1
ATOM 5473 C CA . ARG B 1 283 ? 24.781 -40.281 -16.406 1 94.75 283 ARG B CA 1
ATOM 5474 C C . ARG B 1 283 ? 24.5 -41.531 -17.234 1 94.75 283 ARG B C 1
ATOM 5476 O O . ARG B 1 283 ? 25.359 -42.438 -17.328 1 94.75 283 ARG B O 1
ATOM 5483 N N . TYR B 1 284 ? 23.297 -41.531 -17.797 1 96.19 284 TYR B N 1
ATOM 5484 C CA . TYR B 1 284 ? 22.891 -42.719 -18.578 1 96.19 284 TYR B CA 1
ATOM 5485 C C . TYR B 1 284 ? 22.281 -42.281 -19.906 1 96.19 284 TYR B C 1
ATOM 5487 O O . TYR B 1 284 ? 21.094 -42.5 -20.141 1 96.19 284 TYR B O 1
ATOM 5495 N N . PRO B 1 285 ? 23.141 -41.812 -20.844 1 94.94 285 PRO B N 1
ATOM 5496 C CA . PRO B 1 285 ? 22.625 -41.312 -22.109 1 94.94 285 PRO B CA 1
ATOM 5497 C C . PRO B 1 285 ? 21.828 -42.344 -22.891 1 94.94 285 PRO B C 1
ATOM 5499 O O . PRO B 1 285 ? 22.266 -43.5 -23 1 94.94 285 PRO B O 1
ATOM 5502 N N . GLY B 1 286 ? 20.594 -41.969 -23.281 1 93.88 286 GLY B N 1
ATOM 5503 C CA . GLY B 1 286 ? 19.781 -42.844 -24.125 1 93.88 286 GLY B CA 1
ATOM 5504 C C . GLY B 1 286 ? 18.797 -43.656 -23.359 1 93.88 286 GLY B C 1
ATOM 5505 O O . GLY B 1 286 ? 17.844 -44.188 -23.922 1 93.88 286 GLY B O 1
ATOM 5506 N N . LEU B 1 287 ? 18.984 -43.781 -22.062 1 94.69 287 LEU B N 1
ATOM 5507 C CA . LEU B 1 287 ? 18.141 -44.625 -21.234 1 94.69 287 LEU B CA 1
ATOM 5508 C C . LEU B 1 287 ? 16.703 -44.094 -21.219 1 94.69 287 LEU B C 1
ATOM 5510 O O . LEU B 1 287 ? 15.766 -44.906 -21.266 1 94.69 287 LEU B O 1
ATOM 5514 N N . ILE B 1 288 ? 16.5 -42.812 -21.156 1 94.19 288 ILE B N 1
ATOM 5515 C CA . ILE B 1 288 ? 15.18 -42.219 -21.094 1 94.19 288 ILE B CA 1
ATOM 5516 C C . ILE B 1 288 ? 14.438 -42.469 -22.406 1 94.19 288 ILE B C 1
ATOM 5518 O O . ILE B 1 288 ? 13.266 -42.844 -22.406 1 94.19 288 ILE B O 1
ATOM 5522 N N . ASP B 1 289 ? 15.125 -42.281 -23.5 1 92.75 289 ASP B N 1
ATOM 5523 C CA . ASP B 1 289 ? 14.523 -42.5 -24.812 1 92.75 289 ASP B CA 1
ATOM 5524 C C . ASP B 1 289 ? 14.07 -43.969 -24.969 1 92.75 289 ASP B C 1
ATOM 5526 O O . ASP B 1 289 ? 12.977 -44.219 -25.469 1 92.75 289 ASP B O 1
ATOM 5530 N N . GLU B 1 290 ? 14.875 -44.844 -24.594 1 93.5 290 GLU B N 1
ATOM 5531 C CA . GLU B 1 290 ? 14.547 -46.25 -24.656 1 93.5 290 GLU B CA 1
ATOM 5532 C C . GLU B 1 290 ? 13.32 -46.562 -23.797 1 93.5 290 GLU B C 1
ATOM 5534 O O . GLU B 1 290 ? 12.438 -47.312 -24.234 1 93.5 290 GLU B O 1
ATOM 5539 N N . TYR B 1 291 ? 13.398 -46.031 -22.641 1 92.44 291 TYR B N 1
ATOM 5540 C CA . TYR B 1 291 ? 12.281 -46.25 -21.719 1 92.44 291 TYR B CA 1
ATOM 5541 C C . TYR B 1 291 ? 10.992 -45.656 -22.281 1 92.44 291 TYR B C 1
ATOM 5543 O O . TYR B 1 291 ? 9.938 -46.312 -22.219 1 92.44 291 TYR B O 1
ATOM 5551 N N . CYS B 1 292 ? 11.008 -44.469 -22.828 1 89.5 292 CYS B N 1
ATOM 5552 C CA . CYS B 1 292 ? 9.852 -43.812 -23.422 1 89.5 292 CYS B CA 1
ATOM 5553 C C . CYS B 1 292 ? 9.297 -44.625 -24.578 1 89.5 292 CYS B C 1
ATOM 5555 O O . CYS B 1 292 ? 8.078 -44.719 -24.75 1 89.5 292 CYS B O 1
ATOM 5557 N N . GLU B 1 293 ? 10.172 -45.156 -25.375 1 87.62 293 GLU B N 1
ATOM 5558 C CA . GLU B 1 293 ? 9.758 -46 -26.5 1 87.62 293 GLU B CA 1
ATOM 5559 C C . GLU B 1 293 ? 9.062 -47.25 -26 1 87.62 293 GLU B C 1
ATOM 5561 O O . GLU B 1 293 ? 8.062 -47.688 -26.578 1 87.62 293 GLU B O 1
ATOM 5566 N N . ASP B 1 294 ? 9.57 -47.781 -24.969 1 86.12 294 ASP B N 1
ATOM 5567 C CA . ASP B 1 294 ? 9.039 -49 -24.406 1 86.12 294 ASP B CA 1
ATOM 5568 C C . ASP B 1 294 ? 7.617 -48.812 -23.891 1 86.12 294 ASP B C 1
ATOM 5570 O O . ASP B 1 294 ? 6.758 -49.656 -24.062 1 86.12 294 ASP B O 1
ATOM 5574 N N . ILE B 1 295 ? 7.445 -47.625 -23.266 1 81.94 295 ILE B N 1
ATOM 5575 C CA . ILE B 1 295 ? 6.152 -47.438 -22.625 1 81.94 295 ILE B CA 1
ATOM 5576 C C . ILE B 1 295 ? 5.258 -46.562 -23.516 1 81.94 295 ILE B C 1
ATOM 5578 O O . ILE B 1 295 ? 4.125 -46.25 -23.141 1 81.94 295 ILE B O 1
ATOM 5582 N N . GLN B 1 296 ? 5.773 -46 -24.688 1 77.62 296 GLN B N 1
ATOM 5583 C CA . GLN B 1 296 ? 5.043 -45.219 -25.672 1 77.62 296 GLN B CA 1
ATOM 5584 C C . GLN B 1 296 ? 4.535 -43.906 -25.062 1 77.62 296 GLN B C 1
ATOM 5586 O O . GLN B 1 296 ? 3.352 -43.594 -25.172 1 77.62 296 GLN B O 1
ATOM 5591 N N . LYS B 1 297 ? 5.43 -43.312 -24.297 1 79.25 297 LYS B N 1
ATOM 5592 C CA . LYS B 1 297 ? 5.137 -42 -23.734 1 79.25 297 LYS B CA 1
ATOM 5593 C C . LYS B 1 297 ? 6.188 -40.969 -24.156 1 79.25 297 LYS B C 1
ATOM 5595 O O . LYS B 1 297 ? 7.352 -41.344 -24.359 1 79.25 297 LYS B O 1
ATOM 5600 N N . TYR B 1 298 ? 5.645 -39.719 -24.203 1 73.94 298 TYR B N 1
ATOM 5601 C CA . TYR B 1 298 ? 6.562 -38.656 -24.594 1 73.94 298 TYR B CA 1
ATOM 5602 C C . TYR B 1 298 ? 7.211 -38.031 -23.359 1 73.94 298 TYR B C 1
ATOM 5604 O O . TYR B 1 298 ? 8.328 -37.531 -23.438 1 73.94 298 TYR B O 1
ATOM 5612 N N . TYR B 1 299 ? 6.469 -38.094 -22.25 1 79.75 299 TYR B N 1
ATOM 5613 C CA . TYR B 1 299 ? 7.004 -37.531 -21.016 1 79.75 299 TYR B CA 1
ATOM 5614 C C . TYR B 1 299 ? 6.859 -38.531 -19.875 1 79.75 299 TYR B C 1
ATOM 5616 O O . TYR B 1 299 ? 5.895 -39.281 -19.812 1 79.75 299 TYR B O 1
ATOM 5624 N N . LEU B 1 300 ? 7.879 -38.438 -19.031 1 87.19 300 LEU B N 1
ATOM 5625 C CA . LEU B 1 300 ? 7.891 -39.375 -17.922 1 87.19 300 LEU B CA 1
ATOM 5626 C C . LEU B 1 300 ? 7.348 -38.719 -16.656 1 87.19 300 LEU B C 1
ATOM 5628 O O . LEU B 1 300 ? 7.492 -37.5 -16.469 1 87.19 300 LEU B O 1
ATOM 5632 N N . SER B 1 301 ? 6.727 -39.531 -15.812 1 87.44 301 SER B N 1
ATOM 5633 C CA . SER B 1 301 ? 6.23 -39.094 -14.516 1 87.44 301 SER B CA 1
ATOM 5634 C C . SER B 1 301 ? 7.258 -39.344 -13.414 1 87.44 301 SER B C 1
ATOM 5636 O O . SER B 1 301 ? 8.266 -40 -13.641 1 87.44 301 SER B O 1
ATOM 5638 N N . LEU B 1 302 ? 6.887 -38.844 -12.305 1 90.62 302 LEU B N 1
ATOM 5639 C CA . LEU B 1 302 ? 7.742 -39.031 -11.141 1 90.62 302 LEU B CA 1
ATOM 5640 C C . LEU B 1 302 ? 7.891 -40.531 -10.828 1 90.62 302 LEU B C 1
ATOM 5642 O O . LEU B 1 302 ? 8.961 -40.969 -10.406 1 90.62 302 LEU B O 1
ATOM 5646 N N . PHE B 1 303 ? 6.914 -41.25 -11.102 1 88 303 PHE B N 1
ATOM 5647 C CA . PHE B 1 303 ? 6.938 -42.688 -10.859 1 88 303 PHE B CA 1
ATOM 5648 C C . PHE B 1 303 ? 7.859 -43.375 -11.852 1 88 303 PHE B C 1
ATOM 5650 O O . PHE B 1 303 ? 8.586 -44.312 -11.484 1 88 303 PHE B O 1
ATOM 5657 N N . ASP B 1 304 ? 7.77 -42.969 -13.031 1 91.69 304 ASP B N 1
ATOM 5658 C CA . ASP B 1 304 ? 8.664 -43.5 -14.047 1 91.69 304 ASP B CA 1
ATOM 5659 C C . ASP B 1 304 ? 10.125 -43.281 -13.68 1 91.69 304 ASP B C 1
ATOM 5661 O O . ASP B 1 304 ? 10.961 -44.156 -13.805 1 91.69 304 ASP B O 1
ATOM 5665 N N . TYR B 1 305 ? 10.367 -42.094 -13.234 1 94.38 305 TYR B N 1
ATOM 5666 C CA . TYR B 1 305 ? 11.742 -41.781 -12.852 1 94.38 305 TYR B CA 1
ATOM 5667 C C . TYR B 1 305 ? 12.18 -42.594 -11.641 1 94.38 305 TYR B C 1
ATOM 5669 O O . TYR B 1 305 ? 13.336 -43 -11.539 1 94.38 305 TYR B O 1
ATOM 5677 N N . SER B 1 306 ? 11.266 -42.781 -10.734 1 94.44 306 SER B N 1
ATOM 5678 C CA . SER B 1 306 ? 11.57 -43.625 -9.586 1 94.44 306 SER B CA 1
ATOM 5679 C C . SER B 1 306 ? 11.953 -45.031 -10.023 1 94.44 306 SER B C 1
ATOM 5681 O O . SER B 1 306 ? 12.891 -45.625 -9.477 1 94.44 306 SER B O 1
ATOM 5683 N N . LYS B 1 307 ? 11.305 -45.531 -11 1 94.19 307 LYS B N 1
ATOM 5684 C CA . LYS B 1 307 ? 11.625 -46.844 -11.547 1 94.19 307 LYS B CA 1
ATOM 5685 C C . LYS B 1 307 ? 13 -46.844 -12.203 1 94.19 307 LYS B C 1
ATOM 5687 O O . LYS B 1 307 ? 13.766 -47.812 -12.055 1 94.19 307 LYS B O 1
ATOM 5692 N N . LEU B 1 308 ? 13.219 -45.812 -12.906 1 95.81 308 LEU B N 1
ATOM 5693 C CA . LEU B 1 308 ? 14.516 -45.719 -13.578 1 95.81 308 LEU B CA 1
ATOM 5694 C C . LEU B 1 308 ? 15.648 -45.656 -12.57 1 95.81 308 LEU B C 1
ATOM 5696 O O . LEU B 1 308 ? 16.719 -46.219 -12.773 1 95.81 308 LEU B O 1
ATOM 5700 N N . LEU B 1 309 ? 15.406 -44.938 -11.469 1 96.44 309 LEU B N 1
ATOM 5701 C CA . LEU B 1 309 ? 16.406 -44.812 -10.422 1 96.44 309 LEU B CA 1
ATOM 5702 C C . LEU B 1 309 ? 16.672 -46.188 -9.766 1 96.44 309 LEU B C 1
ATOM 5704 O O . LEU B 1 309 ? 17.797 -46.5 -9.414 1 96.44 309 LEU B O 1
ATOM 5708 N N . LYS B 1 310 ? 15.633 -46.906 -9.586 1 95.88 310 LYS B N 1
ATOM 5709 C CA . LYS B 1 310 ? 15.773 -48.25 -9.047 1 95.88 310 LYS B CA 1
ATOM 5710 C C . LYS B 1 310 ? 16.562 -49.156 -10 1 95.88 310 LYS B C 1
ATOM 5712 O O . LYS B 1 310 ? 17.469 -49.875 -9.57 1 95.88 310 LYS B O 1
ATOM 5717 N N . ALA B 1 311 ? 16.25 -49.062 -11.258 1 95.5 311 ALA B N 1
ATOM 5718 C CA . ALA B 1 311 ? 16.891 -49.875 -12.273 1 95.5 311 ALA B CA 1
ATOM 5719 C C . ALA B 1 311 ? 18.375 -49.562 -12.391 1 95.5 311 ALA B C 1
ATOM 5721 O O . ALA B 1 311 ? 19.188 -50.438 -12.672 1 95.5 311 ALA B O 1
ATOM 5722 N N . THR B 1 312 ? 18.75 -48.375 -12.211 1 96.5 312 THR B N 1
ATOM 5723 C CA . THR B 1 312 ? 20.141 -47.969 -12.344 1 96.5 312 THR B CA 1
ATOM 5724 C C . THR B 1 312 ? 20.844 -48 -10.992 1 96.5 312 THR B C 1
ATOM 5726 O O . THR B 1 312 ? 21.984 -47.562 -10.859 1 96.5 312 THR B O 1
ATOM 5729 N N . LYS B 1 313 ? 20.203 -48.438 -9.93 1 96.12 313 LYS B N 1
ATOM 5730 C CA . LYS B 1 313 ? 20.719 -48.625 -8.578 1 96.12 313 LYS B CA 1
ATOM 5731 C C . LYS B 1 313 ? 21.125 -47.312 -7.953 1 96.12 313 LYS B C 1
ATOM 5733 O O . LYS B 1 313 ? 22.125 -47.25 -7.223 1 96.12 313 LYS B O 1
ATOM 5738 N N . GLU B 1 314 ? 20.453 -46.25 -8.375 1 95.88 314 GLU B N 1
ATOM 5739 C CA . GLU B 1 314 ? 20.625 -44.938 -7.746 1 95.88 314 GLU B CA 1
ATOM 5740 C C . GLU B 1 314 ? 19.75 -44.812 -6.504 1 95.88 314 GLU B C 1
ATOM 5742 O O . GLU B 1 314 ? 18.922 -43.875 -6.418 1 95.88 314 GLU B O 1
ATOM 5747 N N . PHE B 1 315 ? 20.016 -45.562 -5.488 1 95.5 315 PHE B N 1
ATOM 5748 C CA . PHE B 1 315 ? 19.141 -45.719 -4.336 1 95.5 315 PHE B CA 1
ATOM 5749 C C . PHE B 1 315 ? 19.188 -44.469 -3.447 1 95.5 315 PHE B C 1
ATOM 5751 O O . PHE B 1 315 ? 18.172 -44.125 -2.832 1 95.5 315 PHE B O 1
ATOM 5758 N N . LYS B 1 316 ? 20.312 -43.875 -3.379 1 94.75 316 LYS B N 1
ATOM 5759 C CA . LYS B 1 316 ? 20.422 -42.656 -2.559 1 94.75 316 LYS B CA 1
ATOM 5760 C C . LYS B 1 316 ? 19.5 -41.562 -3.074 1 94.75 316 LYS B C 1
ATOM 5762 O O . LYS B 1 316 ? 18.781 -40.938 -2.301 1 94.75 316 LYS B O 1
ATOM 5767 N N . LEU B 1 317 ? 19.531 -41.312 -4.324 1 95.81 317 LEU B N 1
ATOM 5768 C CA . LEU B 1 317 ? 18.688 -40.312 -4.945 1 95.81 317 LEU B CA 1
ATOM 5769 C C . LEU B 1 317 ? 17.219 -40.656 -4.836 1 95.81 317 LEU B C 1
ATOM 5771 O O . LEU B 1 317 ? 16.375 -39.812 -4.594 1 95.81 317 LEU B O 1
ATOM 5775 N N . LYS B 1 318 ? 16.891 -41.906 -5 1 96.19 318 LYS B N 1
ATOM 5776 C CA . LYS B 1 318 ? 15.516 -42.375 -4.871 1 96.19 318 LYS B CA 1
ATOM 5777 C C . LYS B 1 318 ? 14.969 -42.125 -3.475 1 96.19 318 LYS B C 1
ATOM 5779 O O . LYS B 1 318 ? 13.82 -41.688 -3.326 1 96.19 318 LYS B O 1
ATOM 5784 N N . ARG B 1 319 ? 15.812 -42.281 -2.521 1 94.81 319 ARG B N 1
ATOM 5785 C CA . ARG B 1 319 ? 15.414 -42.031 -1.143 1 94.81 319 ARG B CA 1
ATOM 5786 C C . ARG B 1 319 ? 15.227 -40.531 -0.904 1 94.81 319 ARG B C 1
ATOM 5788 O O . ARG B 1 319 ? 14.344 -40.125 -0.147 1 94.81 319 ARG B O 1
ATOM 5795 N N . THR B 1 320 ? 16.031 -39.844 -1.487 1 94.81 320 THR B N 1
ATOM 5796 C CA . THR B 1 320 ? 15.977 -38.375 -1.315 1 94.81 320 THR B CA 1
ATOM 5797 C C . THR B 1 320 ? 14.656 -37.812 -1.823 1 94.81 320 THR B C 1
ATOM 5799 O O . THR B 1 320 ? 14.07 -36.938 -1.202 1 94.81 320 THR B O 1
ATOM 5802 N N . ILE B 1 321 ? 14.141 -38.344 -2.92 1 96.19 321 ILE B N 1
ATOM 5803 C CA . ILE B 1 321 ? 12.977 -37.719 -3.545 1 96.19 321 ILE B CA 1
ATOM 5804 C C . ILE B 1 321 ? 11.703 -38.375 -3.004 1 96.19 321 ILE B C 1
ATOM 5806 O O . ILE B 1 321 ? 10.594 -38 -3.402 1 96.19 321 ILE B O 1
ATOM 5810 N N . ALA B 1 322 ? 11.812 -39.281 -2.076 1 95.31 322 ALA B N 1
ATOM 5811 C CA . ALA B 1 322 ? 10.688 -40.062 -1.553 1 95.31 322 ALA B CA 1
ATOM 5812 C C . ALA B 1 322 ? 9.602 -39.125 -1.01 1 95.31 322 ALA B C 1
ATOM 5814 O O . ALA B 1 322 ? 8.414 -39.344 -1.271 1 95.31 322 ALA B O 1
ATOM 5815 N N . PRO B 1 323 ? 9.961 -38.125 -0.263 1 95.31 323 PRO B N 1
ATOM 5816 C CA . PRO B 1 323 ? 8.914 -37.219 0.242 1 95.31 323 PRO B CA 1
ATOM 5817 C C . PRO B 1 323 ? 8.141 -36.531 -0.876 1 95.31 323 PRO B C 1
ATOM 5819 O O . PRO B 1 323 ? 6.961 -36.219 -0.713 1 95.31 323 PRO B O 1
ATOM 5822 N N . ILE B 1 324 ? 8.781 -36.312 -2.008 1 95.88 324 ILE B N 1
ATOM 5823 C CA . ILE B 1 324 ? 8.109 -35.656 -3.131 1 95.88 324 ILE B CA 1
ATOM 5824 C C . ILE B 1 324 ? 7.168 -36.656 -3.812 1 95.88 324 ILE B C 1
ATOM 5826 O O . ILE B 1 324 ? 6.086 -36.281 -4.27 1 95.88 324 ILE B O 1
ATOM 5830 N N . ILE B 1 325 ? 7.57 -37.875 -3.828 1 93.88 325 ILE B N 1
ATOM 5831 C CA . ILE B 1 325 ? 6.699 -38.906 -4.355 1 93.88 325 ILE B CA 1
ATOM 5832 C C . ILE B 1 325 ? 5.465 -39.031 -3.471 1 93.88 325 ILE B C 1
ATOM 5834 O O . ILE B 1 325 ? 4.348 -39.188 -3.973 1 93.88 325 ILE B O 1
ATOM 5838 N N . ASP B 1 326 ? 5.668 -38.875 -2.232 1 91.56 326 ASP B N 1
ATOM 5839 C CA . ASP B 1 326 ? 4.59 -39.062 -1.26 1 91.56 326 ASP B CA 1
ATOM 5840 C C . ASP B 1 326 ? 3.545 -37.969 -1.402 1 91.56 326 ASP B C 1
ATOM 5842 O O . ASP B 1 326 ? 2.365 -38.156 -1.11 1 91.56 326 ASP B O 1
ATOM 5846 N N . MET B 1 327 ? 3.949 -36.844 -1.835 1 91.75 327 MET B N 1
ATOM 5847 C CA . MET B 1 327 ? 3.014 -35.719 -1.922 1 91.75 327 MET B CA 1
ATOM 5848 C C . MET B 1 327 ? 2.186 -35.781 -3.199 1 91.75 327 MET B C 1
ATOM 5850 O O . MET B 1 327 ? 1.281 -34.969 -3.41 1 91.75 327 MET B O 1
ATOM 5854 N N . ASN B 1 328 ? 2.479 -36.719 -4.023 1 88.5 328 ASN B N 1
ATOM 5855 C CA . ASN B 1 328 ? 1.858 -36.781 -5.34 1 88.5 328 ASN B CA 1
ATOM 5856 C C . ASN B 1 328 ? 0.343 -36.938 -5.238 1 88.5 328 ASN B C 1
ATOM 5858 O O . ASN B 1 328 ? -0.393 -36.469 -6.109 1 88.5 328 ASN B O 1
ATOM 5862 N N . SER B 1 329 ? -0.08 -37.594 -4.172 1 86.12 329 SER B N 1
ATOM 5863 C CA . SER B 1 329 ? -1.521 -37.75 -3.98 1 86.12 329 SER B CA 1
ATOM 5864 C C . SER B 1 329 ? -2.186 -36.375 -3.814 1 86.12 329 SER B C 1
ATOM 5866 O O . SER B 1 329 ? -3.256 -36.125 -4.375 1 86.12 329 SER B O 1
ATOM 5868 N N . SER B 1 330 ? -1.568 -35.562 -3.018 1 89.56 330 SER B N 1
ATOM 5869 C CA . SER B 1 330 ? -2.072 -34.188 -2.824 1 89.56 330 SER B CA 1
ATOM 5870 C C . SER B 1 330 ? -2.006 -33.375 -4.117 1 89.56 330 SER B C 1
ATOM 5872 O O . SER B 1 330 ? -2.936 -32.656 -4.441 1 89.56 330 SER B O 1
ATOM 5874 N N . ARG B 1 331 ? -0.966 -33.531 -4.816 1 89.12 331 ARG B N 1
ATOM 5875 C CA . ARG B 1 331 ? -0.821 -32.875 -6.109 1 89.12 331 ARG B CA 1
ATOM 5876 C C . ARG B 1 331 ? -1.929 -33.281 -7.066 1 89.12 331 ARG B C 1
ATOM 5878 O O . ARG B 1 331 ? -2.455 -32.469 -7.816 1 89.12 331 ARG B O 1
ATOM 5885 N N . ASN B 1 332 ? -2.322 -34.531 -7.055 1 85.75 332 ASN B N 1
ATOM 5886 C CA . ASN B 1 332 ? -3.369 -35.062 -7.926 1 85.75 332 ASN B CA 1
ATOM 5887 C C . ASN B 1 332 ? -4.734 -34.469 -7.578 1 85.75 332 ASN B C 1
ATOM 5889 O O . ASN B 1 332 ? -5.574 -34.281 -8.453 1 85.75 332 ASN B O 1
ATOM 5893 N N . LYS B 1 333 ? -4.883 -34.219 -6.336 1 86.38 333 LYS B N 1
ATOM 5894 C CA . LYS B 1 333 ? -6.109 -33.562 -5.918 1 86.38 333 LYS B CA 1
ATOM 5895 C C . LYS B 1 333 ? -6.25 -32.188 -6.594 1 86.38 333 LYS B C 1
ATOM 5897 O O . LYS B 1 333 ? -7.336 -31.828 -7.043 1 86.38 333 LYS B O 1
ATOM 5902 N N . VAL B 1 334 ? -5.141 -31.547 -6.676 1 87.25 334 VAL B N 1
ATOM 5903 C CA . VAL B 1 334 ? -5.129 -30.203 -7.246 1 87.25 334 VAL B CA 1
ATOM 5904 C C . VAL B 1 334 ? -5.258 -30.281 -8.766 1 87.25 334 VAL B C 1
ATOM 5906 O O . VAL B 1 334 ? -6.051 -29.562 -9.367 1 87.25 334 VAL B O 1
ATOM 5909 N N . ALA B 1 335 ? -4.641 -31.188 -9.344 1 86.12 335 ALA B N 1
ATOM 5910 C CA . ALA B 1 335 ? -4.457 -31.219 -10.797 1 86.12 335 ALA B CA 1
ATOM 5911 C C . ALA B 1 335 ? -5.617 -31.922 -11.484 1 86.12 335 ALA B C 1
ATOM 5913 O O . ALA B 1 335 ? -5.93 -31.641 -12.641 1 86.12 335 ALA B O 1
ATOM 5914 N N . HIS B 1 336 ? -6.277 -32.812 -10.734 1 84 336 HIS B N 1
ATOM 5915 C CA . HIS B 1 336 ? -7.207 -33.688 -11.453 1 84 336 HIS B CA 1
ATOM 5916 C C . HIS B 1 336 ? -8.602 -33.625 -10.852 1 84 336 HIS B C 1
ATOM 5918 O O . HIS B 1 336 ? -9.602 -33.688 -11.57 1 84 336 HIS B O 1
ATOM 5924 N N . SER B 1 337 ? -8.758 -33.531 -9.57 1 85.06 337 SER B N 1
ATOM 5925 C CA . SER B 1 337 ? -10.078 -33.656 -8.961 1 85.06 337 SER B CA 1
ATOM 5926 C C . SER B 1 337 ? -10.594 -32.312 -8.477 1 85.06 337 SER B C 1
ATOM 5928 O O . SER B 1 337 ? -11.758 -32.156 -8.109 1 85.06 337 SER B O 1
ATOM 5930 N N . LEU B 1 338 ? -9.836 -31.312 -8.508 1 89.69 338 LEU B N 1
ATOM 5931 C CA . LEU B 1 338 ? -10.172 -29.984 -8.008 1 89.69 338 LEU B CA 1
ATOM 5932 C C . LEU B 1 338 ? -10.602 -30.047 -6.551 1 89.69 338 LEU B C 1
ATOM 5934 O O . LEU B 1 338 ? -11.391 -29.219 -6.094 1 89.69 338 LEU B O 1
ATOM 5938 N N . SER B 1 339 ? -10.203 -31.125 -5.879 1 90.25 339 SER B N 1
ATOM 5939 C CA . SER B 1 339 ? -10.539 -31.266 -4.469 1 90.25 339 SER B CA 1
ATOM 5940 C C . SER B 1 339 ? -9.633 -30.406 -3.592 1 90.25 339 SER B C 1
ATOM 5942 O O . SER B 1 339 ? -8.469 -30.188 -3.918 1 90.25 339 SER B O 1
ATOM 5944 N N . PRO B 1 340 ? -10.188 -29.953 -2.502 1 91.88 340 PRO B N 1
ATOM 5945 C CA . PRO B 1 340 ? -9.391 -29.109 -1.606 1 91.88 340 PRO B CA 1
ATOM 5946 C C . PRO B 1 340 ? -8.281 -29.891 -0.902 1 91.88 340 PRO B C 1
ATOM 5948 O O . PRO B 1 340 ? -8.398 -31.094 -0.692 1 91.88 340 PRO B O 1
ATOM 5951 N N . LEU B 1 341 ? -7.289 -29.141 -0.609 1 92.5 341 LEU B N 1
ATOM 5952 C CA . LEU B 1 341 ? -6.191 -29.688 0.18 1 92.5 341 LEU B CA 1
ATOM 5953 C C . LEU B 1 341 ? -6.5 -29.594 1.672 1 92.5 341 LEU B C 1
ATOM 5955 O O . LEU B 1 341 ? -7.145 -28.641 2.125 1 92.5 341 LEU B O 1
ATOM 5959 N N . ASP B 1 342 ? -6.062 -30.578 2.4 1 89.56 342 ASP B N 1
ATOM 5960 C CA . ASP B 1 342 ? -6.254 -30.562 3.848 1 89.56 342 ASP B CA 1
ATOM 5961 C C . ASP B 1 342 ? -4.969 -30.156 4.566 1 89.56 342 ASP B C 1
ATOM 5963 O O . ASP B 1 342 ? -3.977 -29.797 3.926 1 89.56 342 ASP B O 1
ATOM 5967 N N . SER B 1 343 ? -5.023 -30.156 5.871 1 87.62 343 SER B N 1
ATOM 5968 C CA . SER B 1 343 ? -3.898 -29.719 6.684 1 87.62 343 SER B CA 1
ATOM 5969 C C . SER B 1 343 ? -2.691 -30.641 6.5 1 87.62 343 SER B C 1
ATOM 5971 O O . SER B 1 343 ? -1.547 -30.188 6.559 1 87.62 343 SER B O 1
ATOM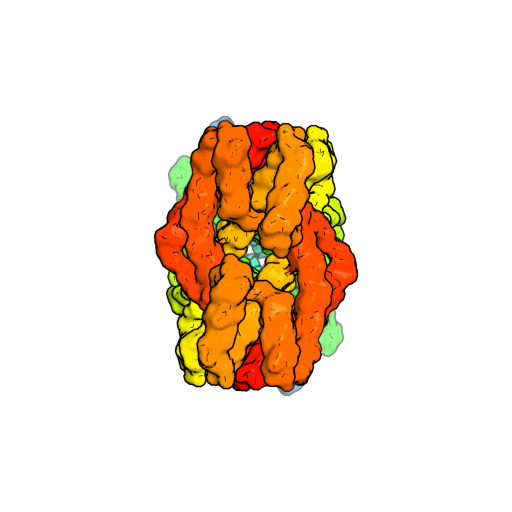 5973 N N . ASP B 1 344 ? -2.932 -31.844 6.262 1 89.12 344 ASP B N 1
ATOM 5974 C CA . ASP B 1 344 ? -1.847 -32.812 6.039 1 89.12 344 ASP B CA 1
ATOM 5975 C C . ASP B 1 344 ? -1.097 -32.469 4.746 1 89.12 344 ASP B C 1
ATOM 5977 O O . ASP B 1 344 ? 0.124 -32.625 4.68 1 89.12 344 ASP B O 1
ATOM 5981 N N . ALA B 1 345 ? -1.798 -32.094 3.818 1 89.81 345 ALA B N 1
ATOM 5982 C CA . ALA B 1 345 ? -1.186 -31.703 2.547 1 89.81 345 ALA B CA 1
ATOM 5983 C C . ALA B 1 345 ? -0.228 -30.531 2.723 1 89.81 345 ALA B C 1
ATOM 5985 O O . ALA B 1 345 ? 0.849 -30.5 2.123 1 89.81 345 ALA B O 1
ATOM 5986 N N . VAL B 1 346 ? -0.635 -29.625 3.572 1 87.56 346 VAL B N 1
ATOM 5987 C CA . VAL B 1 346 ? 0.194 -28.438 3.805 1 87.56 346 VAL B CA 1
ATOM 5988 C C . VAL B 1 346 ? 1.5 -28.859 4.48 1 87.56 346 VAL B C 1
ATOM 5990 O O . VAL B 1 346 ? 2.57 -28.344 4.133 1 87.56 346 VAL B O 1
ATOM 5993 N N . LYS B 1 347 ? 1.414 -29.719 5.434 1 88.38 347 LYS B N 1
ATOM 5994 C CA . LYS B 1 347 ? 2.607 -30.234 6.094 1 88.38 347 LYS B CA 1
ATOM 5995 C C . LYS B 1 347 ? 3.516 -30.953 5.098 1 88.38 347 LYS B C 1
ATOM 5997 O O . LYS B 1 347 ? 4.738 -30.812 5.152 1 88.38 347 LYS B O 1
ATOM 6002 N N . GLN B 1 348 ? 2.918 -31.719 4.227 1 91.12 348 GLN B N 1
ATOM 6003 C CA . GLN B 1 348 ? 3.664 -32.438 3.195 1 91.12 348 GLN B CA 1
ATOM 6004 C C . GLN B 1 348 ? 4.406 -31.469 2.279 1 91.12 348 GLN B C 1
ATOM 6006 O O . GLN B 1 348 ? 5.516 -31.75 1.828 1 91.12 348 GLN B O 1
ATOM 6011 N N . LEU B 1 349 ? 3.738 -30.391 2.02 1 91.88 349 LEU B N 1
ATOM 6012 C CA . LEU B 1 349 ? 4.359 -29.391 1.156 1 91.88 349 LEU B CA 1
ATOM 6013 C C . LEU B 1 349 ? 5.645 -28.859 1.777 1 91.88 349 LEU B C 1
ATOM 6015 O O . LEU B 1 349 ? 6.645 -28.672 1.078 1 91.88 349 LEU B O 1
ATOM 6019 N N . GLY B 1 350 ? 5.602 -28.562 3.121 1 92.5 350 GLY B N 1
ATOM 6020 C CA . GLY B 1 350 ? 6.797 -28.094 3.809 1 92.5 350 GLY B CA 1
ATOM 6021 C C . GLY B 1 350 ? 7.957 -29.062 3.697 1 92.5 350 GLY B C 1
ATOM 6022 O O . GLY B 1 350 ? 9.094 -28.656 3.436 1 92.5 350 GLY B O 1
ATOM 6023 N N . ILE B 1 351 ? 7.652 -30.297 3.838 1 94.75 351 ILE B N 1
ATOM 6024 C CA . ILE B 1 351 ? 8.664 -31.344 3.76 1 94.75 351 ILE B CA 1
ATOM 6025 C C . ILE B 1 351 ? 9.18 -31.453 2.328 1 94.75 351 ILE B C 1
ATOM 6027 O O . ILE B 1 351 ? 10.391 -31.578 2.104 1 94.75 351 ILE B O 1
ATOM 6031 N N . ALA B 1 352 ? 8.297 -31.422 1.396 1 94.88 352 ALA B N 1
ATOM 6032 C CA . ALA B 1 352 ? 8.664 -31.516 -0.015 1 94.88 352 ALA B CA 1
ATOM 6033 C C . ALA B 1 352 ? 9.562 -30.359 -0.433 1 94.88 352 ALA B C 1
ATOM 6035 O O . ALA B 1 352 ? 10.508 -30.547 -1.202 1 94.88 352 ALA B O 1
ATOM 6036 N N . MET B 1 353 ? 9.242 -29.203 0.104 1 94.5 353 MET B N 1
ATOM 6037 C CA . MET B 1 353 ? 10.047 -28.031 -0.223 1 94.5 353 MET B CA 1
ATOM 6038 C C . MET B 1 353 ? 11.461 -28.172 0.324 1 94.5 353 MET B C 1
ATOM 6040 O O . MET B 1 353 ? 12.43 -27.797 -0.345 1 94.5 353 MET B O 1
ATOM 6044 N N . LYS B 1 354 ? 11.57 -28.609 1.547 1 95.25 354 LYS B N 1
ATOM 6045 C CA . LYS B 1 354 ? 12.891 -28.844 2.129 1 95.25 354 LYS B CA 1
ATOM 6046 C C . LYS B 1 354 ? 13.672 -29.875 1.322 1 95.25 354 LYS B C 1
ATOM 6048 O O . LYS B 1 354 ? 14.875 -29.734 1.101 1 95.25 354 LYS B O 1
ATOM 6053 N N . THR B 1 355 ? 12.992 -30.906 0.934 1 96.69 355 THR B N 1
ATOM 6054 C CA . THR B 1 355 ? 13.586 -31.953 0.118 1 96.69 355 THR B CA 1
ATOM 6055 C C . THR B 1 355 ? 14.07 -31.391 -1.219 1 96.69 355 THR B C 1
ATOM 6057 O O . THR B 1 355 ? 15.172 -31.703 -1.668 1 96.69 355 THR B O 1
ATOM 6060 N N . LEU B 1 356 ? 13.227 -30.641 -1.862 1 96.88 356 LEU B N 1
ATOM 6061 C CA . LEU B 1 356 ? 13.562 -30.031 -3.145 1 96.88 356 LEU B CA 1
ATOM 6062 C C . LEU B 1 356 ? 14.797 -29.141 -3.016 1 96.88 356 LEU B C 1
ATOM 6064 O O . LEU B 1 356 ? 15.664 -29.141 -3.891 1 96.88 356 LEU B O 1
ATOM 6068 N N . LYS B 1 357 ? 14.82 -28.375 -1.929 1 95.38 357 LYS B N 1
ATOM 6069 C CA . LYS B 1 357 ? 15.977 -27.516 -1.7 1 95.38 357 LYS B CA 1
ATOM 6070 C C . LYS B 1 357 ? 17.25 -28.344 -1.579 1 95.38 357 LYS B C 1
ATOM 6072 O O . LYS B 1 357 ? 18.281 -28 -2.154 1 95.38 357 LYS B O 1
ATOM 6077 N N . THR B 1 358 ? 17.172 -29.406 -0.853 1 94.81 358 THR B N 1
ATOM 6078 C CA . THR B 1 358 ? 18.312 -30.312 -0.69 1 94.81 358 THR B CA 1
ATOM 6079 C C . THR B 1 358 ? 18.734 -30.906 -2.033 1 94.81 358 THR B C 1
ATOM 6081 O O . THR B 1 358 ? 19.922 -30.953 -2.348 1 94.81 358 THR B O 1
ATOM 6084 N N . LEU B 1 359 ? 17.781 -31.297 -2.787 1 95.56 359 LEU B N 1
ATOM 6085 C CA . LEU B 1 359 ? 18.016 -31.906 -4.09 1 95.56 359 LEU B CA 1
ATOM 6086 C C . LEU B 1 359 ? 18.734 -30.938 -5.02 1 95.56 359 LEU B C 1
ATOM 6088 O O . LEU B 1 359 ? 19.75 -31.297 -5.633 1 95.56 359 LEU B O 1
ATOM 6092 N N . VAL B 1 360 ? 18.25 -29.719 -5.121 1 95.56 360 VAL B N 1
ATOM 6093 C CA . VAL B 1 360 ? 18.828 -28.734 -6.027 1 95.56 360 VAL B CA 1
ATOM 6094 C C . VAL B 1 360 ? 20.219 -28.328 -5.539 1 95.56 360 VAL B C 1
ATOM 6096 O O . VAL B 1 360 ? 21.141 -28.125 -6.34 1 95.56 360 VAL B O 1
ATOM 6099 N N . ARG B 1 361 ? 20.359 -28.172 -4.25 1 93.88 361 ARG B N 1
ATOM 6100 C CA . ARG B 1 361 ? 21.641 -27.797 -3.684 1 93.88 361 ARG B CA 1
ATOM 6101 C C . ARG B 1 361 ? 22.703 -28.875 -3.961 1 93.88 361 ARG B C 1
ATOM 6103 O O . ARG B 1 361 ? 23.828 -28.562 -4.355 1 93.88 361 ARG B O 1
ATOM 6110 N N . GLU B 1 362 ? 22.375 -30.094 -3.764 1 91.19 362 GLU B N 1
ATOM 6111 C CA . GLU B 1 362 ? 23.328 -31.188 -3.92 1 91.19 362 GLU B CA 1
ATOM 6112 C C . GLU B 1 362 ? 23.656 -31.438 -5.391 1 91.19 362 GLU B C 1
ATOM 6114 O O . GLU B 1 362 ? 24.797 -31.703 -5.734 1 91.19 362 GLU B O 1
ATOM 6119 N N . GLN B 1 363 ? 22.703 -31.344 -6.191 1 92.31 363 GLN B N 1
ATOM 6120 C CA . GLN B 1 363 ? 22.891 -31.688 -7.598 1 92.31 363 GLN B CA 1
ATOM 6121 C C . GLN B 1 363 ? 23.594 -30.562 -8.352 1 92.31 363 GLN B C 1
ATOM 6123 O O . GLN B 1 363 ? 24.359 -30.812 -9.289 1 92.31 363 GLN B O 1
ATOM 6128 N N . TYR B 1 364 ? 23.375 -29.328 -7.965 1 93.69 364 TYR B N 1
ATOM 6129 C CA . TYR B 1 364 ? 23.875 -28.234 -8.781 1 93.69 364 TYR B CA 1
ATOM 6130 C C . TYR B 1 364 ? 24.797 -27.328 -7.969 1 93.69 364 TYR B C 1
ATOM 6132 O O . TYR B 1 364 ? 25.281 -26.297 -8.469 1 93.69 364 TYR B O 1
ATOM 6140 N N . HIS B 1 365 ? 24.969 -27.469 -6.699 1 92.19 365 HIS B N 1
ATOM 6141 C CA . HIS B 1 365 ? 25.938 -26.812 -5.824 1 92.19 365 HIS B CA 1
ATOM 6142 C C . HIS B 1 365 ? 25.641 -25.312 -5.711 1 92.19 365 HIS B C 1
ATOM 6144 O O . HIS B 1 365 ? 26.547 -24.484 -5.828 1 92.19 365 HIS B O 1
ATOM 6150 N N . PHE B 1 366 ? 24.391 -25.031 -5.566 1 93.62 366 PHE B N 1
ATOM 6151 C CA . PHE B 1 366 ? 23.984 -23.641 -5.352 1 93.62 366 PHE B CA 1
ATOM 6152 C C . PHE B 1 366 ? 24.422 -23.172 -3.969 1 93.62 366 PHE B C 1
ATOM 6154 O O . PHE B 1 366 ? 24.359 -23.922 -2.998 1 93.62 366 PHE B O 1
ATOM 6161 N N . SER B 1 367 ? 24.844 -21.938 -3.834 1 91.25 367 SER B N 1
ATOM 6162 C CA . SER B 1 367 ? 25.203 -21.328 -2.557 1 91.25 367 SER B CA 1
ATOM 6163 C C . SER B 1 367 ? 23.984 -20.734 -1.861 1 91.25 367 SER B C 1
ATOM 6165 O O . SER B 1 367 ? 22.906 -20.656 -2.457 1 91.25 367 SER B O 1
ATOM 6167 N N . GLN B 1 368 ? 24.141 -20.375 -0.645 1 92 368 GLN B N 1
ATOM 6168 C CA . GLN B 1 368 ? 23.062 -19.734 0.103 1 92 368 GLN B CA 1
ATOM 6169 C C . GLN B 1 368 ? 22.656 -18.406 -0.531 1 92 368 GLN B C 1
ATOM 6171 O O . GLN B 1 368 ? 21.484 -18.047 -0.517 1 92 368 GLN B O 1
ATOM 6176 N N . SER B 1 369 ? 23.594 -17.719 -1.044 1 91.19 369 SER B N 1
ATOM 6177 C CA . SER B 1 369 ? 23.344 -16.438 -1.689 1 91.19 369 SER B CA 1
ATOM 6178 C C . SER B 1 369 ? 22.453 -16.609 -2.918 1 91.19 369 SER B C 1
ATOM 6180 O O . SER B 1 369 ? 21.656 -15.727 -3.242 1 91.19 369 SER B O 1
ATOM 6182 N N . ASP B 1 370 ? 22.531 -17.781 -3.58 1 93.81 370 ASP B N 1
ATOM 6183 C CA . ASP B 1 370 ? 21.688 -18.047 -4.738 1 93.81 370 ASP B CA 1
ATOM 6184 C C . ASP B 1 370 ? 20.219 -18.172 -4.336 1 93.81 370 ASP B C 1
ATOM 6186 O O . ASP B 1 370 ? 19.344 -17.656 -5.027 1 93.81 370 ASP B O 1
ATOM 6190 N N . PHE B 1 371 ? 20.031 -18.703 -3.18 1 94.69 371 PHE B N 1
ATOM 6191 C CA . PHE B 1 371 ? 18.672 -18.922 -2.705 1 94.69 371 PHE B CA 1
ATOM 6192 C C . PHE B 1 371 ? 18.062 -17.625 -2.191 1 94.69 371 PHE B C 1
ATOM 6194 O O . PHE B 1 371 ? 16.844 -17.484 -2.131 1 94.69 371 PHE B O 1
ATOM 6201 N N . ASN B 1 372 ? 18.906 -16.625 -1.876 1 94.75 372 ASN B N 1
ATOM 6202 C CA . ASN B 1 372 ? 18.438 -15.367 -1.313 1 94.75 372 ASN B CA 1
ATOM 6203 C C . ASN B 1 372 ? 18.266 -14.305 -2.393 1 94.75 372 ASN B C 1
ATOM 6205 O O . ASN B 1 372 ? 18.156 -13.117 -2.088 1 94.75 372 ASN B O 1
ATOM 6209 N N . PHE B 1 373 ? 18.203 -14.695 -3.588 1 95.56 373 PHE B N 1
ATOM 6210 C CA . PHE B 1 373 ? 18.234 -13.781 -4.73 1 95.56 373 PHE B CA 1
ATOM 6211 C C . PHE B 1 373 ? 17.156 -12.719 -4.594 1 95.56 373 PHE B C 1
ATOM 6213 O O . PHE B 1 373 ? 17.438 -11.523 -4.66 1 95.56 373 PHE B O 1
ATOM 6220 N N . TYR B 1 374 ? 15.914 -13.086 -4.363 1 96.56 374 TYR B N 1
ATOM 6221 C CA . TYR B 1 374 ? 14.82 -12.117 -4.344 1 96.56 374 TYR B CA 1
ATOM 6222 C C . TYR B 1 374 ? 14.852 -11.281 -3.068 1 96.56 374 TYR B C 1
ATOM 6224 O O . TYR B 1 374 ? 14.477 -10.109 -3.076 1 96.56 374 TYR B O 1
ATOM 6232 N N . HIS B 1 375 ? 15.289 -11.852 -1.959 1 96.62 375 HIS B N 1
ATOM 6233 C CA . HIS B 1 375 ? 15.484 -11.062 -0.743 1 96.62 375 HIS B CA 1
ATOM 6234 C C . HIS B 1 375 ? 16.531 -9.977 -0.945 1 96.62 375 HIS B C 1
ATOM 6236 O O . HIS B 1 375 ? 16.328 -8.828 -0.541 1 96.62 375 HIS B O 1
ATOM 6242 N N . ASP B 1 376 ? 17.594 -10.391 -1.592 1 96 376 ASP B N 1
ATOM 6243 C CA . ASP B 1 376 ? 18.656 -9.43 -1.882 1 96 376 ASP B CA 1
ATOM 6244 C C . ASP B 1 376 ? 18.188 -8.375 -2.883 1 96 376 ASP B C 1
ATOM 6246 O O . ASP B 1 376 ? 18.516 -7.195 -2.748 1 96 376 ASP B O 1
ATOM 6250 N N . LEU B 1 377 ? 17.484 -8.852 -3.834 1 96.25 377 LEU B N 1
ATOM 6251 C CA . LEU B 1 377 ? 16.938 -7.926 -4.812 1 96.25 377 LEU B CA 1
ATOM 6252 C C . LEU B 1 377 ? 16.031 -6.891 -4.133 1 96.25 377 LEU B C 1
ATOM 6254 O O . LEU B 1 377 ? 16.125 -5.699 -4.422 1 96.25 377 LEU B O 1
ATOM 6258 N N . ASN B 1 378 ? 15.164 -7.316 -3.23 1 96.62 378 ASN B N 1
ATOM 6259 C CA . ASN B 1 378 ? 14.273 -6.414 -2.506 1 96.62 378 ASN B CA 1
ATOM 6260 C C . ASN B 1 378 ? 15.062 -5.371 -1.718 1 96.62 378 ASN B C 1
ATOM 6262 O O . ASN B 1 378 ? 14.703 -4.191 -1.709 1 96.62 378 ASN B O 1
ATOM 6266 N N . LYS B 1 379 ? 16.094 -5.801 -1.087 1 96.19 379 LYS B N 1
ATOM 6267 C CA . LYS B 1 379 ? 16.938 -4.863 -0.338 1 96.19 379 LYS B CA 1
ATOM 6268 C C . LYS B 1 379 ? 17.484 -3.771 -1.248 1 96.19 379 LYS B C 1
ATOM 6270 O O . LYS B 1 379 ? 17.453 -2.59 -0.899 1 96.19 379 LYS B O 1
ATOM 6275 N N . ILE B 1 380 ? 17.938 -4.203 -2.398 1 95.75 380 ILE B N 1
ATOM 6276 C CA . ILE B 1 380 ? 18.516 -3.275 -3.357 1 95.75 380 ILE B CA 1
ATOM 6277 C C . ILE B 1 380 ? 17.438 -2.32 -3.873 1 95.75 380 ILE B C 1
ATOM 6279 O O . ILE B 1 380 ? 17.641 -1.104 -3.898 1 95.75 380 ILE B O 1
ATOM 6283 N N . LEU B 1 381 ? 16.328 -2.896 -4.254 1 96.69 381 LEU B N 1
ATOM 6284 C CA . LEU B 1 381 ? 15.234 -2.094 -4.793 1 96.69 381 LEU B CA 1
ATOM 6285 C C . LEU B 1 381 ? 14.742 -1.083 -3.758 1 96.69 381 LEU B C 1
ATOM 6287 O O . LEU B 1 381 ? 14.531 0.088 -4.082 1 96.69 381 LEU B O 1
ATOM 6291 N N . LEU B 1 382 ? 14.586 -1.488 -2.492 1 94.19 382 LEU B N 1
ATOM 6292 C CA . LEU B 1 382 ? 14.078 -0.631 -1.427 1 94.19 382 LEU B CA 1
ATOM 6293 C C . LEU B 1 382 ? 15.078 0.471 -1.094 1 94.19 382 LEU B C 1
ATOM 6295 O O . LEU B 1 382 ? 14.688 1.598 -0.781 1 94.19 382 LEU B O 1
ATOM 6299 N N . THR B 1 383 ? 16.344 0.168 -1.246 1 91.5 383 THR B N 1
ATOM 6300 C CA . THR B 1 383 ? 17.375 1.172 -1.025 1 91.5 383 THR B CA 1
ATOM 6301 C C . THR B 1 383 ? 17.344 2.236 -2.119 1 91.5 383 THR B C 1
ATOM 6303 O O . THR B 1 383 ? 17.469 3.43 -1.835 1 91.5 383 THR B O 1
ATOM 6306 N N . LYS B 1 384 ? 17.094 1.736 -3.316 1 92.31 384 LYS B N 1
ATOM 6307 C CA . LYS B 1 384 ? 17.047 2.66 -4.449 1 92.31 384 LYS B CA 1
ATOM 6308 C C . LYS B 1 384 ? 15.812 3.545 -4.395 1 92.31 384 LYS B C 1
ATOM 6310 O O . LYS B 1 384 ? 15.82 4.672 -4.895 1 92.31 384 LYS B O 1
ATOM 6315 N N . LEU B 1 385 ? 14.773 3.041 -3.809 1 88.94 385 LEU B N 1
ATOM 6316 C CA . LEU B 1 385 ? 13.516 3.777 -3.744 1 88.94 385 LEU B CA 1
ATOM 6317 C C . LEU B 1 385 ? 13.523 4.766 -2.584 1 88.94 385 LEU B C 1
ATOM 6319 O O . LEU B 1 385 ? 12.625 5.609 -2.475 1 88.94 385 LEU B O 1
ATOM 6323 N N . ASN B 1 386 ? 14.43 4.754 -1.659 1 78.06 386 ASN B N 1
ATOM 6324 C CA . ASN B 1 386 ? 14.539 5.734 -0.585 1 78.06 386 ASN B CA 1
ATOM 6325 C C . ASN B 1 386 ? 15.125 7.055 -1.087 1 78.06 386 ASN B C 1
ATOM 6327 O O . ASN B 1 386 ? 14.727 8.125 -0.63 1 78.06 386 ASN B O 1
#

Secondary structure (DSSP, 8-state):
-EEEEEE--TT-SEETTEE-HHHHHHHHH--SEEEEE-BTTTGGGHHHHHHHHHTSSTT---EEEE-SSPBPTTTTT-HHHHHHHHHHHHHHH--SSSEEEEESSSS-HHHHHHHHHHHHHTT--EEEEEE--TTSS--TTS---TTS-HHHHHHH-TT-STT----EEEE--HHHHHHHHHHHHHHHHHTT-HHHHHHHHTTSPP-TTHHHHHHHHHHHHHHHHHT---HHHHTSS--HHHHHHHHHHHHHHHHHHTT-HHHHHHHHHHHHHHHHHHHHHHHSTTHHHHHHHHHT-SS--HHHHHHHHHHTT-HHHHHHTHHHHHTHHHHHIIIII-PPP-HHHHHHHHHHHHHHHHHHHHHH---HHHHTHHHHHHHHHHHHH-/-EEEEEE--TT-SEETTEE-HHHHHHHHH--SEEEEE-BTTTGGGHHHHHHHHHTSSTT---EEEE-SSPBPTTTTT-HHHHHHHHHHHHHHH--TTSEEEEESSSS-HHHHHHHHHHHHHTT--EEEEEE--TTSS--TTS---TTS-HHHHHHH-TT-STT----EEEE--HHHHHHHHHHHHHHHHHTT-HHHHHHHHTTSPP-TTHHHHHHHHHHHHHHHHHT---HHHHTSS--HHHHHHHHHHHHHHHHHHTT-HHHHHHHHHHHHHHHHHHHHHHHSTTHHHHHHHHHT-SS--HHHHHHHHHHTT-HHHHHHTHHHHHTHHHHHIIIII-PPP-HHHHHHHHHHHHHHHHHHHHHH---HHHHTHHHHHHHHHHHHH-

Solvent-accessible surface area (backbone atoms only — not comparable to full-atom values): 41688 Å² total; per-residue (Å²): 92,36,34,33,43,32,49,53,27,80,46,46,51,44,34,87,48,26,60,11,47,63,45,44,50,42,62,75,65,56,40,51,31,37,38,40,39,32,31,62,82,41,49,81,44,50,64,56,41,51,53,55,55,45,62,67,41,93,88,42,73,52,47,76,41,71,51,74,81,59,39,54,63,89,43,51,81,36,47,44,57,27,34,49,53,50,48,52,50,48,64,70,70,62,55,88,81,38,47,36,33,38,49,42,55,30,44,45,46,24,45,19,34,25,59,62,48,48,44,63,62,69,67,51,82,62,45,36,32,33,47,59,52,93,77,62,53,84,62,85,88,54,73,78,52,80,85,54,60,60,73,59,49,59,71,59,23,68,46,73,49,91,88,42,84,82,50,69,40,78,56,79,42,60,54,54,50,46,50,52,42,50,39,50,24,49,53,26,44,77,64,68,34,43,50,62,18,46,62,41,52,72,71,46,75,90,50,85,54,45,65,59,47,50,50,54,41,48,42,42,38,52,14,62,18,27,45,39,67,36,68,80,60,64,69,40,99,59,54,70,69,54,39,44,51,51,42,52,53,51,51,42,51,51,34,47,74,58,44,33,47,51,61,34,45,53,48,51,51,30,50,50,41,39,51,50,50,54,53,43,46,73,74,39,72,62,52,63,59,52,50,26,61,74,70,73,44,94,72,80,50,67,64,52,50,48,50,50,27,57,73,69,65,38,56,69,61,47,60,58,47,41,57,50,60,64,38,43,64,55,33,42,28,56,50,57,64,56,40,56,57,54,75,65,47,53,56,42,48,56,52,28,50,52,40,48,51,51,50,51,33,71,75,67,64,60,54,71,69,64,75,38,45,68,63,52,46,43,54,52,49,54,58,54,72,104,92,39,34,32,43,32,47,53,27,79,47,47,50,42,36,86,49,27,60,10,45,64,45,44,50,42,62,75,66,58,39,52,29,39,38,39,38,32,31,62,83,42,49,82,43,51,66,56,40,52,52,53,56,46,61,66,38,94,88,44,71,52,46,78,41,71,51,75,81,60,38,53,63,87,41,50,80,35,48,42,57,28,32,48,53,51,49,52,50,48,62,70,68,62,54,89,80,39,45,37,33,38,47,43,55,28,45,45,46,25,45,19,34,26,58,63,48,47,44,64,63,69,68,51,82,59,46,36,33,33,48,60,51,94,77,62,54,86,62,83,88,53,72,77,52,80,85,53,60,58,72,58,50,59,71,60,24,67,47,73,50,92,86,42,83,81,49,68,41,80,55,79,43,61,56,54,50,46,51,51,43,50,40,50,23,48,53,27,41,75,64,68,34,42,51,62,18,46,62,41,52,72,71,47,76,90,49,84,54,44,65,58,48,50,50,53,40,48,42,43,38,52,13,62,18,28,45,39,66,34,67,81,59,64,71,41,101,59,54,71,69,53,41,44,49,50,42,51,52,51,51,41,51,51,34,49,73,59,47,34,46,49,59,33,43,55,49,51,51,29,51,50,43,37,53,50,49,55,52,43,44,72,75,40,71,62,50,64,59,53,51,26,63,74,70,72,42,94,72,81,51,67,64,53,48,48,50,51,28,57,73,70,66,39,56,68,62,47,58,58,46,41,58,51,61,64,38,44,63,56,32,43,27,57,53,56,64,56,40,56,57,53,73,65,46,55,56,41,48,55,52,26,50,53,39,50,52,52,50,50,32,69,75,66,64,59,54,72,69,63,75,38,45,66,63,52,47,43,54,52,49,53,59,53,71,106

pLDDT: mean 91.51, std 6.15, range [59.53, 98.31]

Radius of gyration: 33.62 Å; Cα contacts (8 Å, |Δi|>4): 1130; chains: 2; bounding box: 57×98×71 Å

InterPro domains:
  IPR013489 CRISPR-associated protein Csm6 [TIGR02672] (2-305)
  IPR053941 Csm6, HEPN domain [PF09659] (239-297)
  IPR053955 Csm6, CARF domain [PF22208] (74-164)

Sequence (772 aa):
MRVLISAVGDTDPFRNFHDGSLIHIARKYRPEKVILIFSEHTAKKQGNIEKALFSIAPNYEPELIIHDPIISDNEVHIFDVMFQRFSDILQEYYTKEDEFILNLSSATPQIKSALFVINRLNGINVKAVQVSSPEHASNENIGHDNDENIDELIEVNKDNKVNFIDRTIEDNAEKFSQALLKKTARDFIEKFDYKAALDILDQLSDFPNLKSVREEIRDVVNCLSKQDVPKGLRHKKLKEEEQKILSAYLTIELQRERGNVSESFIRIKNLTEFILEDYIEKRYPGLIDEYCEDIQKYYLSLFDYSKLLKATKEFKLKRTIAPIIDMNSSRNKVAHSLSPLDSDAVKQLGIAMKTLKTLVREQYHFSQSDFNFYHDLNKILLTKLNMRVLISAVGDTDPFRNFHDGSLIHIARKYRPEKVILIFSEHTAKKQGNIEKALFSIAPNYEPELIIHDPIISDNEVHIFDVMFQRFSDILQEYYTKEDEFILNLSSATPQIKSALFVINRLNGINVKAVQVSSPEHASNENIGHDNDENIDELIEVNKDNKVNFIDRTIEDNAEKFSQALLKKTARDFIEKFDYKAALDILDQLSDFPNLKSVREEIRDVVNCLSKQDVPKGLRHKKLKEEEQKILSAYLTIELQRERGNVSESFIRIKNLTEFILEDYIEKRYPGLIDEYCEDIQKYYLSLFDYSKLLKATKEFKLKRTIAPIIDMNSSRNKVAHSLSPLDSDAVKQLGIAMKTLKTLVREQYHFSQSDFNFYHDLNKILLTKLN

Foldseek 3Di:
DEEEEEEAAQCPCHFPLAGDQVLLVCLVPVGQEYEYAAAPVCPVCVVLRQVSNPLLDDPRHHHYHYDPDHHYPVPQAPQVSLLVVVLVVCVVPDDLVYAYEYELAHHDVSNSVSSVPNCLVVVHHYWYKYFADPVNDDCVPTDTCSPPDSVVSSVSRPQSDPPHDRRMDTDPVLVVNLVVLLVVLLVCLVLVNLVVSLVSLVVHDDDPCSVVLNVQSVQVVVCLVVLHAGPLLVPPPADPVLSSLLSLLLSLVSCVSNPVLLVNLVSLQVSVQVLLVVVCCVVPPPPVVVLCVVVVHPGDGPVRSLVVCVVVVVVVVNVLQVLSVVLVVVNCCVVPVVHDDDPVSSVSSVVSSVSSVVSSCVSRVDDPVSSCVSVVVSVVSSVSSD/DEEEEEEAAQCPQHFPLAGDQVLLVCLVPVGQAYEYAAAPVCPVCVVLRQVSSPLLDDPRHHHYHYDPDHHYPVPQAPQVSLLVVVLVVCVVPDDLVYAYEYELAHHDPSNSVSSVPNCLVVVHRYWYKYFADPVNDDCVPTDTCSPPDSVVSSVSRPQSDPPHDRRMDTDPVLVVNLVVLLVVLLVCLVLVNLVVSLVSLVVHDDDPCSVVLNVQSVQVVVCLVVLHAGPLLVPPPADPVLSSLLSLLLSLVSCVSNPVLLVNLVSLQVSVQVLLVVVCCVVPPPPVVVLCVVVVHPGDGPVRSLVVCVVVVVVVVNVLQVLSVVLVVVNCCVVPVVHDDDPVSSVSSVVSSVSSVVSSCVSRVDDPCSSCVSVVVSVVSSVSSD

Organism: Streptococcus thermophilus (NCBI:txid1308)

Nearest PDB structures (foldseek):
  8pe3-assembly1_A  TM=9.768E-01  e=6.100E-54  Streptococcus thermophilus
  8pe3-assembly1_B  TM=9.745E-01  e=7.831E-54  Streptococcus thermophilus
  8pcw-assembly1_A  TM=5.855E-01  e=4.460E-40  Streptococcus thermophilus
  8pcw-assembly1_B  TM=5.367E-01  e=6.046E-41  Streptococcus thermophilus
  5yjc-assembly1_B  TM=8.791E-01  e=6.777E-11  Staphylococcus epidermidis RP62A